Protein 4Q5F (pdb70)

CATH classification: 3.40.30.10 (+1 more: 1.20.1050.10)

Solvent-accessible surface area: 18459 Å² total; per-residue (Å²): 128,73,22,63,1,8,17,58,66,41,22,38,62,0,1,3,1,0,2,0,0,47,37,38,64,43,90,35,97,43,37,51,21,117,199,140,55,46,95,67,43,88,91,160,3,27,9,10,90,16,6,13,0,54,17,105,59,87,57,0,4,25,10,4,0,0,6,7,20,0,0,63,81,42,65,20,5,21,102,65,75,26,45,28,6,12,0,4,1,0,6,9,4,0,64,60,0,0,65,71,0,90,105,24,43,119,30,9,37,55,98,90,107,50,91,116,57,75,25,20,134,117,50,1,39,62,5,32,75,114,7,0,58,30,0,31,94,8,9,68,130,34,76,35,90,21,3,12,24,115,65,13,7,1,0,0,3,8,0,1,9,16,0,19,29,22,81,98,43,0,82,113,3,4,64,64,19,80,105,0,86,51,3,14,110,51,0,59,91,31,107,52,2,83,115,22,47,84,102,35,62,113,33,102,69,150,69,142,13,62,0,5,12,56,66,34,25,38,64,0,0,3,1,0,2,0,0,55,34,39,62,45,179,26,96,43,36,51,18,116,193,138,54,45,91,64,44,92,97,162,3,31,8,13,96,15,6,14,0,47,14,96,57,85,57,0,5,29,14,1,0,0,6,8,19,0,0,68,80,40,67,19,5,28,191,67,69,26,47,30,4,9,0,6,1,0,6,9,4,1,63,58,0,1,68,74,1,96,107,23,29,106,30,14,32,41,100,79,110,51,83,104,72,112,16,48,69,122,43,2,49,63,8,41,76,109,6,0,54,30,0,32,91,5,14,76,124,42,74,33,73,10,4,13,28,86,73,12,6,1,0,0,2,8,0,1,10,19,0,17,28,14,82,103,43,4,100,99,0,4,52,77,25,100,89,0,94,112,5,11,104,61,0,58,102,32,104,66,2,83,47,23,46,86,136,30,63,136,32,102,61

Secondary structure (DSSP, 8-state):
--EEEEEESS-TTTHHHHHHHHHTT---EEEEEPGGGHHHHGGGSSSS-S-EEEETTEEEE-HHHHHHHHHHHTT-S-SSHHHHHHHHHHHHHHHHHHHHHGGGHHHHHTSS-S-HHHHIIIIIHHHHHHHHHHHHHHHHHH-SSSSSSSS--HHHHHHHHHHHHHHHHSTTTTTT-HHHHHHHHHHHHSHHHHHHHHHS-----/---EEEEEESS-TTHHHHHHHHHHHT---EEEEEPGGGHHHHGGGSSSS-S-EEEETTEEEE-HHHHHHHHHHHTT-S-SSHHHHHHHHHHHHHHHHHHHHHGGGHHHHHTSS-S-HHHHIIIIIHHHHHHHHHHHHHHHHHH-SSSSSSSS--HHHHHHHHHHHHHHHHSTTSSTT-HHHHHHHHHHHTSHHHHHHHHHS-----

Sequence (411 aa):
PQYKLTYFDIRGLGEGARLIFHQAGVKFEDNRLKREDWPALKPKTPFGQLPLLEVDGEVLAQSAAIYRYLGRQFGLAGKTPMEEAQVDSIFDQFKDFMAELRPCFRVLAGFEEGDKEKVLKEVAVPARDKHLPLLEKFLAKSGSEYMVGKSVTWADLVITDSLASWESLIPDFLSGHLQLKKYIEHVRELPNIKKWIAERPKTPYMPQYKLTYFDIRGLGEGARLIFHQAGVKFEDNRLKREDWPALKPKTPFGQLPLLEVDGEVLAQSAAIYRYLGRQFGLAGKTPMEEAQVDSIFDQFKDFMAELRPCFRVLAGFEEGDKEKVLKEVAVPARDKHLPLLEKFLAKSGSEYMVGKSVTWADLVITDSLASWESLIPDFLSGHLQLKKYIEHVRELPNIKKWIAERPKTPY

Structure (mmCIF, N/CA/C/O backbone):
data_4Q5F
#
_entry.id   4Q5F
#
_cell.length_a   56.784
_cell.length_b   88.031
_cell.length_c   97.228
_cell.angle_alpha   90.00
_cell.angle_beta   90.00
_cell.angle_gamma   90.00
#
_symmetry.space_group_name_H-M   'P 21 21 21'
#
loop_
_entity.id
_entity.type
_entity.pdbx_description
1 polymer 'Glutathione S-transferase 1'
2 non-polymer GLUTATHIONE
3 water water
#
loop_
_atom_site.group_PDB
_atom_site.id
_atom_site.type_symbol
_atom_site.label_atom_id
_atom_site.label_alt_id
_atom_site.label_comp_id
_atom_site.label_asym_id
_atom_site.label_entity_id
_atom_site.label_seq_id
_atom_site.pdbx_PDB_ins_code
_atom_site.Cartn_x
_atom_site.Cartn_y
_atom_site.Cartn_z
_atom_site.occupancy
_atom_site.B_iso_or_equiv
_atom_site.auth_seq_id
_atom_site.auth_comp_id
_atom_site.auth_asym_id
_atom_site.auth_atom_id
_atom_site.pdbx_PDB_model_num
ATOM 1 N N . PRO A 1 14 ? 1.111 3.036 -10.938 1.00 65.92 2 PRO A N 1
ATOM 2 C CA . PRO A 1 14 ? 2.413 2.413 -11.193 1.00 62.79 2 PRO A CA 1
ATOM 3 C C . PRO A 1 14 ? 3.281 3.255 -12.126 1.00 42.36 2 PRO A C 1
ATOM 4 O O . PRO A 1 14 ? 3.030 3.301 -13.330 1.00 47.98 2 PRO A O 1
ATOM 8 N N . GLN A 1 15 ? 4.288 3.915 -11.567 1.00 36.49 3 GLN A N 1
ATOM 9 C CA . GLN A 1 15 ? 5.193 4.744 -12.354 1.00 37.14 3 GLN A CA 1
ATOM 10 C C . GLN A 1 15 ? 6.329 3.901 -12.925 1.00 37.47 3 GLN A C 1
ATOM 11 O O . GLN A 1 15 ? 7.095 3.297 -12.177 1.00 39.95 3 GLN A O 1
ATOM 13 N N . TYR A 1 16 ? 6.431 3.868 -14.251 1.00 30.85 4 TYR A N 1
ATOM 14 C CA . TYR A 1 16 ? 7.465 3.094 -14.934 1.00 26.77 4 TYR A CA 1
ATOM 15 C C . TYR A 1 16 ? 8.585 3.999 -15.432 1.00 30.23 4 TYR A C 1
ATOM 16 O O . TYR A 1 16 ? 8.331 4.989 -16.118 1.00 29.41 4 TYR A O 1
ATOM 25 N N . LYS A 1 17 ? 9.822 3.647 -15.088 1.00 25.86 5 LYS A N 1
ATOM 26 C CA . LYS A 1 17 ? 10.997 4.380 -15.548 1.00 23.95 5 LYS A CA 1
ATOM 27 C C . LYS A 1 17 ? 12.046 3.414 -16.088 1.00 30.82 5 LYS A C 1
ATOM 28 O O . LYS A 1 17 ? 12.574 2.581 -15.349 1.00 27.62 5 LYS A O 1
ATOM 34 N N . LEU A 1 18 ? 12.341 3.530 -17.381 1.00 28.21 6 LEU A N 1
ATOM 35 C CA . LEU A 1 18 ? 13.379 2.723 -18.010 1.00 23.20 6 LEU A CA 1
ATOM 36 C C . LEU A 1 18 ? 14.652 3.538 -18.172 1.00 28.46 6 LEU A C 1
ATOM 37 O O . LEU A 1 18 ? 14.631 4.619 -18.760 1.00 27.55 6 LEU A O 1
ATOM 42 N N . THR A 1 19 ? 15.757 3.003 -17.659 1.00 21.73 7 THR A N 1
ATOM 43 C CA . THR A 1 19 ? 17.059 3.648 -17.778 1.00 23.95 7 THR A CA 1
ATOM 44 C C . THR A 1 19 ? 17.973 2.846 -18.700 1.00 27.24 7 THR A C 1
ATOM 45 O O . THR A 1 19 ? 18.211 1.661 -18.475 1.00 21.63 7 THR A O 1
ATOM 49 N N . TYR A 1 20 ? 18.475 3.506 -19.739 1.00 20.73 8 TYR A N 1
ATOM 50 C CA . TYR A 1 20 ? 19.398 2.895 -20.687 1.00 15.57 8 TYR A CA 1
ATOM 51 C C . TYR A 1 20 ? 20.102 4.020 -21.446 1.00 20.81 8 TYR A C 1
ATOM 52 O O . TYR A 1 20 ? 19.854 5.194 -21.177 1.00 21.60 8 TYR A O 1
ATOM 61 N N . PHE A 1 21 ? 20.987 3.673 -22.374 1.00 20.43 9 PHE A N 1
ATOM 62 C CA . PHE A 1 21 ? 21.694 4.674 -23.166 1.00 20.08 9 PHE A CA 1
ATOM 63 C C . PHE A 1 21 ? 20.849 5.145 -24.351 1.00 26.17 9 PHE A C 1
ATOM 64 O O . PHE A 1 21 ? 19.735 4.664 -24.559 1.00 27.82 9 PHE A O 1
ATOM 72 N N . ASP A 1 22 ? 21.387 6.089 -25.118 1.00 25.39 10 ASP A N 1
ATOM 73 C CA . ASP A 1 22 ? 20.654 6.714 -26.219 1.00 28.47 10 ASP A CA 1
ATOM 74 C C . ASP A 1 22 ? 20.264 5.708 -27.296 1.00 27.38 10 ASP A C 1
ATOM 75 O O . ASP A 1 22 ? 19.221 5.844 -27.938 1.00 29.74 10 ASP A O 1
ATOM 80 N N . ILE A 1 23 ? 21.111 4.703 -27.488 1.00 26.57 11 ILE A N 1
ATOM 81 C CA . ILE A 1 23 ? 20.930 3.724 -28.557 1.00 27.16 11 ILE A CA 1
ATOM 82 C C . ILE A 1 23 ? 19.832 2.712 -28.241 1.00 28.68 11 ILE A C 1
ATOM 83 O O . ILE A 1 23 ? 19.338 2.643 -27.115 1.00 23.50 11 ILE A O 1
ATOM 88 N N . ARG A 1 24 ? 19.456 1.927 -29.246 1.00 28.30 12 ARG A N 1
ATOM 89 C CA . ARG A 1 24 ? 18.411 0.923 -29.083 1.00 29.62 12 ARG A CA 1
ATOM 90 C C . ARG A 1 24 ? 18.927 -0.226 -28.221 1.00 27.55 12 ARG A C 1
ATOM 91 O O . ARG A 1 24 ? 18.488 -0.400 -27.084 1.00 26.87 12 ARG A O 1
ATOM 99 N N . GLY A 1 25 ? 19.868 -0.992 -28.764 1.00 30.90 13 GLY A N 1
ATOM 100 C CA . GLY A 1 25 ? 20.539 -2.047 -28.024 1.00 21.03 13 GLY A CA 1
ATOM 101 C C . GLY A 1 25 ? 19.608 -2.972 -27.261 1.00 26.74 13 GLY A C 1
ATOM 102 O O . GLY A 1 25 ? 18.647 -3.501 -27.818 1.00 21.77 13 GLY A O 1
ATOM 103 N N . LEU A 1 26 ? 19.898 -3.156 -25.976 1.00 21.67 14 LEU A N 1
ATOM 104 C CA . LEU A 1 26 ? 19.112 -4.039 -25.123 1.00 24.39 14 LEU A CA 1
ATOM 105 C C . LEU A 1 26 ? 17.876 -3.343 -24.564 1.00 25.01 14 LEU A C 1
ATOM 106 O O . LEU A 1 26 ? 16.909 -3.999 -24.179 1.00 21.64 14 LEU A O 1
ATOM 111 N N . GLY A 1 27 ? 17.912 -2.016 -24.519 1.00 24.07 15 GLY A N 1
ATOM 112 C CA . GLY A 1 27 ? 16.831 -1.248 -23.932 1.00 17.29 15 GLY A CA 1
ATOM 113 C C . GLY A 1 27 ? 15.604 -1.177 -24.820 1.00 24.36 15 GLY A C 1
ATOM 114 O O . GLY A 1 27 ? 14.484 -1.019 -24.331 1.00 25.82 15 GLY A O 1
ATOM 115 N N . GLU A 1 28 ? 15.817 -1.296 -26.127 1.00 21.22 16 GLU A N 1
ATOM 116 C CA . G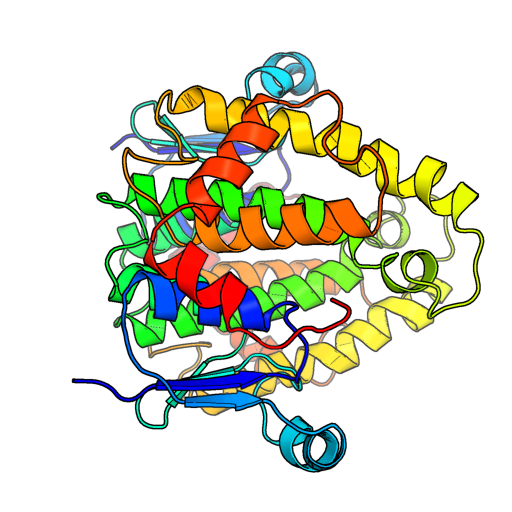LU A 1 28 ? 14.741 -1.161 -27.104 1.00 20.06 16 GLU A CA 1
ATOM 117 C C . GLU A 1 28 ? 13.626 -2.169 -26.861 1.00 29.64 16 GLU A C 1
ATOM 118 O O . GLU A 1 28 ? 12.454 -1.881 -27.108 1.00 25.79 16 GLU A O 1
ATOM 124 N N . GLY A 1 29 ? 14.000 -3.353 -26.384 1.00 23.97 17 GLY A N 1
ATOM 125 C CA . GLY A 1 29 ? 13.036 -4.398 -26.091 1.00 20.01 17 GLY A CA 1
ATOM 126 C C . GLY A 1 29 ? 11.966 -3.930 -25.123 1.00 23.11 17 GLY A C 1
ATOM 127 O O . GLY A 1 29 ? 10.786 -4.228 -25.303 1.00 20.27 17 GLY A O 1
ATOM 128 N N . ALA A 1 30 ? 12.379 -3.191 -24.098 1.00 17.68 18 ALA A N 1
ATOM 129 C CA . ALA A 1 30 ? 11.449 -2.675 -23.103 1.00 21.50 18 ALA A CA 1
ATOM 130 C C . ALA A 1 30 ? 10.537 -1.621 -23.718 1.00 27.15 18 ALA A C 1
ATOM 131 O O . ALA A 1 30 ? 9.323 -1.634 -23.502 1.00 27.65 18 ALA A O 1
ATOM 133 N N . ARG A 1 31 ? 11.132 -0.712 -24.483 1.00 16.65 19 ARG A N 1
ATOM 134 C CA . ARG A 1 31 ? 10.390 0.370 -25.119 1.00 26.23 19 ARG A CA 1
ATOM 135 C C . ARG A 1 31 ? 9.283 -0.186 -26.006 1.00 29.79 19 ARG A C 1
ATOM 136 O O . ARG A 1 31 ? 8.145 0.280 -25.961 1.00 31.84 19 ARG A O 1
ATOM 144 N N . LEU A 1 32 ? 9.624 -1.193 -26.804 1.00 24.21 20 LEU A N 1
ATOM 145 C CA . LEU A 1 32 ? 8.668 -1.814 -27.715 1.00 25.93 20 LEU A CA 1
ATOM 146 C C . LEU A 1 32 ? 7.508 -2.459 -26.961 1.00 23.20 20 LEU A C 1
ATOM 147 O O . LEU A 1 32 ? 6.362 -2.399 -27.404 1.00 27.97 20 LEU A O 1
ATOM 152 N N . ILE A 1 33 ? 7.810 -3.073 -25.822 1.00 24.57 21 ILE A N 1
ATOM 153 C CA . ILE A 1 33 ? 6.788 -3.734 -25.016 1.00 22.99 21 ILE A CA 1
ATOM 154 C C . ILE A 1 33 ? 5.837 -2.701 -24.407 1.00 25.94 21 ILE A C 1
ATOM 155 O O . ILE A 1 33 ? 4.629 -2.926 -24.344 1.00 21.25 21 ILE A O 1
ATOM 160 N N . PHE A 1 34 ? 6.386 -1.574 -23.963 1.00 26.43 22 PHE A N 1
ATOM 161 C CA . PHE A 1 34 ? 5.569 -0.479 -23.448 1.00 21.62 22 PHE A CA 1
ATOM 162 C C . PHE A 1 34 ? 4.623 0.054 -24.517 1.00 25.92 22 PHE A C 1
ATOM 163 O O . PHE A 1 34 ? 3.415 0.144 -24.299 1.00 28.03 22 PHE A O 1
ATOM 171 N N . HIS A 1 35 ? 5.181 0.408 -25.670 1.00 25.75 23 HIS A N 1
ATOM 172 C CA . HIS A 1 35 ? 4.406 1.042 -26.731 1.00 32.08 23 HIS A CA 1
ATOM 173 C C . HIS A 1 35 ? 3.317 0.124 -27.276 1.00 32.46 23 HIS A C 1
ATOM 174 O O . HIS A 1 35 ? 2.209 0.574 -27.570 1.00 31.36 23 HIS A O 1
ATOM 181 N N . GLN A 1 36 ? 3.629 -1.160 -27.406 1.00 30.56 24 GLN A N 1
ATOM 182 C CA . GLN A 1 36 ? 2.648 -2.132 -27.876 1.00 31.41 24 GLN A CA 1
ATOM 183 C C . GLN A 1 36 ? 1.450 -2.195 -26.932 1.00 30.97 24 GLN A C 1
ATOM 184 O O . GLN A 1 36 ? 0.313 -2.361 -27.371 1.00 30.42 24 GLN A O 1
ATOM 190 N N . ALA A 1 37 ? 1.715 -2.058 -25.636 1.00 26.68 25 ALA A N 1
ATOM 191 C CA . ALA A 1 37 ? 0.669 -2.133 -24.621 1.00 23.71 25 ALA A CA 1
ATOM 192 C C . ALA A 1 37 ? 0.076 -0.756 -24.323 1.00 30.58 25 ALA A C 1
ATOM 193 O O . ALA A 1 37 ? -0.825 -0.627 -23.498 1.00 31.71 25 ALA A O 1
ATOM 195 N N . GLY A 1 38 ? 0.591 0.270 -24.994 1.00 27.08 26 GLY A N 1
ATOM 196 C CA . GLY A 1 38 ? 0.091 1.623 -24.824 1.00 29.86 26 GLY A CA 1
ATOM 197 C C . GLY A 1 38 ? 0.282 2.161 -23.418 1.00 33.47 26 GLY A C 1
ATOM 198 O O . GLY A 1 38 ? -0.403 3.099 -23.007 1.00 42.34 26 GLY A O 1
ATOM 199 N N . VAL A 1 39 ? 1.218 1.571 -22.680 1.00 25.69 27 VAL A N 1
ATOM 200 C CA . VAL A 1 39 ? 1.507 1.998 -21.314 1.00 23.39 27 VAL A CA 1
ATOM 201 C C . VAL A 1 39 ? 2.556 3.106 -21.319 1.00 33.02 27 VAL A C 1
ATOM 202 O O . VAL A 1 39 ? 3.541 3.038 -22.055 1.00 36.29 27 VAL A O 1
ATOM 206 N N . LYS A 1 40 ? 2.338 4.125 -20.491 1.00 39.06 28 LYS A N 1
ATOM 207 C CA . LYS A 1 40 ? 3.246 5.265 -20.414 1.00 28.88 28 LYS A CA 1
ATOM 208 C C . LYS A 1 40 ? 4.408 4.979 -19.470 1.00 26.53 28 LYS A C 1
ATOM 209 O O . LYS A 1 40 ? 4.240 4.322 -18.443 1.00 32.46 28 LYS A O 1
ATOM 211 N N . PHE A 1 41 ? 5.587 5.478 -19.829 1.00 26.99 29 PHE A N 1
ATOM 212 C CA . PHE A 1 41 ? 6.789 5.271 -19.032 1.00 23.12 29 PHE A CA 1
ATOM 213 C C . PHE A 1 41 ? 7.809 6.364 -19.324 1.00 24.72 29 PHE A C 1
ATOM 214 O O . PHE A 1 41 ? 7.833 6.924 -20.420 1.00 22.80 29 PHE A O 1
ATOM 222 N N . GLU A 1 42 ? 8.651 6.663 -18.341 1.00 22.33 30 GLU A N 1
ATOM 223 C CA . GLU A 1 42 ? 9.750 7.596 -18.545 1.00 28.08 30 GLU A CA 1
ATOM 224 C C . GLU A 1 42 ? 10.890 6.889 -19.269 1.00 33.57 30 GLU A C 1
ATOM 225 O O . GLU A 1 42 ? 11.564 6.034 -18.694 1.00 28.20 30 GLU A O 1
ATOM 231 N N . ASP A 1 43 ? 11.097 7.249 -20.531 1.00 31.02 31 ASP A N 1
ATOM 232 C CA . ASP A 1 43 ? 12.167 6.666 -21.328 1.00 27.01 31 ASP A CA 1
ATOM 233 C C . ASP A 1 43 ? 13.463 7.425 -21.064 1.00 28.83 31 ASP A C 1
ATOM 234 O O . ASP A 1 43 ? 13.885 8.255 -21.870 1.00 30.54 31 ASP A O 1
ATOM 239 N N . ASN A 1 44 ? 14.088 7.131 -19.927 1.00 23.47 32 ASN A N 1
ATOM 240 C CA . ASN A 1 44 ? 15.274 7.854 -19.488 1.00 19.55 32 ASN A CA 1
ATOM 241 C C . ASN A 1 44 ? 16.535 7.395 -20.211 1.00 29.15 32 ASN A C 1
ATOM 242 O O . ASN A 1 44 ? 17.111 6.356 -19.882 1.00 27.16 32 ASN A O 1
ATOM 247 N N . ARG A 1 45 ? 16.958 8.179 -21.196 1.00 30.68 33 ARG A N 1
ATOM 248 C CA . ARG A 1 45 ? 18.160 7.874 -21.960 1.00 22.61 33 ARG A CA 1
ATOM 249 C C . ARG A 1 45 ? 19.357 8.635 -21.388 1.00 26.65 33 ARG A C 1
ATOM 250 O O . ARG A 1 45 ? 19.378 9.866 -21.368 1.00 35.09 33 ARG A O 1
ATOM 258 N N . LEU A 1 46 ? 20.349 7.879 -20.926 1.00 25.26 34 LEU A N 1
ATOM 259 C CA . LEU A 1 46 ? 21.433 8.414 -20.108 1.00 29.54 34 LEU A CA 1
ATOM 260 C C . LEU A 1 46 ? 22.631 8.872 -20.938 1.00 33.01 34 LEU A C 1
ATOM 261 O O . LEU A 1 46 ? 23.060 8.183 -21.866 1.00 31.45 34 LEU A O 1
ATOM 266 N N . LYS A 1 47 ? 23.171 10.035 -20.589 1.00 34.77 35 LYS A N 1
ATOM 267 C CA . LYS A 1 47 ? 24.393 10.536 -21.210 1.00 41.90 35 LYS A CA 1
ATOM 268 C C . LYS A 1 47 ? 25.595 9.774 -20.665 1.00 34.68 35 LYS A C 1
ATOM 269 O O . LYS A 1 47 ? 25.594 9.358 -19.506 1.00 31.00 35 LYS A O 1
ATOM 275 N N . ARG A 1 48 ? 26.611 9.591 -21.505 1.00 33.74 36 ARG A N 1
ATOM 276 C CA . ARG A 1 48 ? 27.864 8.970 -21.083 1.00 30.69 36 ARG A CA 1
ATOM 277 C C . ARG A 1 48 ? 28.425 9.693 -19.867 1.00 27.63 36 ARG A C 1
ATOM 278 O O . ARG A 1 48 ? 28.995 9.080 -18.968 1.00 27.65 36 ARG A O 1
ATOM 286 N N . GLU A 1 49 ? 28.253 11.009 -19.865 1.00 33.35 37 GLU A N 1
ATOM 287 C CA . GLU A 1 49 ? 28.721 11.877 -18.791 1.00 34.33 37 GLU A CA 1
ATOM 288 C C . GLU A 1 49 ? 28.209 11.441 -17.416 1.00 30.25 37 GLU A C 1
ATOM 289 O O . GLU A 1 49 ? 28.864 11.675 -16.399 1.00 27.32 37 GLU A O 1
ATOM 295 N N . ASP A 1 50 ? 27.043 10.803 -17.392 1.00 30.75 38 ASP A N 1
ATOM 296 C CA . ASP A 1 50 ? 26.391 10.430 -16.139 1.00 33.73 38 ASP A CA 1
ATOM 297 C C . ASP A 1 50 ? 26.599 8.964 -15.756 1.00 29.82 38 ASP A C 1
ATOM 298 O O . ASP A 1 50 ? 26.195 8.542 -14.672 1.00 32.27 38 ASP A O 1
ATOM 303 N N . TRP A 1 51 ? 27.220 8.185 -16.635 1.00 27.79 39 TRP A N 1
ATOM 304 C CA . TRP A 1 51 ? 27.369 6.753 -16.383 1.00 27.2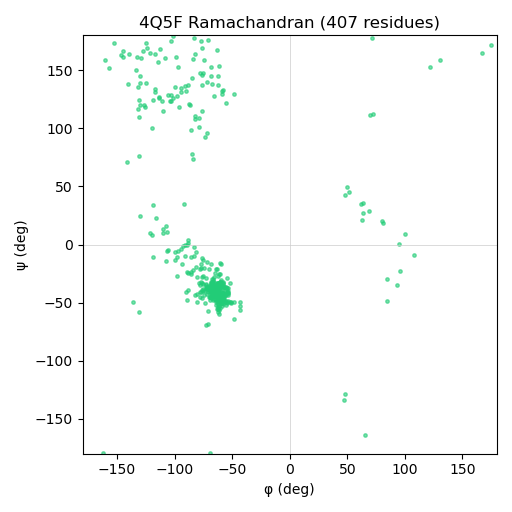7 39 TRP A CA 1
ATOM 305 C C . TRP A 1 51 ? 28.316 6.417 -15.223 1.00 24.66 39 TRP A C 1
ATOM 306 O O . TRP A 1 51 ? 28.033 5.504 -14.448 1.00 27.85 39 TRP A O 1
ATOM 317 N N . PRO A 1 52 ? 29.443 7.140 -15.100 1.00 27.06 40 PRO A N 1
ATOM 318 C CA . PRO A 1 52 ? 30.373 6.825 -14.007 1.00 28.16 40 PRO A CA 1
ATOM 319 C C . PRO A 1 52 ? 29.768 6.980 -12.611 1.00 28.69 40 PRO A C 1
ATOM 320 O O . PRO A 1 52 ? 30.133 6.227 -11.709 1.00 29.35 40 PRO A O 1
ATOM 324 N N . ALA A 1 53 ? 28.859 7.933 -12.438 1.00 27.25 41 ALA A N 1
ATOM 325 C CA . ALA A 1 53 ? 28.251 8.178 -11.133 1.00 34.42 41 ALA A CA 1
ATOM 326 C C . ALA A 1 53 ? 27.153 7.164 -10.833 1.00 29.53 41 ALA A C 1
ATOM 327 O O . ALA A 1 53 ? 26.938 6.793 -9.679 1.00 35.51 41 ALA A O 1
ATOM 329 N N . LEU A 1 54 ? 26.459 6.720 -11.875 1.00 22.44 42 LEU A N 1
ATOM 330 C CA . LEU A 1 54 ? 25.337 5.803 -11.713 1.00 23.27 42 LEU A CA 1
ATOM 331 C C . LEU A 1 54 ? 25.801 4.360 -11.531 1.00 31.50 42 LEU A C 1
ATOM 332 O O . LEU A 1 54 ? 25.271 3.638 -10.687 1.00 23.13 42 LEU A O 1
ATOM 337 N N . LYS A 1 55 ? 26.797 3.962 -12.322 1.00 21.95 43 LYS A N 1
ATOM 338 C CA . LYS A 1 55 ? 27.255 2.573 -12.404 1.00 27.38 43 LYS A CA 1
ATOM 339 C C . LYS A 1 55 ? 27.389 1.853 -11.057 1.00 29.37 43 LYS A C 1
ATOM 340 O O . LYS A 1 55 ? 26.876 0.745 -10.899 1.00 30.26 43 LYS A O 1
ATOM 346 N N . PRO A 1 56 ? 28.069 2.475 -10.082 1.00 27.62 44 PRO A N 1
ATOM 347 C CA . PRO A 1 56 ? 28.269 1.777 -8.808 1.00 29.29 44 PRO A CA 1
ATOM 348 C C . PRO A 1 56 ? 26.970 1.656 -8.023 1.00 28.53 44 PRO A C 1
ATOM 349 O O . PRO A 1 56 ? 26.848 0.789 -7.158 1.00 37.14 44 PRO A O 1
ATOM 353 N N . LYS A 1 57 ? 26.011 2.522 -8.335 1.00 27.84 45 LYS A N 1
ATOM 354 C CA . LYS A 1 57 ? 24.742 2.558 -7.621 1.00 30.39 45 LYS A CA 1
ATOM 355 C C . LYS A 1 57 ? 23.719 1.601 -8.234 1.00 31.26 45 LYS A C 1
ATOM 356 O O . LYS A 1 57 ? 22.573 1.549 -7.790 1.00 34.38 45 LYS A O 1
ATOM 362 N N . THR A 1 58 ? 24.139 0.844 -9.246 1.00 27.34 46 THR A N 1
ATOM 363 C CA . THR A 1 58 ? 23.268 -0.135 -9.895 1.00 27.17 46 THR A CA 1
ATOM 364 C C . THR A 1 58 ? 23.543 -1.537 -9.351 1.00 29.14 46 THR A C 1
ATOM 365 O O . THR A 1 58 ? 24.599 -1.779 -8.766 1.00 28.34 46 THR A O 1
ATOM 369 N N . PRO A 1 59 ? 22.595 -2.468 -9.545 1.00 29.86 47 PRO A N 1
ATOM 370 C CA . PRO A 1 59 ? 22.744 -3.834 -9.026 1.00 20.19 47 PRO A CA 1
ATOM 371 C C . PRO A 1 59 ? 23.971 -4.572 -9.559 1.00 27.29 47 PRO A C 1
ATOM 372 O O . PRO A 1 59 ? 24.725 -5.123 -8.758 1.00 29.02 47 PRO A O 1
ATOM 376 N N . PHE A 1 60 ? 24.160 -4.584 -10.878 1.00 28.48 48 PHE A N 1
ATOM 377 C CA . PHE A 1 60 ? 25.239 -5.356 -11.500 1.00 18.74 48 PHE A CA 1
ATOM 378 C C . PHE A 1 60 ? 26.220 -4.480 -12.279 1.00 22.64 48 PHE A C 1
ATOM 379 O O . PHE A 1 60 ? 27.086 -4.993 -12.989 1.00 16.98 48 PHE A O 1
ATOM 387 N N . GLY A 1 61 ? 26.084 -3.163 -12.157 1.00 18.08 49 GLY A N 1
ATOM 388 C CA . GLY A 1 61 ? 27.003 -2.251 -12.813 1.00 16.89 49 GLY A CA 1
ATOM 389 C C . GLY A 1 61 ? 26.702 -2.037 -14.286 1.00 18.67 49 GLY A C 1
ATOM 390 O O . GLY A 1 61 ? 27.577 -1.607 -15.039 1.00 17.02 49 GLY A O 1
ATOM 391 N N . GLN A 1 62 ? 25.472 -2.338 -14.695 1.00 14.93 50 GLN A N 1
ATOM 392 C CA . GLN A 1 62 ? 25.093 -2.255 -16.103 1.00 18.34 50 GLN A CA 1
ATOM 393 C C . GLN A 1 62 ? 23.652 -1.789 -16.320 1.00 21.08 50 GLN A C 1
ATOM 394 O O . GLN A 1 62 ? 22.823 -1.844 -15.415 1.00 19.06 50 GLN A O 1
ATOM 400 N N . LEU A 1 63 ? 23.376 -1.331 -17.536 1.00 19.00 51 LEU A N 1
ATOM 401 C CA . LEU A 1 63 ? 22.030 -0.985 -17.974 1.00 23.48 51 LEU A CA 1
ATOM 402 C C . LEU A 1 63 ? 21.588 -2.058 -18.971 1.00 18.43 51 LEU A C 1
ATOM 403 O O . LEU A 1 63 ? 22.431 -2.755 -19.537 1.00 20.51 51 LEU A O 1
ATOM 408 N N . PRO A 1 64 ? 20.272 -2.195 -19.203 1.00 18.08 52 PRO A N 1
ATOM 409 C CA . PRO A 1 64 ? 19.185 -1.337 -18.729 1.00 18.84 52 PRO A CA 1
ATOM 410 C C . PRO A 1 64 ? 18.720 -1.634 -17.313 1.00 19.69 52 PRO A C 1
ATOM 411 O O . PRO A 1 64 ? 19.015 -2.691 -16.754 1.00 21.04 52 PRO A O 1
ATOM 415 N N . LEU A 1 65 ? 17.992 -0.675 -16.751 1.00 22.36 53 LEU A N 1
ATOM 416 C CA . LEU A 1 65 ? 17.296 -0.849 -15.489 1.00 15.02 53 LEU A CA 1
ATOM 417 C C . LEU A 1 65 ? 15.857 -0.398 -15.662 1.00 22.06 53 LEU A C 1
ATOM 418 O O . LEU A 1 65 ? 15.584 0.604 -16.324 1.00 24.85 53 LEU A O 1
ATOM 423 N N . LEU A 1 66 ? 14.942 -1.158 -15.076 1.00 20.80 54 LEU A N 1
ATOM 424 C CA . LEU A 1 66 ? 13.555 -0.748 -14.961 1.00 22.38 54 LEU A CA 1
ATOM 425 C C . LEU A 1 66 ? 13.280 -0.549 -13.488 1.00 26.05 54 LEU A C 1
ATOM 426 O O . LEU A 1 66 ? 13.537 -1.446 -12.685 1.00 25.51 54 LEU A O 1
ATOM 431 N N . GLU A 1 67 ? 12.778 0.626 -13.126 1.00 28.03 55 GLU A N 1
ATOM 432 C CA . GLU A 1 67 ? 12.280 0.830 -11.774 1.00 34.44 55 GLU A CA 1
ATOM 433 C C . GLU A 1 67 ? 10.792 1.137 -11.793 1.00 27.85 55 GLU A C 1
ATOM 434 O O . GLU A 1 67 ? 10.317 1.936 -12.599 1.00 28.02 55 GLU A O 1
ATOM 440 N N . VAL A 1 68 ? 10.064 0.463 -10.911 1.00 35.24 56 VAL A N 1
ATOM 441 C CA . VAL A 1 68 ? 8.622 0.613 -10.821 1.00 39.84 56 VAL A CA 1
ATOM 442 C C . VAL A 1 68 ? 8.256 0.961 -9.381 1.00 42.74 56 VAL A C 1
ATOM 443 O O . VAL A 1 68 ? 8.521 0.194 -8.455 1.00 35.15 56 VAL A O 1
ATOM 447 N N . ASP A 1 69 ? 7.662 2.139 -9.207 1.00 46.44 57 ASP A N 1
ATOM 448 C CA . ASP A 1 69 ? 7.382 2.688 -7.884 1.00 41.59 57 ASP A CA 1
ATOM 449 C C . ASP A 1 69 ? 8.603 2.609 -6.965 1.00 43.45 57 ASP A C 1
ATOM 450 O O . ASP A 1 69 ? 8.489 2.240 -5.795 1.00 49.00 57 ASP A O 1
ATOM 455 N N . GLY A 1 70 ? 9.771 2.940 -7.512 1.00 34.88 58 GLY A N 1
ATOM 456 C CA . GLY A 1 70 ? 10.985 3.067 -6.724 1.00 48.97 58 GLY A CA 1
ATOM 457 C C . GLY A 1 70 ? 11.897 1.850 -6.688 1.00 52.22 58 GLY A C 1
ATOM 458 O O . GLY A 1 70 ? 13.092 1.988 -6.419 1.00 54.54 58 GLY A O 1
ATOM 459 N N . GLU A 1 71 ? 11.355 0.663 -6.952 1.00 41.07 59 GLU A N 1
ATOM 460 C CA . GLU A 1 71 ? 12.145 -0.567 -6.869 1.00 40.27 59 GLU A CA 1
ATOM 461 C C . GLU A 1 71 ? 12.814 -0.913 -8.196 1.00 37.78 59 GLU A C 1
ATOM 462 O O . GLU A 1 71 ? 12.165 -0.928 -9.236 1.00 34.85 59 GLU A O 1
ATOM 468 N N . VAL A 1 72 ? 14.105 -1.233 -8.138 1.00 37.15 60 VAL A N 1
ATOM 469 C CA . VAL A 1 72 ? 14.926 -1.400 -9.336 1.00 27.04 60 VAL A CA 1
ATOM 470 C C . VAL A 1 72 ? 15.007 -2.855 -9.800 1.00 26.73 60 VAL A C 1
ATOM 471 O O . VAL A 1 72 ? 15.275 -3.757 -9.006 1.00 29.50 60 VAL A O 1
ATOM 475 N N . LEU A 1 73 ? 14.777 -3.061 -11.095 1.00 20.01 61 LEU A N 1
ATOM 476 C CA . LEU A 1 73 ? 14.915 -4.368 -11.729 1.00 20.36 61 LEU A CA 1
ATOM 477 C C . LEU A 1 73 ? 15.982 -4.310 -12.817 1.00 21.23 61 LEU A C 1
ATOM 478 O O . LEU A 1 73 ? 15.894 -3.491 -13.734 1.00 19.81 61 LEU A O 1
ATOM 483 N N . ALA A 1 74 ? 16.978 -5.188 -12.718 1.00 19.97 62 ALA A N 1
ATOM 484 C CA . ALA A 1 74 ? 18.063 -5.244 -13.695 1.00 17.95 62 ALA A CA 1
ATOM 485 C C . ALA A 1 74 ? 17.880 -6.421 -14.654 1.00 20.24 62 ALA A C 1
ATOM 486 O O . ALA A 1 74 ? 16.953 -7.217 -14.498 1.00 23.39 62 ALA A O 1
ATOM 488 N N . GLN A 1 75 ? 18.766 -6.503 -15.646 1.00 18.57 63 GLN A N 1
ATOM 489 C CA . GLN A 1 75 ? 18.792 -7.585 -16.640 1.00 16.32 63 GLN A CA 1
ATOM 490 C C . GLN A 1 75 ? 17.645 -7.498 -17.645 1.00 15.80 63 GLN A C 1
ATOM 491 O O . GLN A 1 75 ? 16.479 -7.688 -17.300 1.00 18.55 63 GLN A O 1
ATOM 497 N N . SER A 1 76 ? 18.009 -7.219 -18.894 1.00 16.32 64 SER A N 1
ATOM 498 C CA . SER A 1 76 ? 17.053 -6.973 -19.976 1.00 17.99 64 SER A CA 1
ATOM 499 C C . SER A 1 76 ? 15.968 -8.043 -20.115 1.00 21.50 64 SER A C 1
ATOM 500 O O . SER A 1 76 ? 14.784 -7.721 -20.195 1.00 21.40 64 SER A O 1
ATOM 503 N N . ALA A 1 77 ? 16.369 -9.309 -20.158 1.00 19.98 65 ALA A N 1
ATOM 504 C CA . ALA A 1 77 ? 15.414 -10.393 -20.364 1.00 19.02 65 ALA A CA 1
ATOM 505 C C . ALA A 1 77 ? 14.409 -10.473 -19.216 1.00 17.90 65 ALA A C 1
ATOM 506 O O . ALA A 1 77 ? 13.228 -10.735 -19.435 1.00 23.14 65 ALA A O 1
ATOM 508 N N . ALA A 1 78 ? 14.881 -10.246 -17.995 1.00 17.65 66 ALA A N 1
ATOM 509 C CA . ALA A 1 78 ? 14.006 -10.238 -16.829 1.00 17.15 66 ALA A CA 1
ATOM 510 C C . ALA A 1 78 ? 13.046 -9.057 -16.921 1.00 20.36 66 ALA A C 1
ATOM 511 O O . ALA A 1 78 ? 11.910 -9.125 -16.451 1.00 19.80 66 ALA A O 1
ATOM 513 N N . ILE A 1 79 ? 13.514 -7.974 -17.533 1.00 16.85 67 ILE A N 1
ATOM 514 C CA . ILE A 1 79 ? 12.687 -6.792 -17.742 1.00 16.43 67 ILE A CA 1
ATOM 515 C C . ILE A 1 79 ? 11.628 -7.065 -18.811 1.00 22.92 67 ILE A C 1
ATOM 516 O O . ILE A 1 79 ? 10.470 -6.679 -18.654 1.00 21.68 67 ILE A O 1
ATOM 521 N N . TYR A 1 80 ? 12.027 -7.727 -19.894 1.00 17.14 68 TYR A N 1
ATOM 522 C CA . TYR A 1 80 ? 11.092 -8.071 -20.959 1.00 19.49 68 TYR A CA 1
ATOM 523 C C . TYR A 1 80 ? 9.946 -8.907 -20.406 1.00 22.11 68 TYR A C 1
ATOM 524 O O . TYR A 1 80 ? 8.773 -8.602 -20.627 1.00 17.07 68 TYR A O 1
ATOM 533 N N . ARG A 1 81 ? 10.303 -9.966 -19.686 1.00 14.48 69 ARG A N 1
ATOM 534 C CA . ARG A 1 81 ? 9.329 -10.935 -19.206 1.00 23.18 69 ARG A CA 1
ATOM 535 C C . ARG A 1 81 ? 8.410 -10.329 -18.153 1.00 20.28 69 ARG A C 1
ATOM 536 O O . ARG A 1 81 ? 7.204 -10.574 -18.160 1.00 22.02 69 ARG A O 1
ATOM 544 N N . TYR A 1 82 ? 8.981 -9.539 -17.251 1.00 17.46 70 TYR A N 1
ATOM 545 C CA . TYR A 1 82 ? 8.189 -8.880 -16.221 1.00 19.22 70 TYR A CA 1
ATOM 546 C C . TYR A 1 82 ? 7.129 -7.982 -16.857 1.00 23.79 70 TYR A C 1
ATOM 547 O O . TYR A 1 82 ? 5.955 -8.052 -16.502 1.00 23.44 70 TYR A O 1
ATOM 556 N N . LEU A 1 83 ? 7.548 -7.146 -17.801 1.00 20.64 71 LEU A N 1
ATOM 557 C CA . LEU A 1 83 ? 6.628 -6.235 -18.473 1.00 22.74 71 LEU A CA 1
ATOM 558 C C . LEU A 1 83 ? 5.591 -7.003 -19.288 1.00 24.87 71 LEU A C 1
ATOM 559 O O . LEU A 1 83 ? 4.402 -6.681 -19.262 1.00 24.49 71 LEU A O 1
ATOM 564 N N . GLY A 1 84 ? 6.051 -8.017 -20.011 1.00 21.58 72 GLY A N 1
ATOM 565 C CA . GLY A 1 84 ? 5.173 -8.823 -20.840 1.00 23.97 72 GLY A CA 1
ATOM 566 C C . GLY A 1 84 ? 4.057 -9.470 -20.043 1.00 24.43 72 GLY A C 1
ATOM 567 O O . GLY A 1 84 ? 2.908 -9.503 -20.482 1.00 30.24 72 GLY A O 1
ATOM 568 N N . ARG A 1 85 ? 4.392 -9.983 -18.865 1.00 20.81 73 ARG A N 1
ATOM 569 C CA . ARG A 1 85 ? 3.401 -10.608 -17.998 1.00 27.65 73 ARG A CA 1
ATOM 570 C C . ARG A 1 85 ? 2.420 -9.583 -17.434 1.00 29.10 73 ARG A C 1
ATOM 571 O O . ARG A 1 85 ? 1.246 -9.890 -17.229 1.00 33.61 73 ARG A O 1
ATOM 579 N N . GLN A 1 86 ? 2.901 -8.369 -17.183 1.00 23.63 74 GLN A N 1
ATOM 580 C CA . GLN A 1 86 ? 2.049 -7.309 -16.656 1.00 28.13 74 GLN A CA 1
ATOM 581 C C . GLN A 1 86 ? 1.006 -6.869 -17.679 1.00 24.20 74 GLN A C 1
ATOM 582 O O . GLN A 1 86 ? -0.107 -6.493 -17.313 1.00 33.57 74 GLN A O 1
ATOM 588 N N . PHE A 1 87 ? 1.369 -6.923 -18.957 1.00 24.80 75 PHE A N 1
ATOM 589 C CA . PHE A 1 87 ? 0.523 -6.391 -20.021 1.00 17.77 75 PHE A CA 1
ATOM 590 C C . PHE A 1 87 ? -0.127 -7.495 -20.853 1.00 20.87 75 PHE A C 1
ATOM 591 O O . PHE A 1 87 ? -0.631 -7.240 -21.947 1.00 29.73 75 PHE A O 1
ATOM 599 N N . GLY A 1 88 ? -0.116 -8.719 -20.336 1.00 23.81 76 GLY A N 1
ATOM 600 C CA . GLY A 1 88 ? -0.704 -9.845 -21.038 1.00 23.35 76 GLY A CA 1
ATOM 601 C C . GLY A 1 88 ? -0.028 -10.121 -22.368 1.00 28.53 76 GLY A C 1
ATOM 602 O O . GLY A 1 88 ? -0.682 -10.525 -23.330 1.00 31.30 76 GLY A O 1
ATOM 603 N N . LEU A 1 89 ? 1.284 -9.902 -22.415 1.00 30.48 77 LEU A N 1
ATOM 604 C CA . LEU A 1 89 ? 2.076 -10.130 -23.620 1.00 32.99 77 LEU A CA 1
ATOM 605 C C . LEU A 1 89 ? 3.099 -11.243 -23.402 1.00 30.33 77 LEU A C 1
ATOM 606 O O . LEU A 1 89 ? 4.110 -11.314 -24.105 1.00 27.45 77 LEU A O 1
ATOM 611 N N . ALA A 1 90 ? 2.830 -12.113 -22.432 1.00 23.28 78 ALA A N 1
ATOM 612 C CA . ALA A 1 90 ? 3.790 -13.139 -22.031 1.00 29.12 78 ALA A CA 1
ATOM 613 C C . ALA A 1 90 ? 3.383 -14.542 -22.479 1.00 27.85 78 ALA A C 1
ATOM 614 O O . ALA A 1 90 ? 4.197 -15.462 -22.456 1.00 29.52 78 ALA A O 1
ATOM 616 N N . GLY A 1 91 ? 2.130 -14.694 -22.894 1.00 32.11 79 GLY A N 1
ATOM 617 C CA . GLY A 1 91 ? 1.574 -15.996 -23.212 1.00 27.40 79 GLY A CA 1
ATOM 618 C C . GLY A 1 91 ? 0.248 -16.168 -22.500 1.00 35.35 79 GLY A C 1
ATOM 619 O O . GLY A 1 91 ? -0.015 -15.488 -21.508 1.00 33.48 79 GLY A O 1
ATOM 620 N N . LYS A 1 92 ? -0.585 -17.079 -22.994 1.00 36.29 80 LYS A N 1
ATOM 621 C CA . LYS A 1 92 ? -1.943 -17.232 -22.480 1.00 33.25 80 LYS A CA 1
ATOM 622 C C . LYS A 1 92 ? -2.066 -18.364 -21.460 1.00 35.19 80 LYS A C 1
ATOM 623 O O . LYS A 1 92 ? -3.090 -18.491 -20.788 1.00 49.13 80 LYS A O 1
ATOM 626 N N . THR A 1 93 ? -1.024 -19.181 -21.345 1.00 32.49 81 THR A N 1
ATOM 627 C CA . THR A 1 93 ? -0.991 -20.255 -20.359 1.00 29.17 81 THR A CA 1
ATOM 628 C C . THR A 1 93 ? 0.444 -20.442 -19.871 1.00 32.27 81 THR A C 1
ATOM 629 O O . THR A 1 93 ? 1.378 -19.964 -20.513 1.00 28.36 81 THR A O 1
ATOM 633 N N . PRO A 1 94 ? 0.625 -21.133 -18.732 1.00 32.32 82 PRO A N 1
ATOM 634 C CA . PRO A 1 94 ? 1.971 -21.363 -18.193 1.00 29.30 82 PRO A CA 1
ATOM 635 C C . PRO A 1 94 ? 2.911 -22.011 -19.205 1.00 31.56 82 PRO A C 1
ATOM 636 O O . PRO A 1 94 ? 4.096 -21.678 -19.247 1.00 35.31 82 PRO A O 1
ATOM 640 N N . MET A 1 95 ? 2.384 -22.925 -20.014 1.00 21.59 83 MET A N 1
ATOM 641 C CA . MET A 1 95 ? 3.196 -23.607 -21.013 1.00 28.58 83 MET A CA 1
ATOM 642 C C . MET A 1 95 ? 3.516 -22.668 -22.173 1.00 25.02 83 MET A C 1
ATOM 643 O O . MET A 1 95 ? 4.632 -22.674 -22.690 1.00 27.49 83 MET A O 1
ATOM 648 N N . GLU A 1 96 ? 2.541 -21.861 -22.579 1.00 23.09 84 GLU A N 1
ATOM 649 C CA . GLU A 1 96 ? 2.773 -20.874 -23.628 1.00 23.81 84 GLU A CA 1
ATOM 650 C C . GLU A 1 96 ? 3.829 -19.868 -23.181 1.00 26.35 84 GLU A C 1
ATOM 651 O O . GLU A 1 96 ? 4.669 -19.448 -23.974 1.00 26.64 84 GLU A O 1
ATOM 657 N N . GLU A 1 97 ? 3.784 -19.489 -21.908 1.00 18.41 85 GLU A N 1
ATOM 658 C CA . GLU A 1 97 ? 4.760 -18.559 -21.359 1.00 21.90 85 GLU A CA 1
ATOM 659 C C . GLU A 1 97 ? 6.160 -19.159 -21.400 1.00 26.41 85 GLU A C 1
ATOM 660 O O . GLU A 1 97 ? 7.125 -18.487 -21.770 1.00 18.34 85 GLU A O 1
ATOM 666 N N . ALA A 1 98 ? 6.265 -20.427 -21.013 1.00 24.97 86 ALA A N 1
ATOM 667 C CA . ALA A 1 98 ? 7.541 -21.125 -21.034 1.00 19.95 86 ALA A CA 1
ATOM 668 C C . ALA A 1 98 ? 8.051 -21.262 -22.465 1.00 19.79 86 ALA A C 1
ATOM 669 O O . ALA A 1 98 ? 9.256 -21.214 -22.709 1.00 18.95 86 ALA A O 1
ATOM 671 N N . GLN A 1 99 ? 7.129 -21.426 -23.408 1.00 14.88 87 GLN A N 1
ATOM 672 C CA . GLN A 1 99 ? 7.491 -21.535 -24.818 1.00 17.32 87 GLN A CA 1
ATOM 673 C C . GLN A 1 99 ? 7.996 -20.197 -25.361 1.00 25.06 87 GLN A C 1
ATOM 674 O O . GLN A 1 99 ? 8.896 -20.165 -26.198 1.00 19.03 87 GLN A O 1
ATOM 680 N N . VAL A 1 100 ? 7.418 -19.098 -24.884 1.00 20.13 88 VAL A N 1
ATOM 681 C CA . VAL A 1 100 ? 7.912 -17.771 -25.236 1.00 20.08 88 VAL A CA 1
ATOM 682 C C . VAL A 1 100 ? 9.348 -17.623 -24.732 1.00 22.04 88 VAL A C 1
ATOM 683 O O . VAL A 1 100 ? 10.215 -17.110 -25.444 1.00 14.09 88 VAL A O 1
ATOM 687 N N . ASP A 1 101 ? 9.596 -18.075 -23.506 1.00 20.07 89 ASP A N 1
ATOM 688 C CA . ASP A 1 101 ? 10.935 -18.025 -22.934 1.00 18.64 89 ASP A CA 1
ATOM 689 C C . ASP A 1 101 ? 11.910 -18.872 -23.745 1.00 21.44 89 ASP A C 1
ATOM 690 O O . ASP A 1 101 ? 13.064 -18.488 -23.940 1.00 19.48 89 ASP A O 1
ATOM 695 N N . SER A 1 102 ? 11.438 -20.023 -24.213 1.00 17.91 90 SER A N 1
ATOM 696 C CA . SER A 1 102 ? 12.294 -20.985 -24.895 1.00 22.55 90 SER A CA 1
ATOM 697 C C . SER A 1 102 ? 12.803 -20.446 -26.224 1.00 21.17 90 SER A C 1
ATOM 698 O O . SER A 1 102 ? 13.993 -20.541 -26.520 1.00 21.65 90 SER A O 1
ATOM 701 N N . ILE A 1 103 ? 11.907 -19.887 -27.030 1.00 14.08 91 ILE A N 1
ATOM 702 C CA . ILE A 1 103 ? 12.305 -19.386 -28.338 1.00 20.46 91 ILE A CA 1
ATOM 703 C C . ILE A 1 103 ? 13.213 -18.174 -28.180 1.00 19.06 91 ILE A C 1
ATOM 704 O O . ILE A 1 103 ? 14.116 -17.956 -28.985 1.00 24.42 91 ILE A O 1
ATOM 709 N N . PHE A 1 104 ? 12.973 -17.389 -27.136 1.00 18.82 92 PHE A N 1
ATOM 710 C CA . PHE A 1 104 ? 13.795 -16.215 -26.884 1.00 21.30 92 PHE A CA 1
ATOM 711 C C . PHE A 1 104 ? 15.186 -16.614 -26.401 1.00 18.52 92 PHE A C 1
ATOM 712 O O . PHE A 1 104 ? 16.177 -15.966 -26.733 1.00 16.89 92 PHE A O 1
ATOM 720 N N . ASP A 1 105 ? 15.254 -17.676 -25.606 1.00 18.51 93 ASP A N 1
ATOM 721 C CA . ASP A 1 105 ? 16.537 -18.189 -25.143 1.00 17.62 93 ASP A CA 1
ATOM 722 C C . ASP A 1 105 ? 17.342 -18.744 -26.311 1.00 15.91 93 ASP A C 1
ATOM 723 O O . ASP A 1 105 ? 18.568 -18.643 -26.330 1.00 19.33 93 ASP A O 1
ATOM 728 N N . GLN A 1 106 ? 16.653 -19.334 -27.283 1.00 16.74 94 GLN A N 1
ATOM 729 C CA . GLN A 1 106 ? 17.321 -19.812 -28.486 1.00 18.78 94 GLN A CA 1
ATOM 730 C C . GLN A 1 106 ? 17.824 -18.616 -29.277 1.00 19.60 94 GLN A C 1
ATOM 731 O O . GLN A 1 106 ? 18.885 -18.666 -29.898 1.00 22.85 94 GLN A O 1
ATOM 737 N N . PHE A 1 107 ? 17.052 -17.537 -29.245 1.00 21.70 95 PHE A N 1
ATOM 738 C CA . PHE A 1 107 ? 17.437 -16.309 -29.923 1.00 19.31 95 PHE A CA 1
ATOM 739 C C . PHE A 1 107 ? 18.661 -15.672 -29.266 1.00 17.16 95 PHE A C 1
ATOM 740 O O . PHE A 1 107 ? 19.513 -15.105 -29.949 1.00 20.31 95 PHE A O 1
ATOM 748 N N . LYS A 1 108 ? 18.755 -15.766 -27.943 1.00 16.40 96 LYS A N 1
ATOM 749 C CA . LYS A 1 108 ? 19.904 -15.212 -27.230 1.00 17.41 96 LYS A CA 1
ATOM 750 C C . LYS A 1 108 ? 21.176 -15.994 -27.545 1.00 22.09 96 LYS A C 1
ATOM 751 O O . LYS A 1 108 ? 22.262 -15.418 -27.612 1.00 25.50 96 LYS A O 1
ATOM 757 N N . ASP A 1 109 ? 21.039 -17.303 -27.738 1.00 22.15 97 ASP A N 1
ATOM 758 C CA . ASP A 1 109 ? 22.170 -18.140 -28.126 1.00 21.88 97 ASP A CA 1
ATOM 759 C C . ASP A 1 109 ? 22.709 -17.696 -29.482 1.00 25.36 97 ASP A C 1
ATOM 760 O O . ASP A 1 109 ? 23.920 -17.647 -29.697 1.00 20.85 97 ASP A O 1
ATOM 765 N N . PHE A 1 110 ? 21.796 -17.378 -30.392 1.00 24.14 98 PHE A N 1
ATOM 766 C CA . PHE A 1 110 ? 22.156 -16.875 -31.710 1.00 22.03 98 PHE A CA 1
ATOM 767 C C . PHE A 1 110 ? 22.909 -15.552 -31.573 1.00 29.37 98 PHE A C 1
ATOM 768 O O . PHE A 1 110 ? 23.956 -15.352 -32.193 1.00 23.90 98 PHE A O 1
ATOM 776 N N . MET A 1 111 ? 22.370 -14.656 -30.752 1.00 24.38 99 MET A N 1
ATOM 777 C CA . MET A 1 111 ? 22.980 -13.349 -30.532 1.00 26.82 99 MET A CA 1
ATOM 778 C C . MET A 1 111 ? 24.334 -13.471 -29.842 1.00 25.80 99 MET A C 1
ATOM 779 O O . MET A 1 111 ? 25.229 -12.655 -30.070 1.00 24.14 99 MET A O 1
ATOM 784 N N . ALA A 1 112 ? 24.478 -14.485 -28.994 1.00 21.87 100 ALA A N 1
ATOM 785 C CA . ALA A 1 112 ? 25.725 -14.707 -28.268 1.00 21.90 100 ALA A CA 1
ATOM 786 C C . ALA A 1 112 ? 26.876 -14.968 -29.237 1.00 21.81 100 ALA A C 1
ATOM 787 O O . ALA A 1 112 ? 28.036 -14.718 -28.916 1.00 23.95 100 ALA A O 1
ATOM 789 N N . GLU A 1 113 ? 26.547 -15.467 -30.424 1.00 25.58 101 GLU A N 1
ATOM 790 C CA . GLU A 1 113 ? 27.545 -15.712 -31.457 1.00 27.54 101 GLU A CA 1
ATOM 791 C C . GLU A 1 113 ? 27.947 -14.400 -32.129 1.00 32.51 101 GLU A C 1
ATOM 792 O O . GLU A 1 113 ? 29.123 -14.167 -32.408 1.00 38.11 101 GLU A O 1
ATOM 798 N N . LEU A 1 114 ? 26.958 -13.545 -32.379 1.00 26.42 102 LEU A N 1
ATOM 799 C CA . LEU A 1 114 ? 27.147 -12.355 -33.205 1.00 28.87 102 LEU A CA 1
ATOM 800 C C . LEU A 1 114 ? 27.586 -11.118 -32.426 1.00 29.53 102 LEU A C 1
ATOM 801 O O . LEU A 1 114 ? 28.505 -10.416 -32.842 1.00 29.56 102 LEU A O 1
ATOM 806 N N . ARG A 1 115 ? 26.911 -10.841 -31.315 1.00 33.74 103 ARG A N 1
ATOM 807 C CA . ARG A 1 115 ? 27.130 -9.601 -30.569 1.00 34.54 103 ARG A CA 1
ATOM 808 C C . ARG A 1 115 ? 28.598 -9.344 -30.201 1.00 35.53 103 ARG A C 1
ATOM 809 O O . ARG A 1 115 ? 29.059 -8.205 -30.275 1.00 37.38 103 ARG A O 1
ATOM 817 N N . PRO A 1 116 ? 29.338 -10.393 -29.807 1.00 32.66 104 PRO A N 1
ATOM 818 C CA . PRO A 1 116 ? 30.780 -10.230 -29.574 1.00 33.24 104 PRO A CA 1
ATOM 819 C C . PRO A 1 116 ? 31.562 -9.751 -30.802 1.00 38.84 104 PRO A C 1
ATOM 820 O O . PRO A 1 116 ? 32.692 -9.286 -30.648 1.00 35.21 104 PRO A O 1
ATOM 824 N N . CYS A 1 117 ? 30.965 -9.864 -31.989 1.00 31.03 105 CYS A N 1
ATOM 825 C CA . CYS A 1 117 ? 31.619 -9.483 -33.244 1.00 30.41 105 CYS A CA 1
ATOM 826 C C . CYS A 1 117 ? 31.001 -8.230 -33.856 1.00 36.79 105 CYS A C 1
ATOM 827 O O . CYS A 1 117 ? 31.259 -7.901 -35.014 1.00 34.18 105 CYS A O 1
ATOM 830 N N . PHE A 1 118 ? 30.191 -7.531 -33.072 1.00 33.74 106 PHE A N 1
ATOM 831 C CA . PHE A 1 118 ? 29.464 -6.362 -33.555 1.00 37.66 106 PHE A CA 1
ATOM 832 C C . PHE A 1 118 ? 30.382 -5.173 -33.841 1.00 34.57 106 PHE A C 1
ATOM 833 O O . PHE A 1 118 ? 30.253 -4.514 -34.873 1.00 36.39 106 PHE A O 1
ATOM 841 N N . ARG A 1 119 ? 31.308 -4.903 -32.927 1.00 28.80 107 ARG A N 1
ATOM 842 C CA . ARG A 1 119 ? 32.149 -3.712 -33.023 1.00 36.63 107 ARG A CA 1
ATOM 843 C C . ARG A 1 119 ? 33.111 -3.753 -34.214 1.00 34.80 107 ARG A C 1
ATOM 844 O O . ARG A 1 119 ? 33.368 -2.723 -34.835 1.00 36.56 107 ARG A O 1
ATOM 852 N N . VAL A 1 120 ? 33.635 -4.932 -34.535 1.00 31.74 108 VAL A N 1
ATOM 853 C CA . VAL A 1 120 ? 34.465 -5.089 -35.728 1.00 33.35 108 VAL A CA 1
ATOM 854 C C . VAL A 1 120 ? 33.602 -4.942 -36.978 1.00 33.23 108 VAL A C 1
ATOM 855 O O . VAL A 1 120 ? 33.965 -4.215 -37.902 1.00 44.86 108 VAL A O 1
ATOM 859 N N . LEU A 1 121 ? 32.463 -5.629 -37.007 1.00 30.21 109 LEU A N 1
ATOM 860 C CA . LEU A 1 121 ? 31.557 -5.540 -38.147 1.00 35.71 109 LEU A CA 1
ATOM 861 C C . LEU A 1 121 ? 31.083 -4.103 -38.347 1.00 38.57 109 LEU A C 1
ATOM 862 O O . LEU A 1 121 ? 30.846 -3.671 -39.474 1.00 43.33 109 LEU A O 1
ATOM 867 N N . ALA A 1 122 ? 30.961 -3.365 -37.247 1.00 38.86 110 ALA A N 1
ATOM 868 C CA . ALA A 1 122 ? 30.507 -1.979 -37.295 1.00 39.55 110 ALA A CA 1
ATOM 869 C C . ALA A 1 122 ? 31.662 -1.014 -37.560 1.00 42.29 110 ALA A C 1
ATOM 870 O O . ALA A 1 122 ? 31.454 0.082 -38.084 1.00 35.70 110 ALA A O 1
ATOM 872 N N . GLY A 1 123 ? 32.873 -1.422 -37.191 1.00 39.68 111 GLY A N 1
ATOM 873 C CA . GLY A 1 123 ? 34.064 -0.633 -37.453 1.00 33.96 111 GLY A CA 1
ATOM 874 C C . GLY A 1 123 ? 34.555 0.159 -36.255 1.00 38.60 111 GLY A C 1
ATOM 875 O O . GLY A 1 123 ? 35.450 0.995 -36.384 1.00 42.11 111 GLY A O 1
ATOM 876 N N . PHE A 1 124 ? 33.977 -0.100 -35.086 1.00 36.51 112 PHE A N 1
ATOM 877 C CA . PHE A 1 124 ? 34.384 0.595 -33.869 1.00 36.54 112 PHE A CA 1
ATOM 878 C C . PHE A 1 124 ? 35.699 0.043 -33.327 1.00 40.13 112 PHE A C 1
ATOM 879 O O . PHE A 1 124 ? 36.385 0.701 -32.546 1.00 40.67 112 PHE A O 1
ATOM 887 N N . GLU A 1 125 ? 36.037 -1.173 -33.746 1.00 36.94 113 GLU A N 1
ATOM 888 C CA . GLU A 1 125 ? 37.283 -1.819 -33.352 1.00 39.53 113 GLU A CA 1
ATOM 889 C C . GLU A 1 125 ? 37.959 -2.415 -34.582 1.00 38.07 113 GLU A C 1
ATOM 890 O O . GLU A 1 125 ? 37.289 -2.814 -35.535 1.00 33.37 113 GLU A O 1
ATOM 896 N N . GLU A 1 126 ? 39.286 -2.475 -34.557 1.00 37.64 114 GLU A N 1
ATOM 897 C CA . GLU A 1 126 ? 40.053 -2.960 -35.699 1.00 45.56 114 GLU A CA 1
ATOM 898 C C . GLU A 1 126 ? 39.905 -4.467 -35.878 1.00 37.46 114 GLU A C 1
ATOM 899 O O . GLU A 1 126 ? 39.893 -5.222 -34.905 1.00 39.14 114 GLU A O 1
ATOM 901 N N . GLY A 1 127 ? 39.797 -4.897 -37.131 1.00 42.12 115 GLY A N 1
ATOM 902 C CA . GLY A 1 127 ? 39.680 -6.306 -37.454 1.00 34.00 115 GLY A CA 1
ATOM 903 C C . GLY A 1 127 ? 39.264 -6.511 -38.896 1.00 42.04 115 GLY A C 1
ATOM 904 O O . GLY A 1 127 ? 38.805 -5.579 -39.557 1.00 51.04 115 GLY A O 1
ATOM 905 N N . ASP A 1 128 ? 39.428 -7.735 -39.389 1.00 44.19 116 ASP A N 1
ATOM 906 C CA . ASP A 1 128 ? 39.043 -8.065 -40.755 1.00 51.49 116 ASP A CA 1
ATOM 907 C C . ASP A 1 128 ? 37.549 -8.367 -40.811 1.00 51.96 116 ASP A C 1
ATOM 908 O O . ASP A 1 128 ? 37.099 -9.408 -40.331 1.00 48.33 116 ASP A O 1
ATOM 913 N N . LYS A 1 129 ? 36.785 -7.453 -41.399 1.00 51.91 117 LYS A N 1
ATOM 914 C CA . LYS A 1 129 ? 35.341 -7.624 -41.504 1.00 50.85 117 LYS A CA 1
ATOM 915 C C . LYS A 1 129 ? 34.981 -8.847 -42.342 1.00 56.10 117 LYS A C 1
ATOM 916 O O . LYS A 1 129 ? 34.058 -9.587 -42.001 1.00 55.62 117 LYS A O 1
ATOM 922 N N . GLU A 1 130 ? 35.707 -9.059 -43.436 1.00 57.23 118 GLU A N 1
ATOM 923 C CA . GLU A 1 130 ? 35.419 -10.183 -44.320 1.00 50.96 118 GLU A CA 1
ATOM 924 C C . GLU A 1 130 ? 35.582 -11.507 -43.576 1.00 52.32 118 GLU A C 1
ATOM 925 O O . GLU A 1 130 ? 34.691 -12.351 -43.613 1.00 54.03 118 GLU A O 1
ATOM 927 N N . LYS A 1 131 ? 36.708 -11.677 -42.887 1.00 51.59 119 LYS A N 1
ATOM 928 C CA . LYS A 1 131 ? 36.990 -12.920 -42.179 1.00 52.26 119 LYS A CA 1
ATOM 929 C C . LYS A 1 131 ? 35.915 -13.219 -41.137 1.00 40.28 119 LYS A C 1
ATOM 930 O O . LYS A 1 131 ? 35.481 -14.361 -40.996 1.00 39.56 119 LYS A O 1
ATOM 934 N N . VAL A 1 132 ? 35.489 -12.189 -40.414 1.00 43.29 120 VAL A N 1
ATOM 935 C CA . VAL A 1 132 ? 34.470 -12.352 -39.384 1.00 37.72 120 VAL A CA 1
ATOM 936 C C . VAL A 1 132 ? 33.152 -12.816 -39.995 1.00 45.29 120 VAL A C 1
ATOM 937 O O . VAL A 1 132 ? 32.472 -13.673 -39.430 1.00 47.70 120 VAL A O 1
ATOM 941 N N . LEU A 1 133 ? 32.793 -12.252 -41.146 1.00 44.67 121 LEU A N 1
ATOM 942 C CA . LEU A 1 133 ? 31.568 -12.651 -41.832 1.00 47.50 121 LEU A CA 1
ATOM 943 C C . LEU A 1 133 ? 31.584 -14.139 -42.156 1.00 47.10 121 LEU A C 1
ATOM 944 O O . LEU A 1 133 ? 30.653 -14.867 -41.812 1.00 49.44 121 LEU A O 1
ATOM 949 N N . LYS A 1 134 ? 32.652 -14.586 -42.810 1.00 52.54 122 LYS A N 1
ATOM 950 C CA . LYS A 1 134 ? 32.720 -15.953 -43.310 1.00 51.44 122 LYS A CA 1
ATOM 951 C C . LYS A 1 134 ? 32.920 -16.972 -42.188 1.00 45.16 122 LYS A C 1
ATOM 952 O O . LYS A 1 134 ? 32.369 -18.071 -42.240 1.00 44.83 122 LYS A O 1
ATOM 958 N N . GLU A 1 135 ? 33.700 -16.604 -41.176 1.00 41.75 123 GLU A N 1
ATOM 959 C CA . GLU A 1 135 ? 34.086 -17.549 -40.129 1.00 45.73 123 GLU A CA 1
ATOM 960 C C . GLU A 1 135 ? 33.179 -17.540 -38.895 1.00 46.46 123 GLU A C 1
ATOM 961 O O . GLU A 1 135 ? 33.214 -18.484 -38.104 1.00 49.56 123 GLU A O 1
ATOM 967 N N . VAL A 1 136 ? 32.378 -16.489 -38.723 1.00 41.20 124 VAL A N 1
ATOM 968 C CA . VAL A 1 136 ? 31.511 -16.379 -37.546 1.00 35.41 124 VAL A CA 1
ATOM 969 C C . VAL A 1 136 ? 30.064 -16.029 -37.901 1.00 37.51 124 VAL A C 1
ATOM 970 O O . VAL A 1 136 ? 29.144 -16.771 -37.558 1.00 41.11 124 VAL A O 1
ATOM 974 N N . ALA A 1 137 ? 29.863 -14.904 -38.580 1.00 38.75 125 ALA A N 1
ATOM 975 C CA . ALA A 1 137 ? 28.515 -14.404 -38.843 1.00 37.12 125 ALA A CA 1
ATOM 976 C C . ALA A 1 137 ? 27.689 -15.358 -39.703 1.00 35.08 125 ALA A C 1
ATOM 977 O O . ALA A 1 137 ? 26.616 -15.800 -39.291 1.00 39.12 125 ALA A O 1
ATOM 979 N N . VAL A 1 138 ? 28.188 -15.669 -40.894 1.00 39.38 126 VAL A N 1
ATOM 980 C CA . VAL A 1 138 ? 27.453 -16.509 -41.835 1.00 43.47 126 VAL A CA 1
ATOM 981 C C . VAL A 1 138 ? 27.170 -17.904 -41.260 1.00 41.27 126 VAL A C 1
ATOM 982 O O . VAL A 1 138 ? 26.051 -18.405 -41.392 1.00 37.05 126 VAL A O 1
ATOM 986 N N . PRO A 1 139 ? 28.176 -18.537 -40.626 1.00 40.65 127 PRO A N 1
ATOM 987 C CA . PRO A 1 139 ? 27.910 -19.815 -39.954 1.00 33.98 127 PRO A CA 1
ATOM 988 C C . PRO A 1 139 ? 26.808 -19.716 -38.900 1.00 37.97 127 PRO A C 1
ATOM 989 O O . PRO A 1 139 ? 25.907 -20.556 -38.873 1.00 40.17 127 PRO A O 1
ATOM 993 N N . ALA A 1 140 ? 26.885 -18.701 -38.044 1.00 31.76 128 ALA A N 1
ATOM 994 C CA . ALA A 1 140 ? 25.897 -18.509 -36.986 1.00 29.49 128 ALA A CA 1
ATOM 995 C C . ALA A 1 140 ? 24.510 -18.336 -37.589 1.00 31.03 128 ALA A C 1
ATOM 996 O O . ALA A 1 140 ? 23.529 -18.900 -37.104 1.00 29.33 128 ALA A O 1
ATOM 998 N N . ARG A 1 141 ? 24.439 -17.547 -38.654 1.00 32.63 129 ARG A N 1
ATOM 999 C CA . ARG A 1 141 ? 23.186 -17.333 -39.359 1.00 29.96 129 ARG A CA 1
ATOM 1000 C C . ARG A 1 141 ? 22.611 -18.645 -39.875 1.00 31.67 129 ARG A C 1
ATOM 1001 O O . ARG A 1 141 ? 21.439 -18.951 -39.654 1.00 34.56 129 ARG A O 1
ATOM 1009 N N . ASP A 1 142 ? 23.443 -19.413 -40.569 1.00 32.64 130 ASP A N 1
ATOM 1010 C CA . ASP A 1 142 ? 22.990 -20.635 -41.223 1.00 40.14 130 ASP A CA 1
ATOM 1011 C C . ASP A 1 142 ? 22.543 -21.698 -40.222 1.00 32.23 130 ASP A C 1
ATOM 1012 O O . ASP A 1 142 ? 21.699 -22.536 -40.538 1.00 31.70 130 ASP A O 1
ATOM 1017 N N . LYS A 1 143 ? 23.109 -21.668 -39.020 1.00 33.31 131 LYS A N 1
ATOM 1018 C CA . LYS A 1 143 ? 22.704 -22.607 -37.982 1.00 26.19 131 LYS A CA 1
ATOM 1019 C C . LYS A 1 143 ? 21.369 -22.201 -37.370 1.00 30.40 131 LYS A C 1
ATOM 1020 O O . LYS A 1 143 ? 20.479 -23.030 -37.197 1.00 33.01 131 LYS A O 1
ATOM 1026 N N . HIS A 1 144 ? 21.233 -20.917 -37.053 1.00 30.20 132 HIS A N 1
ATOM 1027 C CA . HIS A 1 144 ? 20.160 -20.455 -36.179 1.00 27.27 132 HIS A CA 1
ATOM 1028 C C . HIS A 1 144 ? 18.861 -20.052 -36.879 1.00 27.23 132 HIS A C 1
ATOM 1029 O O . HIS A 1 144 ? 17.779 -20.348 -36.375 1.00 31.83 132 HIS A O 1
ATOM 1036 N N . LEU A 1 145 ? 18.954 -19.374 -38.019 1.00 22.48 133 LEU A N 1
ATOM 1037 C CA . LEU A 1 145 ? 17.748 -18.917 -38.714 1.00 30.71 133 LEU A CA 1
ATOM 1038 C C . LEU A 1 145 ? 16.770 -20.059 -39.020 1.00 32.97 133 LEU A C 1
ATOM 1039 O O . LEU A 1 145 ? 15.566 -19.902 -38.833 1.00 33.97 133 LEU A O 1
ATOM 1044 N N . PRO A 1 146 ? 17.279 -21.211 -39.485 1.00 32.04 134 PRO A N 1
ATOM 1045 C CA . PRO A 1 146 ? 16.362 -22.329 -39.732 1.00 26.47 134 PRO A CA 1
ATOM 1046 C C . PRO A 1 146 ? 15.662 -22.799 -38.459 1.00 30.61 134 PRO A C 1
ATOM 1047 O O . PRO A 1 146 ? 14.512 -23.234 -38.517 1.00 31.59 134 PRO A O 1
ATOM 1051 N N . LEU A 1 147 ? 16.350 -22.709 -37.325 1.00 29.47 135 LEU A N 1
ATOM 1052 C CA . LEU A 1 147 ? 15.773 -23.117 -36.047 1.00 27.85 135 LEU A CA 1
ATOM 1053 C C . LEU A 1 147 ? 14.635 -22.181 -35.652 1.00 27.25 135 LEU A C 1
ATOM 1054 O O . LEU A 1 147 ? 13.587 -22.628 -35.188 1.00 31.93 135 LEU A O 1
ATOM 1059 N N . LEU A 1 148 ? 14.848 -20.882 -35.835 1.00 23.90 136 LEU A N 1
ATOM 1060 C CA . LEU A 1 148 ? 13.814 -19.895 -35.551 1.00 26.75 136 LEU A CA 1
ATOM 1061 C C . LEU A 1 148 ? 12.649 -20.083 -36.515 1.00 29.73 136 LEU A C 1
ATOM 1062 O O . LEU A 1 148 ? 11.486 -20.049 -36.115 1.00 29.82 136 LEU A O 1
ATOM 1067 N N . GLU A 1 149 ? 12.976 -20.283 -37.787 1.00 31.21 137 GLU A N 1
ATOM 1068 C CA . GLU A 1 149 ? 11.970 -20.441 -38.828 1.00 36.60 137 GLU A CA 1
ATOM 1069 C C . GLU A 1 149 ? 11.158 -21.712 -38.599 1.00 31.60 137 GLU A C 1
ATOM 1070 O O . GLU A 1 149 ? 9.948 -21.737 -38.823 1.00 33.64 137 GLU A O 1
ATOM 1076 N N . LYS A 1 150 ? 11.834 -22.764 -38.149 1.00 27.60 138 LYS A N 1
ATOM 1077 C CA . LYS A 1 150 ? 11.179 -24.026 -37.825 1.00 29.80 138 LYS A CA 1
ATOM 1078 C C . LYS A 1 150 ? 10.182 -23.842 -36.688 1.00 34.54 138 LYS A C 1
ATOM 1079 O O . LYS A 1 150 ? 9.058 -24.343 -36.746 1.00 37.55 138 LYS A O 1
ATOM 1085 N N . PHE A 1 151 ? 10.601 -23.123 -35.653 1.00 30.65 139 PHE A N 1
ATOM 1086 C CA . PHE A 1 151 ? 9.752 -22.884 -34.492 1.00 26.90 139 PHE A CA 1
ATOM 1087 C C . PHE A 1 151 ? 8.524 -22.069 -34.893 1.00 34.24 139 PHE A C 1
ATOM 1088 O O . PHE A 1 151 ? 7.405 -22.355 -34.467 1.00 31.87 139 PHE A O 1
ATOM 1096 N N . LEU A 1 152 ? 8.747 -21.058 -35.723 1.00 26.63 140 LEU A N 1
ATOM 1097 C CA . LEU A 1 152 ? 7.666 -20.221 -36.217 1.00 29.98 140 LEU A CA 1
ATOM 1098 C C . LEU A 1 152 ? 6.710 -21.041 -37.080 1.00 37.75 140 LEU A C 1
ATOM 1099 O O . LEU A 1 152 ? 5.498 -20.831 -37.049 1.00 33.94 140 LEU A O 1
ATOM 1104 N N . ALA A 1 153 ? 7.265 -21.981 -37.840 1.00 41.83 141 ALA A N 1
ATOM 1105 C CA . ALA A 1 153 ? 6.483 -22.776 -38.781 1.00 35.79 141 ALA A CA 1
ATOM 1106 C C . ALA A 1 153 ? 5.512 -23.705 -38.059 1.00 42.62 141 ALA A C 1
ATOM 1107 O O . ALA A 1 153 ? 4.405 -23.952 -38.537 1.00 51.75 141 ALA A O 1
ATOM 1109 N N . LYS A 1 154 ? 5.932 -24.219 -36.906 1.00 41.77 142 LYS A N 1
ATOM 1110 C CA . LYS A 1 154 ? 5.099 -25.130 -36.129 1.00 42.83 142 LYS A CA 1
ATOM 1111 C C . LYS A 1 154 ? 3.937 -24.389 -35.470 1.00 50.92 142 LYS A C 1
ATOM 1112 O O . LYS A 1 154 ? 2.984 -25.010 -34.998 1.00 53.92 142 LYS A O 1
ATOM 1118 N N . SER A 1 155 ? 4.025 -23.063 -35.438 1.00 56.25 143 SER A N 1
ATOM 1119 C CA . SER A 1 155 ? 3.058 -22.248 -34.709 1.00 59.39 143 SER A CA 1
ATOM 1120 C C . SER A 1 155 ? 1.707 -22.187 -35.415 1.00 56.27 143 SER A C 1
ATOM 1121 O O . SER A 1 155 ? 0.660 -22.197 -34.766 1.00 55.51 143 SER A O 1
ATOM 1124 N N . GLY A 1 156 ? 1.736 -22.114 -36.743 1.00 53.69 144 GLY A N 1
ATOM 1125 C CA . GLY A 1 156 ? 0.519 -21.972 -37.526 1.00 52.98 144 GLY A CA 1
ATOM 1126 C C . GLY A 1 156 ? 0.093 -20.518 -37.635 1.00 68.39 144 GLY A C 1
ATOM 1127 O O . GLY A 1 156 ? -0.203 -20.026 -38.724 1.00 75.88 144 GLY A O 1
ATOM 1128 N N . SER A 1 157 ? 0.060 -19.835 -36.494 1.00 54.60 145 SER A N 1
ATOM 1129 C CA . SER A 1 157 ? -0.153 -18.397 -36.446 1.00 52.56 145 SER A CA 1
ATOM 1130 C C . SER A 1 157 ? 1.065 -17.687 -37.018 1.00 46.89 145 SER A C 1
ATOM 1131 O O . SER A 1 157 ? 2.037 -18.326 -37.424 1.00 51.09 145 SER A O 1
ATOM 1134 N N . GLU A 1 158 ? 1.020 -16.360 -37.025 1.00 43.64 146 GLU A N 1
ATOM 1135 C CA . GLU A 1 158 ? 2.108 -15.568 -37.581 1.00 49.94 146 GLU A CA 1
ATOM 1136 C C . GLU A 1 158 ? 3.156 -15.247 -36.520 1.00 42.46 146 GLU A C 1
ATOM 1137 O O . GLU A 1 158 ? 4.151 -14.590 -36.813 1.00 40.78 146 GLU A O 1
ATOM 1143 N N . TYR A 1 159 ? 2.932 -15.713 -35.293 1.00 38.80 147 TYR A N 1
ATOM 1144 C CA . TYR A 1 159 ? 3.851 -15.451 -34.190 1.00 33.61 147 TYR A CA 1
ATOM 1145 C C . TYR A 1 159 ? 4.526 -16.737 -33.732 1.00 37.44 147 TYR A C 1
ATOM 1146 O O . TYR A 1 159 ? 4.129 -17.832 -34.128 1.00 35.78 147 TYR A O 1
ATOM 1155 N N . MET A 1 160 ? 5.556 -16.596 -32.906 1.00 32.57 148 MET A N 1
ATOM 1156 C CA . MET A 1 160 ? 6.302 -17.744 -32.412 1.00 26.32 148 MET A CA 1
ATOM 1157 C C . MET A 1 160 ? 5.433 -18.626 -31.526 1.00 29.47 148 MET A C 1
ATOM 1158 O O . MET A 1 160 ? 5.552 -19.852 -31.550 1.00 29.77 148 MET A O 1
ATOM 1163 N N . VAL A 1 161 ? 4.559 -17.994 -30.748 1.00 26.29 149 VAL A N 1
ATOM 1164 C CA . VAL A 1 161 ? 3.717 -18.701 -29.793 1.00 22.33 149 VAL A CA 1
ATOM 1165 C C . VAL A 1 161 ? 2.318 -18.095 -29.779 1.00 28.42 149 VAL A C 1
ATOM 1166 O O . VAL A 1 161 ? 2.161 -16.875 -29.819 1.00 29.96 149 VAL A O 1
ATOM 1170 N N . GLY A 1 162 ? 1.307 -18.954 -29.722 1.00 33.69 150 GLY A N 1
ATOM 1171 C CA . GLY A 1 162 ? -0.071 -18.507 -29.626 1.00 35.23 150 GLY A CA 1
ATOM 1172 C C . GLY A 1 162 ? -0.540 -17.762 -30.861 1.00 42.02 150 GLY A C 1
ATOM 1173 O O . GLY A 1 162 ? 0.098 -17.825 -31.911 1.00 42.38 150 GLY A O 1
ATOM 1174 N N . LYS A 1 163 ? -1.652 -17.044 -30.724 1.00 40.04 151 LYS A N 1
ATOM 1175 C CA . LYS A 1 163 ? -2.306 -16.396 -31.859 1.00 44.32 151 LYS A CA 1
ATOM 1176 C C . LYS A 1 163 ? -2.120 -14.879 -31.866 1.00 44.58 151 LYS A C 1
ATOM 1177 O O . LYS A 1 163 ? -2.525 -14.204 -32.815 1.00 47.94 151 LYS A O 1
ATOM 1180 N N . SER A 1 164 ? -1.514 -14.349 -30.808 1.00 35.74 152 SER A N 1
ATOM 1181 C CA . SER A 1 164 ? -1.243 -12.917 -30.706 1.00 37.45 152 SER A CA 1
ATOM 1182 C C . SER A 1 164 ? 0.230 -12.670 -30.396 1.00 37.44 152 SER A C 1
ATOM 1183 O O . SER A 1 164 ? 0.962 -13.588 -30.024 1.00 34.59 152 SER A O 1
ATOM 1186 N N . VAL A 1 165 ? 0.657 -11.421 -30.555 1.00 31.87 153 VAL A N 1
ATOM 1187 C CA . VAL A 1 165 ? 2.055 -11.050 -30.374 1.00 30.45 153 VAL A CA 1
ATOM 1188 C C . VAL A 1 165 ? 2.474 -11.154 -28.906 1.00 34.38 153 VAL A C 1
ATOM 1189 O O . VAL A 1 165 ? 1.676 -10.893 -28.004 1.00 38.66 153 VAL A O 1
ATOM 1193 N N . THR A 1 166 ? 3.725 -11.551 -28.681 1.00 27.03 154 THR A N 1
ATOM 1194 C CA . THR A 1 166 ? 4.296 -11.627 -27.340 1.00 26.76 154 THR A CA 1
ATOM 1195 C C . THR A 1 166 ? 5.564 -10.783 -27.279 1.00 25.29 154 THR A C 1
ATOM 1196 O O . THR A 1 166 ? 6.067 -10.335 -28.311 1.00 22.59 154 THR A O 1
ATOM 1200 N N . TRP A 1 167 ? 6.082 -10.570 -26.072 1.00 22.31 155 TRP A N 1
ATOM 1201 C CA . TRP A 1 167 ? 7.271 -9.742 -25.895 1.00 23.80 155 TRP A CA 1
ATOM 1202 C C . TRP A 1 167 ? 8.471 -10.296 -26.658 1.00 20.46 155 TRP A C 1
ATOM 1203 O O . TRP A 1 167 ? 9.328 -9.537 -27.107 1.00 18.44 155 TRP A O 1
ATOM 1214 N N . ALA A 1 168 ? 8.524 -11.615 -26.813 1.00 16.26 156 ALA A N 1
ATOM 1215 C CA . ALA A 1 168 ? 9.619 -12.247 -27.542 1.00 19.50 156 ALA A CA 1
ATOM 1216 C C . ALA A 1 168 ? 9.570 -11.889 -29.025 1.00 24.83 156 ALA A C 1
ATOM 1217 O O . ALA A 1 168 ? 10.609 -11.670 -29.648 1.00 22.03 156 ALA A O 1
ATOM 1219 N N . ASP A 1 169 ? 8.367 -11.827 -29.589 1.00 21.85 157 ASP A N 1
ATOM 1220 C CA . ASP A 1 169 ? 8.212 -11.446 -30.988 1.00 22.46 157 ASP A CA 1
ATOM 1221 C C . ASP A 1 169 ? 8.741 -10.038 -31.215 1.00 22.78 157 ASP A C 1
ATOM 1222 O O . ASP A 1 169 ? 9.440 -9.773 -32.193 1.00 27.05 157 ASP A O 1
ATOM 1227 N N . LEU A 1 170 ? 8.401 -9.141 -30.297 1.00 23.68 158 LEU A N 1
ATOM 1228 C CA . LEU A 1 170 ? 8.753 -7.734 -30.425 1.00 23.87 158 LEU A CA 1
ATOM 1229 C C . LEU A 1 170 ? 10.263 -7.515 -30.376 1.00 22.29 158 LEU A C 1
ATOM 1230 O O . LEU A 1 170 ? 10.805 -6.711 -31.135 1.00 23.97 158 LEU A O 1
ATOM 1235 N N . VAL A 1 171 ? 10.939 -8.235 -29.486 1.00 24.00 159 VAL A N 1
ATOM 1236 C CA . VAL A 1 171 ? 12.378 -8.073 -29.317 1.00 21.28 159 VAL A CA 1
ATOM 1237 C C . VAL A 1 171 ? 13.141 -8.782 -30.436 1.00 20.89 159 VAL A C 1
ATOM 1238 O O . VAL A 1 171 ? 14.121 -8.251 -30.959 1.00 20.08 159 VAL A O 1
ATOM 1242 N N . ILE A 1 172 ? 12.687 -9.977 -30.802 1.00 19.07 160 ILE A N 1
ATOM 1243 C CA . ILE A 1 172 ? 13.351 -10.769 -31.836 1.00 23.84 160 ILE A CA 1
ATOM 1244 C C . ILE A 1 172 ? 13.329 -10.055 -33.183 1.00 24.81 160 ILE A C 1
ATOM 1245 O O . ILE A 1 172 ? 14.372 -9.848 -33.801 1.00 25.47 160 ILE A O 1
ATOM 1250 N N . THR A 1 173 ? 12.135 -9.686 -33.635 1.00 23.61 161 THR A N 1
ATOM 1251 C CA . THR A 1 173 ? 11.972 -9.071 -34.947 1.00 23.61 161 THR A CA 1
ATOM 1252 C C . THR A 1 173 ? 12.717 -7.745 -35.039 1.00 23.64 161 THR A C 1
ATOM 1253 O O . THR A 1 173 ? 13.292 -7.424 -36.078 1.00 31.34 161 THR A O 1
ATOM 1257 N N . ASP A 1 174 ? 12.707 -6.981 -33.952 1.00 22.91 162 ASP A N 1
ATOM 1258 C CA . ASP A 1 174 ? 13.409 -5.703 -33.916 1.00 28.85 162 ASP A CA 1
ATOM 1259 C C . ASP A 1 174 ? 14.916 -5.904 -34.037 1.00 29.00 162 ASP A C 1
ATOM 1260 O O . ASP A 1 174 ? 15.592 -5.166 -34.753 1.00 28.31 162 ASP A O 1
ATOM 1265 N N . SER A 1 175 ? 15.435 -6.903 -33.331 1.00 25.23 163 SER A N 1
ATOM 1266 C CA . SER A 1 175 ? 16.864 -7.190 -33.353 1.00 31.03 163 SER A CA 1
ATOM 1267 C C . SER A 1 175 ? 17.301 -7.730 -34.710 1.00 25.44 163 SER A C 1
ATOM 1268 O O . SER A 1 175 ? 18.326 -7.309 -35.246 1.00 25.04 163 SER A O 1
ATOM 1271 N N . LEU A 1 176 ? 16.525 -8.661 -35.259 1.00 18.30 164 LEU A N 1
ATOM 1272 C CA . LEU A 1 176 ? 16.827 -9.233 -36.568 1.00 20.97 164 LEU A CA 1
ATOM 1273 C C . LEU A 1 176 ? 16.856 -8.149 -37.639 1.00 27.41 164 LEU A C 1
ATOM 1274 O O . LEU A 1 176 ? 17.654 -8.208 -38.574 1.00 30.62 164 LEU A O 1
ATOM 1279 N N . ALA A 1 177 ? 15.982 -7.158 -37.495 1.00 29.22 165 ALA A N 1
ATOM 1280 C CA . ALA A 1 177 ? 15.896 -6.064 -38.455 1.00 26.88 165 ALA A CA 1
ATOM 1281 C C . ALA A 1 177 ? 17.164 -5.213 -38.437 1.00 29.21 165 ALA A C 1
ATOM 1282 O O . ALA A 1 177 ? 17.634 -4.766 -39.481 1.00 39.75 165 ALA A O 1
ATOM 1284 N N . SER A 1 178 ? 17.716 -4.993 -37.248 1.00 30.57 166 SER A N 1
ATOM 1285 C CA . SER A 1 178 ? 18.921 -4.181 -37.107 1.00 31.24 166 SER A CA 1
ATOM 1286 C C . SER A 1 178 ? 20.137 -4.872 -37.716 1.00 35.51 166 SER A C 1
ATOM 1287 O O . SER A 1 178 ? 21.001 -4.219 -38.300 1.00 42.73 166 SER A O 1
ATOM 1290 N N . TRP A 1 179 ? 20.201 -6.193 -37.581 1.00 33.02 167 TRP A N 1
ATOM 1291 C CA . TRP A 1 179 ? 21.367 -6.950 -38.029 1.00 34.63 167 TRP A CA 1
ATOM 1292 C C . TRP A 1 179 ? 21.429 -7.128 -39.546 1.00 40.02 167 TRP A C 1
ATOM 1293 O O . TRP A 1 179 ? 22.452 -7.564 -40.077 1.00 50.31 167 TRP A O 1
ATOM 1304 N N . GLU A 1 180 ? 20.340 -6.807 -40.239 1.00 33.85 168 GLU A N 1
ATOM 1305 C CA . GLU A 1 180 ? 20.349 -6.802 -41.699 1.00 42.68 168 GLU A CA 1
ATOM 1306 C C . GLU A 1 180 ? 21.452 -5.882 -42.202 1.00 50.47 168 GLU A C 1
ATOM 1307 O O . GLU A 1 180 ? 22.182 -6.217 -43.135 1.00 55.20 168 GLU A O 1
ATOM 1313 N N . SER A 1 181 ? 21.555 -4.719 -41.570 1.00 46.40 169 SER A N 1
ATOM 1314 C CA . SER A 1 181 ? 22.554 -3.720 -41.921 1.00 48.19 169 SER A CA 1
ATOM 1315 C C . SER A 1 181 ? 23.975 -4.279 -41.889 1.00 51.78 169 SER A C 1
ATOM 1316 O O . SER A 1 181 ? 24.722 -4.147 -42.858 1.00 60.12 169 SER A O 1
ATOM 1319 N N . LEU A 1 182 ? 24.341 -4.909 -40.777 1.00 44.16 170 LEU A N 1
ATOM 1320 C CA . LEU A 1 182 ? 25.729 -5.305 -40.547 1.00 48.42 170 LEU A CA 1
ATOM 1321 C C . LEU A 1 182 ? 26.133 -6.631 -41.192 1.00 51.91 170 LEU A C 1
ATOM 1322 O O . LEU A 1 182 ? 27.315 -6.979 -41.202 1.00 56.94 170 LEU A O 1
ATOM 1327 N N . ILE A 1 183 ? 25.164 -7.374 -41.716 1.00 50.47 171 ILE A N 1
ATOM 1328 C CA . ILE A 1 183 ? 25.457 -8.654 -42.357 1.00 44.23 171 ILE A CA 1
ATOM 1329 C C . ILE A 1 183 ? 24.856 -8.688 -43.762 1.00 54.60 171 ILE A C 1
ATOM 1330 O O . ILE A 1 183 ? 23.644 -8.547 -43.917 1.00 60.24 171 ILE A O 1
ATOM 1335 N N . PRO A 1 184 ? 25.705 -8.857 -44.795 1.00 56.91 172 PRO A N 1
ATOM 1336 C CA . PRO A 1 184 ? 25.209 -8.903 -46.176 1.00 65.81 172 PRO A CA 1
ATOM 1337 C C . PRO A 1 184 ? 24.202 -10.024 -46.404 1.00 63.15 172 PRO A C 1
ATOM 1338 O O . PRO A 1 184 ? 24.486 -11.169 -46.049 1.00 61.56 172 PRO A O 1
ATOM 1342 N N . ASP A 1 185 ? 23.057 -9.696 -46.997 1.00 58.27 173 ASP A N 1
ATOM 1343 C CA . ASP A 1 185 ? 22.028 -10.689 -47.294 1.00 59.26 173 ASP A CA 1
ATOM 1344 C C . ASP A 1 185 ? 21.691 -11.507 -46.048 1.00 57.89 173 ASP A C 1
ATOM 1345 O O . ASP A 1 185 ? 21.580 -12.732 -46.103 1.00 64.73 173 ASP A O 1
ATOM 1350 N N . PHE A 1 186 ? 21.533 -10.814 -44.925 1.00 49.50 174 PHE A N 1
ATOM 1351 C CA . PHE A 1 186 ? 21.373 -11.468 -43.629 1.00 48.98 174 PHE A CA 1
ATOM 1352 C C . PHE A 1 186 ? 20.146 -12.381 -43.546 1.00 52.07 174 PHE A C 1
ATOM 1353 O O . PHE A 1 186 ? 20.123 -13.318 -42.748 1.00 48.46 174 PHE A O 1
ATOM 1361 N N . LEU A 1 187 ? 19.133 -12.105 -44.362 1.00 44.34 175 LEU A N 1
ATOM 1362 C CA . LEU A 1 187 ? 17.874 -12.847 -44.309 1.00 46.14 175 LEU A CA 1
ATOM 1363 C C . LEU A 1 187 ? 17.454 -13.339 -45.694 1.00 50.63 175 LEU A C 1
ATOM 1364 O O . LEU A 1 187 ? 16.273 -13.583 -45.944 1.00 58.70 175 LEU A O 1
ATOM 1369 N N . SER A 1 188 ? 18.435 -13.497 -46.578 1.00 51.36 176 SER A N 1
ATOM 1370 C CA . SER A 1 188 ? 18.194 -13.852 -47.977 1.00 60.54 176 SER A CA 1
ATOM 1371 C C . SER A 1 188 ? 17.242 -15.039 -48.165 1.00 60.94 176 SER A C 1
ATOM 1372 O O . SER A 1 188 ? 16.152 -14.889 -48.721 1.00 65.72 176 SER A O 1
ATOM 1375 N N . GLY A 1 189 ? 17.656 -16.208 -47.687 1.00 53.88 177 GLY A N 1
ATOM 1376 C CA . GLY A 1 189 ? 16.953 -17.449 -47.968 1.00 53.25 177 GLY A CA 1
ATOM 1377 C C . GLY A 1 189 ? 15.900 -17.814 -46.938 1.00 55.63 177 GLY A C 1
ATOM 1378 O O . GLY A 1 189 ? 15.689 -18.995 -46.654 1.00 58.42 177 GLY A O 1
ATOM 1379 N N . HIS A 1 190 ? 15.240 -16.802 -46.379 1.00 48.84 178 HIS A N 1
ATOM 1380 C CA . HIS A 1 190 ? 14.264 -17.008 -45.311 1.00 50.88 178 HIS A CA 1
ATOM 1381 C C . HIS A 1 190 ? 13.064 -16.076 -45.468 1.00 51.92 178 HIS A C 1
ATOM 1382 O O . HIS A 1 190 ? 12.888 -15.134 -44.694 1.00 49.34 178 HIS A O 1
ATOM 1389 N N . LEU A 1 191 ? 12.245 -16.350 -46.480 1.00 51.64 179 LEU A N 1
ATOM 1390 C CA . LEU A 1 191 ? 11.069 -15.538 -46.773 1.00 42.73 179 LEU A CA 1
ATOM 1391 C C . LEU A 1 191 ? 10.096 -15.525 -45.601 1.00 42.36 179 LEU A C 1
ATOM 1392 O O . LEU A 1 191 ? 9.451 -14.513 -45.329 1.00 53.33 179 LEU A O 1
ATOM 1394 N N . GLN A 1 192 ? 9.993 -16.655 -44.910 1.00 43.61 180 GLN A N 1
ATOM 1395 C CA . GLN A 1 192 ? 9.090 -16.778 -43.772 1.00 42.92 180 GLN A CA 1
ATOM 1396 C C . GLN A 1 192 ? 9.488 -15.847 -42.630 1.00 44.95 180 GLN A C 1
ATOM 1397 O O . GLN A 1 192 ? 8.628 -15.257 -41.977 1.00 46.57 180 GLN A O 1
ATOM 1403 N N . LEU A 1 193 ? 10.788 -15.714 -42.390 1.00 38.94 181 LEU A N 1
ATOM 1404 C CA . LEU A 1 193 ? 11.269 -14.868 -41.304 1.00 40.19 181 LEU A CA 1
ATOM 1405 C C . LEU A 1 193 ? 11.057 -13.390 -41.619 1.00 43.83 181 LEU A C 1
ATOM 1406 O O . LEU A 1 193 ? 10.675 -12.614 -40.746 1.00 42.17 181 LEU A O 1
ATOM 1411 N N . LYS A 1 194 ? 11.303 -13.006 -42.866 1.00 38.49 182 LYS A N 1
ATOM 1412 C CA . LYS A 1 194 ? 11.112 -11.624 -43.287 1.00 39.87 182 LYS A CA 1
ATOM 1413 C C . LYS A 1 194 ? 9.650 -11.208 -43.152 1.00 43.65 182 LYS A C 1
ATOM 1414 O O . LYS A 1 194 ? 9.349 -10.126 -42.648 1.00 42.55 182 LYS A O 1
ATOM 1420 N N . LYS A 1 195 ? 8.750 -12.073 -43.609 1.00 36.83 183 LYS A N 1
ATOM 1421 C CA . LYS A 1 195 ? 7.318 -11.800 -43.551 1.00 41.59 183 LYS A CA 1
ATOM 1422 C C . LYS A 1 195 ? 6.871 -11.643 -42.102 1.00 42.43 183 LYS A C 1
ATOM 1423 O O . LYS A 1 195 ? 6.035 -10.797 -41.781 1.00 44.48 183 LYS A O 1
ATOM 1425 N N . TYR A 1 196 ? 7.442 -12.471 -41.235 1.00 41.33 184 TYR A N 1
ATOM 1426 C CA . TYR A 1 196 ? 7.145 -12.447 -39.809 1.00 37.96 184 TYR A CA 1
ATOM 1427 C C . TYR A 1 196 ? 7.661 -11.164 -39.166 1.00 34.98 184 TYR A C 1
ATOM 1428 O O . TYR A 1 196 ? 6.993 -10.568 -38.320 1.00 30.96 184 TYR A O 1
ATOM 1437 N N . ILE A 1 197 ? 8.853 -10.746 -39.575 1.00 29.39 185 ILE A N 1
ATOM 1438 C CA . ILE A 1 197 ? 9.439 -9.504 -39.088 1.00 34.61 185 ILE A CA 1
ATOM 1439 C C . ILE A 1 197 ? 8.596 -8.319 -39.534 1.00 37.41 185 ILE A C 1
ATOM 1440 O O . ILE A 1 197 ? 8.378 -7.384 -38.765 1.00 37.39 185 ILE A O 1
ATOM 1445 N N . GLU A 1 198 ? 8.129 -8.357 -40.778 1.00 43.47 186 GLU A N 1
ATOM 1446 C CA . GLU A 1 198 ? 7.290 -7.285 -41.293 1.00 37.35 186 GLU A CA 1
ATOM 1447 C C . GLU A 1 198 ? 6.001 -7.236 -40.482 1.00 41.74 186 GLU A C 1
ATOM 1448 O O . GLU A 1 198 ? 5.663 -6.205 -39.902 1.00 39.51 186 GLU A O 1
ATOM 1454 N N . HIS A 1 199 ? 5.309 -8.372 -40.423 1.00 31.19 187 HIS A N 1
ATOM 1455 C CA . HIS A 1 199 ? 4.021 -8.473 -39.741 1.00 30.94 187 HIS A CA 1
ATOM 1456 C C . HIS A 1 199 ? 4.045 -7.928 -38.315 1.00 35.00 187 HIS A C 1
ATOM 1457 O O . HIS A 1 199 ? 3.177 -7.148 -37.933 1.00 38.95 187 HIS A O 1
ATOM 1464 N N . VAL A 1 200 ? 5.024 -8.352 -37.523 1.00 37.02 188 VAL A N 1
ATOM 1465 C CA . VAL A 1 200 ? 5.123 -7.891 -36.142 1.00 33.39 188 VAL A CA 1
ATOM 1466 C C . VAL A 1 200 ? 5.351 -6.386 -36.104 1.00 35.16 188 VAL A C 1
ATOM 1467 O O . VAL A 1 200 ? 4.847 -5.694 -35.220 1.00 33.58 188 VAL A O 1
ATOM 1471 N N . ARG A 1 201 ? 6.111 -5.884 -37.071 1.00 34.33 189 ARG A N 1
ATOM 1472 C CA . ARG A 1 201 ? 6.409 -4.460 -37.141 1.00 37.01 189 ARG A CA 1
ATOM 1473 C C . ARG A 1 201 ? 5.346 -3.692 -37.932 1.00 40.10 189 ARG A C 1
ATOM 1474 O O . ARG A 1 201 ? 5.454 -2.477 -38.099 1.00 42.69 189 ARG A O 1
ATOM 1482 N N . GLU A 1 202 ? 4.319 -4.399 -38.406 1.00 43.98 190 GLU A N 1
ATOM 1483 C CA . GLU A 1 202 ? 3.157 -3.745 -39.012 1.00 40.30 190 GLU A CA 1
ATOM 1484 C C . GLU A 1 202 ? 2.205 -3.239 -37.935 1.00 39.62 190 GLU A C 1
ATOM 1485 O O . GLU A 1 202 ? 1.471 -2.277 -38.160 1.00 47.28 190 GLU A O 1
ATOM 1491 N N . LEU A 1 203 ? 2.204 -3.907 -36.782 1.00 29.80 191 LEU A N 1
ATOM 1492 C CA . LEU A 1 203 ? 1.269 -3.592 -35.704 1.00 33.59 191 LEU A CA 1
ATOM 1493 C C . LEU A 1 203 ? 1.256 -2.088 -35.428 1.00 39.56 191 LEU A C 1
ATOM 1494 O O . LEU A 1 203 ? 2.322 -1.489 -35.284 1.00 38.78 191 LEU A O 1
ATOM 1499 N N . PRO A 1 204 ? 0.055 -1.474 -35.379 1.00 41.24 192 PRO A N 1
ATOM 1500 C CA . PRO A 1 204 ? -0.076 -0.012 -35.280 1.00 34.59 192 PRO A CA 1
ATOM 1501 C C . PRO A 1 204 ? 0.882 0.666 -34.299 1.00 37.41 192 PRO A C 1
ATOM 1502 O O . PRO A 1 204 ? 1.622 1.563 -34.707 1.00 38.15 192 PRO A O 1
ATOM 1506 N N . ASN A 1 205 ? 0.873 0.248 -33.037 1.00 31.87 193 ASN A N 1
ATOM 1507 C CA . ASN A 1 205 ? 1.735 0.861 -32.030 1.00 38.13 193 ASN A CA 1
ATOM 1508 C C . ASN A 1 205 ? 3.219 0.709 -32.359 1.00 35.27 193 ASN A C 1
ATOM 1509 O O . ASN A 1 205 ? 4.016 1.606 -32.083 1.00 39.11 193 ASN A O 1
ATOM 1514 N N . ILE A 1 206 ? 3.585 -0.427 -32.945 1.00 34.40 194 ILE A N 1
ATOM 1515 C CA . ILE A 1 206 ? 4.978 -0.695 -33.286 1.00 31.61 194 ILE A CA 1
ATOM 1516 C C . ILE A 1 206 ? 5.408 0.136 -34.488 1.00 29.91 194 ILE A C 1
ATOM 1517 O O . ILE A 1 206 ? 6.445 0.800 -34.449 1.00 35.17 194 ILE A O 1
ATOM 1522 N N . LYS A 1 207 ? 4.619 0.088 -35.558 1.00 32.76 195 LYS A N 1
ATOM 1523 C CA . LYS A 1 207 ? 4.885 0.904 -36.736 1.00 34.33 195 LYS A CA 1
ATOM 1524 C C . LYS A 1 207 ? 4.997 2.369 -36.338 1.00 29.16 195 LYS A C 1
ATOM 1525 O O . LYS A 1 207 ? 5.858 3.097 -36.831 1.00 35.96 195 LYS A O 1
ATOM 1529 N N . LYS A 1 208 ? 4.117 2.783 -35.436 1.00 29.00 196 LYS A N 1
ATOM 1530 C CA . LYS A 1 208 ? 4.102 4.147 -34.928 1.00 39.41 196 LYS A CA 1
ATOM 1531 C C . LYS A 1 208 ? 5.405 4.485 -34.202 1.00 35.07 196 LYS A C 1
ATOM 1532 O O . LYS A 1 208 ? 6.048 5.489 -34.507 1.00 37.87 196 LYS A O 1
ATOM 1538 N N . TRP A 1 209 ? 5.788 3.647 -33.243 1.00 26.95 197 TRP A N 1
ATOM 1539 C CA . TRP A 1 209 ? 6.985 3.896 -32.440 1.00 25.11 197 TRP A CA 1
ATOM 1540 C C . TRP A 1 209 ? 8.251 3.868 -33.292 1.00 28.95 197 TRP A C 1
ATOM 1541 O O . TRP A 1 209 ? 9.165 4.668 -33.088 1.00 25.45 197 TRP A O 1
ATOM 1552 N N . ILE A 1 210 ? 8.297 2.938 -34.241 1.00 28.98 198 ILE A N 1
ATOM 1553 C CA . ILE A 1 210 ? 9.408 2.843 -35.183 1.00 32.07 198 ILE A CA 1
ATOM 1554 C C . ILE A 1 210 ? 9.610 4.168 -35.908 1.00 29.13 198 ILE A C 1
ATOM 1555 O O . ILE A 1 210 ? 10.739 4.567 -36.195 1.00 30.55 198 ILE A O 1
ATOM 1560 N N . ALA A 1 211 ? 8.505 4.845 -36.202 1.00 31.30 199 ALA A N 1
ATOM 1561 C CA . ALA A 1 211 ? 8.548 6.102 -36.936 1.00 30.50 199 ALA A CA 1
ATOM 1562 C C . ALA A 1 211 ? 8.968 7.258 -36.035 1.00 22.10 199 ALA A C 1
ATOM 1563 O O . ALA A 1 211 ? 9.659 8.173 -36.476 1.00 34.60 199 ALA A O 1
ATOM 1565 N N . GLU A 1 212 ? 8.557 7.206 -34.773 1.00 29.26 200 GLU A N 1
ATOM 1566 C CA . GLU A 1 212 ? 8.786 8.306 -33.843 1.00 29.82 200 GLU A CA 1
ATOM 1567 C C . GLU A 1 212 ? 10.124 8.212 -33.115 1.00 33.97 200 GLU A C 1
ATOM 1568 O O . GLU A 1 212 ? 10.655 9.227 -32.663 1.00 28.71 200 GLU A O 1
ATOM 1574 N N . ARG A 1 213 ? 10.670 7.005 -32.998 1.00 28.39 201 ARG A N 1
ATOM 1575 C CA . ARG A 1 213 ? 11.845 6.797 -32.155 1.00 24.06 201 ARG A CA 1
ATOM 1576 C C . ARG A 1 213 ? 13.096 7.470 -32.724 1.00 24.77 201 ARG A C 1
ATOM 1577 O O . ARG A 1 213 ? 13.204 7.653 -33.936 1.00 26.80 201 ARG A O 1
ATOM 1585 N N . PRO A 1 214 ? 14.043 7.844 -31.846 1.00 24.22 202 PRO A N 1
ATOM 1586 C CA . PRO A 1 214 ? 15.269 8.523 -32.283 1.00 18.56 202 PRO A CA 1
ATOM 1587 C C . PRO A 1 214 ? 16.072 7.691 -33.277 1.00 28.48 202 PRO A C 1
ATOM 1588 O O . PRO A 1 214 ? 16.308 6.507 -33.042 1.00 32.57 202 PRO A O 1
ATOM 1592 N N . LYS A 1 215 ? 16.488 8.313 -34.374 1.00 35.69 203 LYS A N 1
ATOM 1593 C CA . LYS A 1 215 ? 17.236 7.616 -35.410 1.00 35.90 203 LYS A CA 1
ATOM 1594 C C . LYS A 1 215 ? 18.651 7.294 -34.947 1.00 37.43 203 LYS A C 1
ATOM 1595 O O . LYS A 1 215 ? 19.544 8.138 -35.022 1.00 44.28 203 LYS A O 1
ATOM 1597 N N . THR A 1 216 ? 18.840 6.073 -34.455 1.00 40.54 204 THR A N 1
ATOM 1598 C CA . THR A 1 216 ? 20.167 5.555 -34.148 1.00 42.65 204 THR A CA 1
ATOM 1599 C C . THR A 1 216 ? 20.452 4.386 -35.085 1.00 44.39 204 THR A C 1
ATOM 1600 O O . THR A 1 216 ? 19.525 3.769 -35.608 1.00 47.56 204 THR A O 1
ATOM 1604 N N . PRO A 1 217 ? 21.735 4.073 -35.304 1.00 49.18 205 PRO A N 1
ATOM 1605 C CA . PRO A 1 217 ? 22.069 2.997 -36.238 1.00 53.79 205 PRO A CA 1
ATOM 1606 C C . PRO A 1 217 ? 21.863 1.622 -35.615 1.00 53.66 205 PRO A C 1
ATOM 1607 O O . PRO A 1 217 ? 21.716 0.633 -36.331 1.00 54.28 205 PRO A O 1
ATOM 1611 N N . TYR A 1 218 ? 21.847 1.573 -34.287 1.00 55.50 206 TYR A N 1
ATOM 1612 C CA . TYR A 1 218 ? 21.736 0.315 -33.565 1.00 49.66 206 TYR A CA 1
ATOM 1613 C C . TYR A 1 218 ? 21.282 0.567 -32.133 1.00 48.01 206 TYR A C 1
ATOM 1614 O O . TYR A 1 218 ? 21.054 1.710 -31.737 1.00 47.74 206 TYR A O 1
ATOM 1624 N N . MET B 1 13 ? -2.141 -33.568 -11.359 1.00 50.53 1 MET D N 1
ATOM 1625 C CA . MET B 1 13 ? -1.354 -34.795 -11.414 1.00 61.81 1 MET D CA 1
ATOM 1626 C C . MET B 1 13 ? -0.704 -34.953 -12.787 1.00 57.36 1 MET D C 1
ATOM 1627 O O . MET B 1 13 ? -1.161 -35.752 -13.604 1.00 64.47 1 MET D O 1
ATOM 1629 N N . PRO B 1 14 ? 0.367 -34.185 -13.044 1.00 43.78 2 PRO D N 1
ATOM 1630 C CA . PRO B 1 14 ? 1.038 -34.164 -14.346 1.00 45.00 2 PRO D CA 1
ATOM 1631 C C . PRO B 1 14 ? 2.272 -35.064 -14.401 1.00 37.72 2 PRO D C 1
ATOM 1632 O O . PRO B 1 14 ? 2.905 -35.307 -13.372 1.00 38.91 2 PRO D O 1
ATOM 1636 N N . GLN B 1 15 ? 2.603 -35.543 -15.598 1.00 25.15 3 GLN D N 1
ATOM 1637 C CA . GLN B 1 15 ? 3.717 -36.468 -15.794 1.00 29.43 3 GLN D CA 1
ATOM 1638 C C . GLN B 1 15 ? 4.924 -35.782 -16.432 1.00 30.24 3 GLN D C 1
ATOM 1639 O O . GLN B 1 15 ? 4.803 -35.133 -17.473 1.00 24.89 3 GLN D O 1
ATOM 1645 N N . TYR B 1 16 ? 6.086 -35.949 -15.801 1.00 26.04 4 TYR D N 1
ATOM 1646 C CA . TYR B 1 16 ? 7.304 -35.244 -16.193 1.00 17.96 4 TYR D CA 1
ATOM 1647 C C . TYR B 1 16 ? 8.406 -36.190 -16.661 1.00 22.37 4 TYR D C 1
ATOM 1648 O O . TYR B 1 16 ? 8.719 -37.174 -15.990 1.00 24.14 4 TYR D O 1
ATOM 1657 N N . LYS B 1 17 ? 8.995 -35.875 -17.812 1.00 22.33 5 LYS D N 1
ATOM 1658 C CA . LYS B 1 17 ? 10.179 -36.578 -18.296 1.00 25.29 5 LYS D CA 1
ATOM 1659 C C . LYS B 1 17 ? 11.266 -35.578 -18.690 1.00 24.57 5 LYS D C 1
ATOM 1660 O O . LYS B 1 17 ? 11.061 -34.728 -19.558 1.00 24.86 5 LYS D O 1
ATOM 1666 N N . LEU B 1 18 ? 12.418 -35.688 -18.035 1.00 19.14 6 LEU D N 1
ATOM 1667 C CA . LEU B 1 18 ? 13.568 -34.843 -18.328 1.00 17.49 6 LEU D CA 1
ATOM 1668 C C . LEU B 1 18 ? 14.594 -35.636 -19.123 1.00 18.91 6 LEU D C 1
ATOM 1669 O O . LEU B 1 18 ? 15.046 -36.691 -18.681 1.00 20.82 6 LEU D O 1
ATOM 1674 N N . THR B 1 19 ? 14.957 -35.119 -20.294 1.00 19.30 7 THR D N 1
ATOM 1675 C CA . THR B 1 19 ? 15.935 -35.770 -21.161 1.00 23.08 7 THR D CA 1
ATOM 1676 C C . THR B 1 19 ? 17.230 -34.966 -21.210 1.00 23.13 7 THR D C 1
ATOM 1677 O O . THR B 1 19 ? 17.253 -33.836 -21.695 1.00 26.24 7 THR D O 1
ATOM 1681 N N . TYR B 1 20 ? 18.302 -35.563 -20.702 1.00 20.76 8 TYR D N 1
ATOM 1682 C CA . TYR B 1 20 ? 19.618 -34.935 -20.702 1.00 23.11 8 TYR D CA 1
ATOM 1683 C C . TYR B 1 20 ? 20.680 -36.027 -20.718 1.00 22.67 8 TYR D C 1
ATOM 1684 O O . TYR B 1 20 ? 20.360 -37.210 -20.616 1.00 19.00 8 TYR D O 1
ATOM 1693 N N . PHE B 1 21 ? 21.941 -35.635 -20.862 1.00 18.10 9 PHE D N 1
ATOM 1694 C CA . PHE B 1 21 ? 23.039 -36.593 -20.851 1.00 23.94 9 PHE D CA 1
ATOM 1695 C C . PHE B 1 21 ? 23.341 -37.047 -19.425 1.00 26.60 9 PHE D C 1
ATOM 1696 O O . PHE B 1 21 ? 22.748 -36.545 -18.468 1.00 29.27 9 PHE D O 1
ATOM 1704 N N . ASP B 1 22 ? 24.259 -38.001 -19.293 1.00 26.25 10 ASP D N 1
ATOM 1705 C CA . ASP B 1 22 ? 24.577 -38.608 -18.002 1.00 31.50 10 ASP D CA 1
ATOM 1706 C C . ASP B 1 22 ? 25.070 -37.578 -16.996 1.00 28.89 10 ASP D C 1
ATOM 1707 O O . ASP B 1 22 ? 24.779 -37.667 -15.803 1.00 33.33 10 ASP D O 1
ATOM 1712 N N . ILE B 1 23 ? 25.821 -36.602 -17.492 1.00 28.34 11 ILE D N 1
ATOM 1713 C CA . ILE B 1 23 ? 26.421 -35.573 -16.652 1.00 28.65 11 ILE D CA 1
ATOM 1714 C C . ILE B 1 23 ? 25.381 -34.706 -15.948 1.00 26.51 11 ILE D C 1
ATOM 1715 O O . ILE B 1 23 ? 24.196 -34.743 -16.276 1.00 20.33 11 ILE D O 1
ATOM 1720 N N . ARG B 1 24 ? 25.842 -33.925 -14.978 1.00 26.00 12 ARG D N 1
ATOM 1721 C CA . ARG B 1 24 ? 24.987 -32.973 -14.285 1.00 26.29 12 ARG D CA 1
ATOM 1722 C C . ARG B 1 24 ? 24.687 -31.797 -15.213 1.00 27.20 12 ARG D C 1
ATOM 1723 O O . ARG B 1 24 ? 23.557 -31.639 -15.680 1.00 23.53 12 ARG D O 1
ATOM 1731 N N . GLY B 1 25 ? 25.709 -30.988 -15.484 1.00 25.23 13 GLY D N 1
ATOM 1732 C CA . GLY B 1 25 ? 25.619 -29.910 -16.456 1.00 19.59 13 GLY D CA 1
ATOM 1733 C C . GLY B 1 25 ? 24.382 -29.038 -16.339 1.00 19.31 13 GLY D C 1
ATOM 1734 O O . GLY B 1 25 ? 24.007 -28.618 -15.244 1.00 26.27 13 GLY D O 1
ATOM 1735 N N . LEU B 1 26 ? 23.745 -28.772 -17.475 1.00 19.03 14 LEU D N 1
ATOM 1736 C CA . LEU B 1 26 ? 22.543 -27.944 -17.514 1.00 24.39 14 LEU D CA 1
ATOM 1737 C C . LEU B 1 26 ? 21.320 -28.705 -17.014 1.00 22.31 14 LEU D C 1
ATOM 1738 O O . LEU B 1 26 ? 20.375 -28.108 -16.498 1.00 26.11 14 LEU D O 1
ATOM 1743 N N . GLY B 1 27 ? 21.338 -30.024 -17.173 1.00 21.70 15 GLY D N 1
ATOM 1744 C CA . GLY B 1 27 ? 20.209 -30.851 -16.790 1.00 22.31 15 GLY D CA 1
ATOM 1745 C C . GLY B 1 27 ? 19.994 -30.896 -15.289 1.00 20.25 15 GLY D C 1
ATOM 1746 O O . GLY B 1 27 ? 18.860 -30.985 -14.819 1.00 20.73 15 GLY D O 1
ATOM 1747 N N . GLU B 1 28 ? 21.089 -30.830 -14.537 1.00 22.93 16 GLU D N 1
ATOM 1748 C CA . GLU B 1 28 ? 21.049 -30.973 -13.083 1.00 23.27 16 GLU D CA 1
ATOM 1749 C C . GLU B 1 28 ? 20.147 -29.938 -12.422 1.00 22.88 16 GLU D C 1
ATOM 1750 O O . GLU B 1 28 ? 19.542 -30.203 -11.383 1.00 22.32 16 GLU D O 1
ATOM 1756 N N . GLY B 1 29 ? 20.079 -28.754 -13.020 1.00 24.35 17 GLY D N 1
ATOM 1757 C CA . GLY B 1 29 ? 19.237 -27.691 -12.507 1.00 21.94 17 GLY D CA 1
ATOM 1758 C C . GLY B 1 29 ? 17.802 -28.152 -12.347 1.00 16.99 17 GLY D C 1
ATOM 1759 O O . GLY B 1 29 ? 17.204 -27.989 -11.285 1.00 17.88 17 GLY D O 1
ATOM 1760 N N . ALA B 1 30 ? 17.256 -28.746 -13.404 1.00 16.39 18 ALA D N 1
ATOM 1761 C CA . ALA B 1 30 ? 15.896 -29.272 -13.377 1.00 18.32 18 ALA D CA 1
ATOM 1762 C C . ALA B 1 30 ? 15.746 -30.371 -12.327 1.00 17.52 18 ALA D C 1
ATOM 1763 O O . ALA B 1 30 ? 14.783 -30.376 -11.562 1.00 20.13 18 ALA D O 1
ATOM 1765 N N . ARG B 1 31 ? 16.698 -31.301 -12.300 1.00 16.42 19 ARG D N 1
ATOM 1766 C CA . ARG B 1 31 ? 16.680 -32.400 -11.337 1.00 20.02 19 ARG D CA 1
ATOM 1767 C C . ARG B 1 31 ? 16.590 -31.869 -9.914 1.00 22.45 19 ARG D C 1
ATOM 1768 O O . ARG B 1 31 ? 15.772 -32.332 -9.119 1.00 22.58 19 ARG D O 1
ATOM 1776 N N . LEU B 1 32 ? 17.440 -30.896 -9.603 1.00 21.38 20 LEU D N 1
ATOM 1777 C CA . LEU B 1 32 ? 17.469 -30.282 -8.282 1.00 18.96 20 LEU D CA 1
ATOM 1778 C C . LEU B 1 32 ? 16.118 -29.669 -7.927 1.00 20.03 20 LEU D C 1
ATOM 1779 O O . LEU B 1 32 ? 15.672 -29.739 -6.783 1.00 20.40 20 LEU D O 1
ATOM 1784 N N . ILE B 1 33 ? 15.469 -29.070 -8.917 1.00 18.74 21 ILE D N 1
ATOM 1785 C CA . ILE B 1 33 ? 14.186 -28.415 -8.697 1.00 21.82 21 ILE D CA 1
ATOM 1786 C C . ILE B 1 33 ? 13.089 -29.447 -8.422 1.00 25.25 21 ILE D C 1
ATOM 1787 O O . ILE B 1 33 ? 12.206 -29.213 -7.598 1.00 26.60 21 ILE D O 1
ATOM 1792 N N . PHE B 1 34 ? 13.143 -30.585 -9.111 1.00 22.27 22 PHE D N 1
ATOM 1793 C CA . PHE B 1 34 ? 12.205 -31.671 -8.843 1.00 22.75 22 PHE D CA 1
ATOM 1794 C C . PHE B 1 34 ? 12.377 -32.191 -7.420 1.00 26.77 22 PHE D C 1
ATOM 1795 O O . PHE B 1 34 ? 11.410 -32.297 -6.665 1.00 21.38 22 PHE D O 1
ATOM 1803 N N . HIS B 1 35 ? 13.614 -32.515 -7.063 1.00 23.84 23 HIS D N 1
ATOM 1804 C CA . HIS B 1 35 ? 13.894 -33.151 -5.782 1.00 27.44 23 HIS D CA 1
ATOM 1805 C C . HIS B 1 35 ? 13.566 -32.245 -4.603 1.00 30.44 23 HIS D C 1
ATOM 1806 O O . HIS B 1 35 ? 13.108 -32.718 -3.566 1.00 32.56 23 HIS D O 1
ATOM 1813 N N . GLN B 1 36 ? 13.791 -30.945 -4.761 1.00 26.68 24 GLN D N 1
ATOM 1814 C CA . GLN B 1 36 ? 13.435 -29.995 -3.715 1.00 24.05 24 GLN D CA 1
ATOM 1815 C C . GLN B 1 36 ? 11.935 -30.050 -3.467 1.00 26.70 24 GLN D C 1
ATOM 1816 O O . GLN B 1 36 ? 11.481 -30.143 -2.327 1.00 27.72 24 GLN D O 1
ATOM 1822 N N . ALA B 1 37 ? 11.174 -29.998 -4.553 1.00 24.71 25 ALA D N 1
ATOM 1823 C CA . ALA B 1 37 ? 9.721 -29.979 -4.485 1.00 23.99 25 ALA D CA 1
ATOM 1824 C C . ALA B 1 37 ? 9.146 -31.355 -4.148 1.00 26.02 25 ALA D C 1
ATOM 1825 O O . ALA B 1 37 ? 7.968 -31.478 -3.816 1.00 30.98 25 ALA D O 1
ATOM 1827 N N . GLY B 1 38 ? 9.979 -32.387 -4.237 1.00 29.26 26 GLY D N 1
ATOM 1828 C CA . GLY B 1 38 ? 9.540 -33.743 -3.966 1.00 23.32 26 GLY D CA 1
ATOM 1829 C C . GLY B 1 38 ? 8.588 -34.247 -5.035 1.00 24.89 26 GLY D C 1
ATOM 1830 O O . GLY B 1 38 ? 7.717 -35.073 -4.765 1.00 34.94 26 GLY D O 1
ATOM 1831 N N . VAL B 1 39 ? 8.753 -33.737 -6.253 1.00 22.46 27 VAL D N 1
ATOM 1832 C CA . VAL B 1 39 ? 7.920 -34.135 -7.383 1.00 24.19 27 VAL D CA 1
ATOM 1833 C C . VAL B 1 39 ? 8.641 -35.198 -8.204 1.00 27.68 27 VAL D C 1
ATOM 1834 O O . VAL B 1 39 ? 9.788 -35.013 -8.608 1.00 28.34 27 VAL D O 1
ATOM 1838 N N . LYS B 1 40 ? 7.957 -36.312 -8.445 1.00 30.65 28 LYS D N 1
ATOM 1839 C CA . LYS B 1 40 ? 8.540 -37.430 -9.176 1.00 26.87 28 LYS D CA 1
ATOM 1840 C C . LYS B 1 40 ? 8.554 -37.144 -10.673 1.00 27.34 28 LYS D C 1
ATOM 1841 O O . LYS B 1 40 ? 7.665 -36.472 -11.197 1.00 25.62 28 LYS D O 1
ATOM 1847 N N . PHE B 1 41 ? 9.571 -37.661 -11.354 1.00 22.84 29 PHE D N 1
ATOM 1848 C CA . PHE B 1 41 ? 9.737 -37.440 -12.785 1.00 23.32 29 PHE D CA 1
ATOM 1849 C C . PHE B 1 41 ? 10.660 -38.507 -13.349 1.00 18.80 29 PHE D C 1
ATOM 1850 O O . PHE B 1 41 ? 11.433 -39.113 -12.609 1.00 21.54 29 PHE D O 1
ATOM 1858 N N . GLU B 1 42 ? 10.585 -38.737 -14.656 1.00 18.83 30 GLU D N 1
ATOM 1859 C CA . GLU B 1 42 ? 11.519 -39.645 -15.309 1.00 28.92 30 GLU D CA 1
ATOM 1860 C C . GLU B 1 42 ? 12.826 -38.926 -15.607 1.00 26.82 30 GLU D C 1
ATOM 1861 O O . GLU B 1 42 ? 12.878 -38.035 -16.457 1.00 22.90 30 GLU D O 1
ATOM 1867 N N . ASP B 1 43 ? 13.876 -39.319 -14.898 1.00 26.53 31 ASP D N 1
ATOM 1868 C CA . ASP B 1 43 ? 15.202 -38.769 -15.124 1.00 23.98 31 ASP D CA 1
ATOM 1869 C C . ASP B 1 43 ? 15.864 -39.522 -16.272 1.00 30.32 31 ASP D C 1
ATOM 1870 O O . ASP B 1 43 ? 16.763 -40.339 -16.060 1.00 30.31 31 ASP D O 1
ATOM 1875 N N . ASN B 1 44 ? 15.408 -39.246 -17.491 1.00 25.26 32 ASN D N 1
ATOM 1876 C CA . ASN B 1 44 ? 15.912 -39.944 -18.667 1.00 21.42 32 ASN D CA 1
ATOM 1877 C C . ASN B 1 44 ? 17.315 -39.488 -19.034 1.00 26.28 32 ASN D C 1
ATOM 1878 O O . ASN B 1 44 ? 17.492 -38.520 -19.773 1.00 26.25 32 ASN D O 1
ATOM 1883 N N . ARG B 1 45 ? 18.310 -40.191 -18.511 1.00 23.24 33 ARG D N 1
ATOM 1884 C CA . ARG B 1 45 ? 19.695 -39.896 -18.831 1.00 23.03 33 ARG D CA 1
ATOM 1885 C C . ARG B 1 45 ? 20.094 -40.655 -20.094 1.00 29.80 33 ARG D C 1
ATOM 1886 O O . ARG B 1 45 ? 20.027 -41.883 -20.147 1.00 38.69 33 ARG D O 1
ATOM 1894 N N . LEU B 1 46 ? 20.500 -39.900 -21.110 1.00 33.16 34 LEU D N 1
ATOM 1895 C CA . LEU B 1 46 ? 20.633 -40.410 -22.469 1.00 26.79 34 LEU D CA 1
ATOM 1896 C C . LEU B 1 46 ? 22.057 -40.870 -22.765 1.00 34.35 34 LEU D C 1
ATOM 1897 O O . LEU B 1 46 ? 23.025 -40.177 -22.448 1.00 34.52 34 LEU D O 1
ATOM 1902 N N . LYS B 1 47 ? 22.177 -42.044 -23.376 1.00 30.89 35 LYS D N 1
ATOM 1903 C CA . LYS B 1 47 ? 23.475 -42.574 -23.774 1.00 35.03 35 LYS D CA 1
ATOM 1904 C C . LYS B 1 47 ? 23.962 -41.850 -25.026 1.00 29.12 35 LYS D C 1
ATOM 1905 O O . LYS B 1 47 ? 23.158 -41.465 -25.877 1.00 28.97 35 LYS D O 1
ATOM 1911 N N . ARG B 1 48 ? 25.275 -41.660 -25.125 1.00 26.95 36 ARG D N 1
ATOM 1912 C CA . ARG B 1 48 ? 25.886 -41.048 -26.304 1.00 31.11 36 ARG D CA 1
ATOM 1913 C C . ARG B 1 48 ? 25.424 -41.770 -27.563 1.00 24.86 36 ARG D C 1
ATOM 1914 O O . ARG B 1 48 ? 25.278 -41.173 -28.629 1.00 20.89 36 ARG D O 1
ATOM 1922 N N . GLU B 1 49 ? 25.197 -43.069 -27.409 1.00 29.07 37 GLU D N 1
ATOM 1923 C CA . GLU B 1 49 ? 24.717 -43.937 -28.475 1.00 33.33 37 GLU D CA 1
ATOM 1924 C C . GLU B 1 49 ? 23.413 -43.443 -29.112 1.00 30.23 37 GLU D C 1
ATOM 1925 O O . GLU B 1 49 ? 23.224 -43.552 -30.324 1.00 30.35 37 GLU D O 1
ATOM 1931 N N . ASP B 1 50 ? 22.522 -42.895 -28.292 1.00 22.81 38 ASP D N 1
ATOM 1932 C CA . ASP B 1 50 ? 21.177 -42.543 -28.742 1.00 26.25 38 ASP D CA 1
ATOM 1933 C C . ASP B 1 50 ? 21.034 -41.074 -29.129 1.00 24.77 38 ASP D C 1
ATOM 1934 O O . ASP B 1 50 ? 19.982 -40.663 -29.621 1.00 31.14 38 ASP D O 1
ATOM 1939 N N . TRP B 1 51 ? 22.078 -40.281 -28.909 1.00 24.33 39 TRP D N 1
ATOM 1940 C CA . TRP B 1 51 ? 22.001 -38.846 -29.181 1.00 20.06 39 TRP D CA 1
ATOM 1941 C C . TRP B 1 51 ? 21.871 -38.504 -30.672 1.00 23.82 39 TRP D C 1
ATOM 1942 O O . TRP B 1 51 ? 21.090 -37.622 -31.031 1.00 27.68 39 TRP D O 1
ATOM 1953 N N . PRO B 1 52 ? 22.634 -39.186 -31.543 1.00 21.56 40 PRO D N 1
ATOM 1954 C CA . PRO B 1 52 ? 22.541 -38.884 -32.978 1.00 22.69 40 PRO D CA 1
ATOM 1955 C C . PRO B 1 52 ? 21.135 -39.037 -33.564 1.00 26.81 40 PRO D C 1
ATOM 1956 O O . PRO B 1 52 ? 20.758 -38.261 -34.443 1.00 28.52 40 PRO D O 1
ATOM 1960 N N . ALA B 1 53 ? 20.375 -40.016 -33.086 1.00 24.54 41 ALA D N 1
ATOM 1961 C CA . ALA B 1 53 ? 19.028 -40.251 -33.597 1.00 24.78 41 ALA D CA 1
ATOM 1962 C C . ALA B 1 53 ? 18.056 -39.201 -33.069 1.00 33.62 41 ALA D C 1
ATOM 1963 O O . ALA B 1 53 ? 17.169 -38.742 -33.789 1.00 36.78 41 ALA D O 1
ATOM 1965 N N . LEU B 1 54 ? 18.230 -38.825 -31.807 1.00 30.53 42 LEU D N 1
ATOM 1966 C CA . LEU B 1 54 ? 17.323 -37.893 -31.151 1.00 22.39 42 LEU D CA 1
ATOM 1967 C C . LEU B 1 54 ? 17.541 -36.454 -31.613 1.00 26.98 42 LEU D C 1
ATOM 1968 O O . LEU B 1 54 ? 16.580 -35.708 -31.802 1.00 30.13 42 LEU D O 1
ATOM 1973 N N . LYS B 1 55 ? 18.806 -36.082 -31.792 1.00 25.30 43 LYS D N 1
ATOM 1974 C CA . LYS B 1 55 ? 19.196 -34.701 -32.095 1.00 25.43 43 LYS D CA 1
ATOM 1975 C C . LYS B 1 55 ? 18.319 -33.999 -33.140 1.00 25.20 43 LYS D C 1
ATOM 1976 O O . LYS B 1 55 ? 17.806 -32.912 -32.881 1.00 26.63 43 LYS D O 1
ATOM 1982 N N . PRO B 1 56 ? 18.137 -34.613 -34.320 1.00 34.21 44 PRO D N 1
ATOM 1983 C CA . PRO B 1 56 ? 17.327 -33.935 -35.340 1.00 27.04 44 PRO D CA 1
ATOM 1984 C C . PRO B 1 56 ? 15.843 -33.828 -34.982 1.00 28.81 44 PRO D C 1
ATOM 1985 O O . PRO B 1 56 ? 15.134 -33.023 -35.586 1.00 33.12 44 PRO D O 1
ATOM 1989 N N . LYS B 1 57 ? 15.385 -34.619 -34.017 1.00 29.66 45 LYS D N 1
ATOM 1990 C CA . LYS B 1 57 ? 13.982 -34.585 -33.608 1.00 22.91 45 LYS D CA 1
ATOM 1991 C C . LYS B 1 57 ? 13.721 -33.507 -32.558 1.00 24.87 45 LYS D C 1
ATOM 1992 O O . LYS B 1 57 ? 12.569 -33.219 -32.237 1.00 32.11 45 LYS D O 1
ATOM 1998 N N . THR B 1 58 ? 14.784 -32.922 -32.015 1.00 21.46 46 THR D N 1
ATOM 1999 C CA . THR B 1 58 ? 14.641 -31.929 -30.953 1.00 21.38 46 THR D CA 1
ATOM 2000 C C . THR B 1 58 ? 14.379 -30.551 -31.553 1.00 23.52 46 THR D C 1
ATOM 2001 O O . THR B 1 58 ? 14.670 -30.322 -32.727 1.00 26.72 46 THR D O 1
ATOM 2005 N N . PRO B 1 59 ? 13.826 -29.628 -30.749 1.00 22.20 47 PRO D N 1
ATOM 2006 C CA . PRO B 1 59 ? 13.487 -28.292 -31.256 1.00 22.48 47 PRO D CA 1
ATOM 2007 C C . PRO B 1 59 ? 14.689 -27.518 -31.796 1.00 20.15 47 PRO D C 1
ATOM 2008 O O . PRO B 1 59 ? 14.601 -26.947 -32.884 1.00 26.57 47 PRO D O 1
ATOM 2012 N N . PHE B 1 60 ? 15.787 -27.504 -31.045 1.00 19.36 48 PHE D N 1
ATOM 2013 C CA . PHE B 1 60 ? 16.952 -26.691 -31.390 1.00 24.92 48 PHE D CA 1
ATOM 2014 C C . PHE B 1 60 ? 18.226 -27.518 -31.563 1.00 21.62 48 PHE D C 1
ATOM 2015 O O . PHE B 1 60 ? 19.319 -26.963 -31.678 1.00 23.09 48 PHE D O 1
ATOM 2023 N N . GLY B 1 61 ? 18.088 -28.840 -31.580 1.00 23.36 49 GLY D N 1
ATOM 2024 C CA . GLY B 1 61 ? 19.229 -29.713 -31.786 1.00 19.39 49 GLY D CA 1
ATOM 2025 C C . GLY B 1 61 ? 20.045 -29.941 -30.528 1.00 23.85 49 GLY D C 1
ATOM 2026 O O . GLY B 1 61 ? 21.197 -30.371 -30.608 1.00 19.83 49 GLY D O 1
ATOM 2027 N N . GLN B 1 62 ? 19.455 -29.661 -29.367 1.00 17.93 50 GLN D N 1
ATOM 2028 C CA . GLN B 1 62 ? 20.179 -29.758 -28.102 1.00 18.67 50 GLN D CA 1
ATOM 2029 C C . GLN B 1 62 ? 19.318 -30.244 -26.937 1.00 18.71 50 GLN D C 1
ATOM 2030 O O . GLN B 1 62 ? 18.089 -30.293 -27.023 1.00 18.94 50 GLN D O 1
ATOM 2036 N N . LEU B 1 63 ? 19.997 -30.605 -25.852 1.00 18.11 51 LEU D N 1
ATOM 2037 C CA . LEU B 1 63 ? 19.363 -30.943 -24.585 1.00 17.31 51 LEU D CA 1
ATOM 2038 C C . LEU B 1 63 ? 19.838 -29.904 -23.574 1.00 18.27 51 LEU D C 1
ATOM 2039 O O . LEU B 1 63 ? 20.820 -29.208 -23.829 1.00 13.90 51 LEU D O 1
ATOM 2044 N N . PRO B 1 64 ? 19.163 -29.791 -22.419 1.00 20.41 52 PRO D N 1
ATOM 2045 C CA . PRO B 1 64 ? 18.041 -30.579 -21.895 1.00 16.67 52 PRO D CA 1
ATOM 2046 C C . PRO B 1 64 ? 16.698 -30.297 -22.559 1.00 20.02 52 PRO D C 1
ATOM 2047 O O . PRO B 1 64 ? 16.500 -29.239 -23.160 1.00 19.59 52 PRO D O 1
ATOM 2051 N N . LEU B 1 65 ? 15.789 -31.261 -22.439 1.00 13.56 53 LEU D N 1
ATOM 2052 C CA . LEU B 1 65 ? 14.397 -31.085 -22.826 1.00 14.82 53 LEU D CA 1
ATOM 2053 C C . LEU B 1 65 ? 13.507 -31.540 -21.682 1.00 19.77 53 LEU D C 1
ATOM 2054 O O . LEU B 1 65 ? 13.834 -32.496 -20.975 1.00 18.98 53 LEU D O 1
ATOM 2059 N N . LEU B 1 66 ? 12.383 -30.852 -21.511 1.00 17.21 54 LEU D N 1
ATOM 2060 C CA . LEU B 1 66 ? 11.371 -31.251 -20.546 1.00 17.02 54 LEU D CA 1
ATOM 2061 C C . LEU B 1 66 ? 10.113 -31.667 -21.285 1.00 20.43 54 LEU D C 1
ATOM 2062 O O . LEU B 1 66 ? 9.593 -30.917 -22.112 1.00 17.86 54 LEU D O 1
ATOM 2067 N N . GLU B 1 67 ? 9.629 -32.867 -20.983 1.00 26.59 55 GLU D N 1
ATOM 2068 C CA . GLU B 1 67 ? 8.359 -33.334 -21.518 1.00 23.45 55 GLU D CA 1
ATOM 2069 C C . GLU B 1 67 ? 7.282 -33.244 -20.446 1.00 22.29 55 GLU D C 1
ATOM 2070 O O . GLU B 1 67 ? 7.428 -33.801 -19.357 1.00 23.50 55 GLU D O 1
ATOM 2076 N N . VAL B 1 68 ? 6.213 -32.520 -20.761 1.00 19.51 56 VAL D N 1
ATOM 2077 C CA . VAL B 1 68 ? 5.103 -32.326 -19.837 1.00 24.20 56 VAL D CA 1
ATOM 2078 C C . VAL B 1 68 ? 3.831 -32.875 -20.466 1.00 35.76 56 VAL D C 1
ATOM 2079 O O . VAL B 1 68 ? 3.210 -32.218 -21.305 1.00 30.99 56 VAL D O 1
ATOM 2083 N N . ASP B 1 69 ? 3.448 -34.079 -20.052 1.00 36.99 57 ASP D N 1
ATOM 2084 C CA . ASP B 1 69 ? 2.315 -34.778 -20.647 1.00 33.14 57 ASP D CA 1
ATOM 2085 C C . ASP B 1 69 ? 2.438 -34.795 -22.168 1.00 34.91 57 ASP D C 1
ATOM 2086 O O . ASP B 1 69 ? 1.499 -34.449 -22.886 1.00 31.51 57 ASP D O 1
ATOM 2091 N N . GLY B 1 70 ? 3.615 -35.185 -22.648 1.00 36.32 58 GLY D N 1
ATOM 2092 C CA . GLY B 1 70 ? 3.867 -35.297 -24.072 1.00 29.03 58 GLY D CA 1
ATOM 2093 C C . GLY B 1 70 ? 4.475 -34.059 -24.707 1.00 34.50 58 GLY D C 1
ATOM 2094 O O . GLY B 1 70 ? 5.287 -34.173 -25.625 1.00 43.02 58 GLY D O 1
ATOM 2095 N N . GLU B 1 71 ? 4.095 -32.876 -24.230 1.00 35.49 59 GLU D N 1
ATOM 2096 C CA . GLU B 1 71 ? 4.553 -31.637 -24.855 1.00 31.65 59 GLU D CA 1
ATOM 2097 C C . GLU B 1 71 ? 6.001 -31.321 -24.492 1.00 30.65 59 GLU D C 1
ATOM 2098 O O . GLU B 1 71 ? 6.404 -31.435 -23.335 1.00 24.63 59 GLU D O 1
ATOM 2104 N N . VAL B 1 72 ? 6.765 -30.900 -25.495 1.00 27.37 60 VAL D N 1
ATOM 2105 C CA . VAL B 1 72 ? 8.203 -30.702 -25.358 1.00 23.33 60 VAL D CA 1
ATOM 2106 C C . VAL B 1 72 ? 8.559 -29.233 -25.143 1.00 27.79 60 VAL D C 1
ATOM 2107 O O . VAL B 1 72 ? 8.028 -28.347 -25.816 1.00 25.32 60 VAL D O 1
ATOM 2111 N N . LEU B 1 73 ? 9.465 -28.993 -24.199 1.00 19.82 61 LEU D N 1
ATOM 2112 C CA . LEU B 1 73 ? 9.981 -27.657 -23.917 1.00 17.58 61 LEU D CA 1
ATOM 2113 C C . LEU B 1 73 ? 11.504 -27.709 -23.855 1.00 18.04 61 LEU D C 1
ATOM 2114 O O . LEU B 1 73 ? 12.073 -28.487 -23.086 1.00 19.59 61 LEU D O 1
ATOM 2119 N N . ALA B 1 74 ? 12.159 -26.877 -24.662 1.00 15.31 62 ALA D N 1
ATOM 2120 C CA . ALA B 1 74 ? 13.618 -26.832 -24.712 1.00 16.61 62 ALA D CA 1
ATOM 2121 C C . ALA B 1 74 ? 14.149 -25.638 -23.923 1.00 16.76 62 ALA D C 1
ATOM 2122 O O . ALA B 1 74 ? 13.371 -24.866 -23.361 1.00 17.96 62 ALA D O 1
ATOM 2124 N N . GLN B 1 75 ? 15.475 -25.504 -23.889 1.00 18.95 63 GLN D N 1
ATOM 2125 C CA . GLN B 1 75 ? 16.165 -24.404 -23.206 1.00 17.29 63 GLN D CA 1
ATOM 2126 C C . GLN B 1 75 ? 16.063 -24.494 -21.679 1.00 18.91 63 GLN D C 1
ATOM 2127 O O . GLN B 1 75 ? 14.994 -24.315 -21.094 1.00 19.60 63 GLN D O 1
ATOM 2133 N N . SER B 1 76 ? 17.208 -24.764 -21.057 1.00 15.28 64 SER D N 1
ATOM 2134 C CA . SER B 1 76 ? 17.312 -25.028 -19.621 1.00 14.16 64 SER D CA 1
ATOM 2135 C C . SER B 1 76 ? 16.667 -23.966 -18.725 1.00 20.03 64 SER D C 1
ATOM 2136 O O . SER B 1 76 ? 15.908 -24.296 -17.813 1.00 16.94 64 SER D O 1
ATOM 2139 N N . ALA B 1 77 ? 16.980 -22.697 -18.968 1.00 16.81 65 ALA D N 1
ATOM 2140 C CA . ALA B 1 77 ? 16.474 -21.623 -18.119 1.00 18.62 65 ALA D CA 1
ATOM 2141 C C . ALA B 1 77 ? 14.946 -21.554 -18.171 1.00 20.97 65 ALA D C 1
ATOM 2142 O O . ALA B 1 77 ? 14.292 -21.305 -17.157 1.00 14.46 65 ALA D O 1
ATOM 2144 N N . ALA B 1 78 ? 14.383 -21.779 -19.353 1.00 15.46 66 ALA D N 1
ATOM 2145 C CA . ALA B 1 78 ? 12.935 -21.826 -19.503 1.00 19.73 66 ALA D CA 1
ATOM 2146 C C . ALA B 1 78 ? 12.383 -23.011 -18.719 1.00 19.62 66 ALA D C 1
ATOM 2147 O O . ALA B 1 78 ? 11.295 -22.938 -18.150 1.00 19.98 66 ALA D O 1
ATOM 2149 N N . ILE B 1 79 ? 13.145 -24.102 -18.691 1.00 18.36 67 ILE D N 1
ATOM 2150 C CA . ILE B 1 79 ? 12.751 -25.294 -17.947 1.00 17.30 67 ILE D CA 1
ATOM 2151 C C . ILE B 1 79 ? 12.793 -25.029 -16.444 1.00 19.08 67 ILE D C 1
ATOM 2152 O O . ILE B 1 79 ? 11.867 -25.395 -15.721 1.00 19.13 67 ILE D O 1
ATOM 2157 N N . TYR B 1 80 ? 13.869 -24.399 -15.977 1.00 18.18 68 TYR D N 1
ATOM 2158 C CA . TYR B 1 80 ? 14.003 -24.058 -14.565 1.00 16.39 68 TYR D CA 1
ATOM 2159 C C . TYR B 1 80 ? 12.814 -23.222 -14.106 1.00 18.92 68 TYR D C 1
ATOM 2160 O O . TYR B 1 80 ? 12.191 -23.512 -13.085 1.00 17.41 68 TYR D O 1
ATOM 2169 N N . ARG B 1 81 ? 12.513 -22.179 -14.873 1.00 15.39 69 ARG D N 1
ATOM 2170 C CA . ARG B 1 81 ? 11.474 -21.226 -14.512 1.00 19.53 69 ARG D CA 1
ATOM 2171 C C . ARG B 1 81 ? 10.098 -21.880 -14.524 1.00 23.21 69 ARG D C 1
ATOM 2172 O O . ARG B 1 81 ? 9.269 -21.624 -13.647 1.00 20.24 69 ARG D O 1
ATOM 2180 N N . TYR B 1 82 ? 9.857 -22.721 -15.523 1.00 13.83 70 TYR D N 1
ATOM 2181 C CA . TYR B 1 82 ? 8.578 -23.406 -15.639 1.00 21.47 70 TYR D CA 1
ATOM 2182 C C . TYR B 1 82 ? 8.349 -24.305 -14.429 1.00 24.74 70 TYR D C 1
ATOM 2183 O O . TYR B 1 82 ? 7.286 -24.271 -13.811 1.00 23.60 70 TYR D O 1
ATOM 2192 N N . LEU B 1 83 ? 9.354 -25.106 -14.095 1.00 18.50 71 LEU D N 1
ATOM 2193 C CA . LEU B 1 83 ? 9.288 -25.969 -12.923 1.00 20.89 71 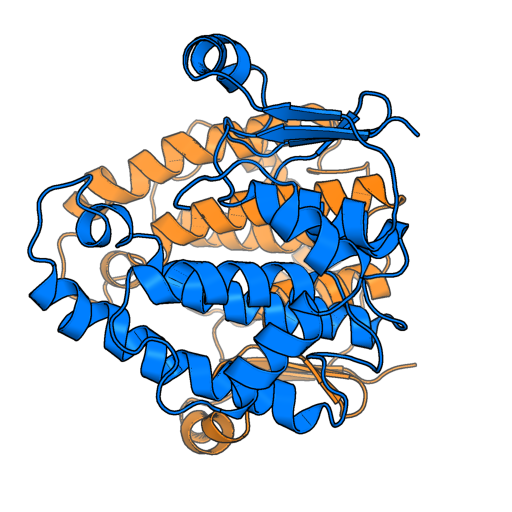LEU D CA 1
ATOM 2194 C C . LEU B 1 83 ? 9.158 -25.148 -11.648 1.00 24.86 71 LEU D C 1
ATOM 2195 O O . LEU B 1 83 ? 8.378 -25.484 -10.758 1.00 25.21 71 LEU D O 1
ATOM 2200 N N . GLY B 1 84 ? 9.934 -24.074 -11.566 1.00 22.20 72 GLY D N 1
ATOM 2201 C CA . GLY B 1 84 ? 9.941 -23.225 -10.391 1.00 21.10 72 GLY D CA 1
ATOM 2202 C C . GLY B 1 84 ? 8.573 -22.656 -10.080 1.00 24.48 72 GLY D C 1
ATOM 2203 O O . GLY B 1 84 ? 8.127 -22.681 -8.933 1.00 23.56 72 GLY D O 1
ATOM 2204 N N . ARG B 1 85 ? 7.907 -22.143 -11.109 1.00 20.56 73 ARG D N 1
ATOM 2205 C CA . ARG B 1 85 ? 6.586 -21.550 -10.949 1.00 18.36 73 ARG D CA 1
ATOM 2206 C C . ARG B 1 85 ? 5.538 -22.608 -10.626 1.00 25.94 73 ARG D C 1
ATOM 2207 O O . ARG B 1 85 ? 4.643 -22.375 -9.814 1.00 34.82 73 ARG D O 1
ATOM 2215 N N . GLN B 1 86 ? 5.658 -23.770 -11.258 1.00 25.46 74 GLN D N 1
ATOM 2216 C CA . GLN B 1 86 ? 4.747 -24.878 -10.998 1.00 23.06 74 GLN D CA 1
ATOM 2217 C C . GLN B 1 86 ? 4.824 -25.334 -9.545 1.00 25.82 74 GLN D C 1
ATOM 2218 O O . GLN B 1 86 ? 3.819 -25.757 -8.973 1.00 31.54 74 GLN D O 1
ATOM 2224 N N . PHE B 1 87 ? 6.013 -25.241 -8.953 1.00 18.96 75 PHE D N 1
ATOM 2225 C CA . PHE B 1 87 ? 6.256 -25.799 -7.622 1.00 18.83 75 PHE D CA 1
ATOM 2226 C C . PHE B 1 87 ? 6.359 -24.734 -6.529 1.00 21.77 75 PHE D C 1
ATOM 2227 O O . PHE B 1 87 ? 6.757 -25.033 -5.403 1.00 25.41 75 PHE D O 1
ATOM 2235 N N . GLY B 1 88 ? 6.006 -23.495 -6.856 1.00 25.59 76 GLY D N 1
ATOM 2236 C CA . GLY B 1 88 ? 6.056 -22.417 -5.885 1.00 18.05 76 GLY D CA 1
ATOM 2237 C C . GLY B 1 88 ? 7.461 -22.127 -5.387 1.00 25.26 76 GLY D C 1
ATOM 2238 O O . GLY B 1 88 ? 7.655 -21.792 -4.218 1.00 26.07 76 GLY D O 1
ATOM 2239 N N . LEU B 1 89 ? 8.440 -22.261 -6.278 1.00 22.74 77 LEU D N 1
ATOM 2240 C CA . LEU B 1 89 ? 9.837 -21.968 -5.964 1.00 28.57 77 LEU D CA 1
ATOM 2241 C C . LEU B 1 89 ? 10.350 -20.846 -6.860 1.00 22.57 77 LEU D C 1
ATOM 2242 O O . LEU B 1 89 ? 11.519 -20.831 -7.246 1.00 23.95 77 LEU D O 1
ATOM 2247 N N . ALA B 1 90 ? 9.466 -19.907 -7.185 1.00 19.10 78 ALA D N 1
ATOM 2248 C CA . ALA B 1 90 ? 9.775 -18.860 -8.154 1.00 27.33 78 ALA D CA 1
ATOM 2249 C C . ALA B 1 90 ? 9.706 -17.456 -7.554 1.00 24.05 78 ALA D C 1
ATOM 2250 O O . ALA B 1 90 ? 10.140 -16.495 -8.183 1.00 28.47 78 ALA D O 1
ATOM 2252 N N . GLY B 1 91 ? 9.174 -17.346 -6.340 1.00 29.30 79 GLY D N 1
ATOM 2253 C CA . GLY B 1 91 ? 8.974 -16.056 -5.698 1.00 29.94 79 GLY D CA 1
ATOM 2254 C C . GLY B 1 91 ? 7.514 -15.850 -5.346 1.00 35.89 79 GLY D C 1
ATOM 2255 O O . GLY B 1 91 ? 6.632 -16.400 -6.005 1.00 30.41 79 GLY D O 1
ATOM 2256 N N . LYS B 1 92 ? 7.260 -15.047 -4.316 1.00 36.48 80 LYS D N 1
ATOM 2257 C CA . LYS B 1 92 ? 5.908 -14.874 -3.789 1.00 34.69 80 LYS D CA 1
ATOM 2258 C C . LYS B 1 92 ? 5.135 -13.724 -4.440 1.00 30.40 80 LYS D C 1
ATOM 2259 O O . LYS B 1 92 ? 3.934 -13.586 -4.216 1.00 35.69 80 LYS D O 1
ATOM 2265 N N . THR B 1 93 ? 5.817 -12.904 -5.237 1.00 35.06 81 THR D N 1
ATOM 2266 C CA . THR B 1 93 ? 5.161 -11.813 -5.963 1.00 29.57 81 THR D CA 1
ATOM 2267 C C . THR B 1 93 ? 5.708 -11.684 -7.384 1.00 26.66 81 THR D C 1
ATOM 2268 O O . THR B 1 93 ? 6.766 -12.229 -7.694 1.00 25.95 81 THR D O 1
ATOM 2272 N N . PRO B 1 94 ? 4.980 -10.968 -8.258 1.00 26.54 82 PRO D N 1
ATOM 2273 C CA . PRO B 1 94 ? 5.445 -10.736 -9.632 1.00 28.50 82 PRO D CA 1
ATOM 2274 C C . PRO B 1 94 ? 6.807 -10.050 -9.711 1.00 28.59 82 PRO D C 1
ATOM 2275 O O . PRO B 1 94 ? 7.587 -10.361 -10.611 1.00 29.59 82 PRO D O 1
ATOM 2279 N N . MET B 1 95 ? 7.086 -9.131 -8.791 1.00 22.43 83 MET D N 1
ATOM 2280 C CA . MET B 1 95 ? 8.373 -8.444 -8.785 1.00 26.10 83 MET D CA 1
ATOM 2281 C C . MET B 1 95 ? 9.459 -9.374 -8.253 1.00 25.72 83 MET D C 1
ATOM 2282 O O . MET B 1 95 ? 10.603 -9.316 -8.697 1.00 22.60 83 MET D O 1
ATOM 2287 N N . GLU B 1 96 ? 9.096 -10.235 -7.308 1.00 24.13 84 GLU D N 1
ATOM 2288 C CA . GLU B 1 96 ? 10.045 -11.198 -6.760 1.00 26.34 84 GLU D CA 1
ATOM 2289 C C . GLU B 1 96 ? 10.467 -12.199 -7.825 1.00 24.37 84 GLU D C 1
ATOM 2290 O O . GLU B 1 96 ? 11.651 -12.514 -7.948 1.00 21.23 84 GLU D O 1
ATOM 2296 N N . GLU B 1 97 ? 9.497 -12.698 -8.588 1.00 25.85 85 GLU D N 1
ATOM 2297 C CA . GLU B 1 97 ? 9.781 -13.614 -9.687 1.00 23.22 85 GLU D CA 1
ATOM 2298 C C . GLU B 1 97 ? 10.769 -12.987 -10.661 1.00 24.97 85 GLU D C 1
ATOM 2299 O O . GLU B 1 97 ? 11.642 -13.666 -11.202 1.00 20.69 85 GLU D O 1
ATOM 2305 N N . ALA B 1 98 ? 10.622 -11.685 -10.881 1.00 24.05 86 ALA D N 1
ATOM 2306 C CA . ALA B 1 98 ? 11.511 -10.958 -11.774 1.00 18.11 86 ALA D CA 1
ATOM 2307 C C . ALA B 1 98 ? 12.905 -10.845 -11.167 1.00 19.63 86 ALA D C 1
ATOM 2308 O O . ALA B 1 98 ? 13.906 -10.998 -11.865 1.00 18.14 86 ALA D O 1
ATOM 2310 N N . GLN B 1 99 ? 12.966 -10.580 -9.865 1.00 19.96 87 GLN D N 1
ATOM 2311 C CA . GLN B 1 99 ? 14.243 -10.482 -9.167 1.00 21.08 87 GLN D CA 1
ATOM 2312 C C . GLN B 1 99 ? 14.970 -11.823 -9.204 1.00 21.01 87 GLN D C 1
ATOM 2313 O O . GLN B 1 99 ? 16.198 -11.867 -9.291 1.00 17.69 87 GLN D O 1
ATOM 2319 N N . VAL B 1 100 ? 14.210 -12.914 -9.136 1.00 14.67 88 VAL D N 1
ATOM 2320 C CA . VAL B 1 100 ? 14.780 -14.250 -9.270 1.00 16.65 88 VAL D CA 1
ATOM 2321 C C . VAL B 1 100 ? 15.364 -14.402 -10.673 1.00 16.08 88 VAL D C 1
ATOM 2322 O O . VAL B 1 100 ? 16.493 -14.859 -10.832 1.00 12.30 88 VAL D O 1
ATOM 2326 N N . ASP B 1 101 ? 14.595 -14.010 -11.684 1.00 18.24 89 ASP D N 1
ATOM 2327 C CA . ASP B 1 101 ? 15.071 -14.046 -13.062 1.00 14.92 89 ASP D CA 1
ATOM 2328 C C . ASP B 1 101 ? 16.326 -13.196 -13.213 1.00 18.87 89 ASP D C 1
ATOM 2329 O O . ASP B 1 101 ? 17.262 -13.568 -13.922 1.00 16.57 89 ASP D O 1
ATOM 2334 N N . SER B 1 102 ? 16.335 -12.052 -12.536 1.00 19.15 90 SER D N 1
ATOM 2335 C CA . SER B 1 102 ? 17.409 -11.081 -12.680 1.00 13.76 90 SER D CA 1
ATOM 2336 C C . SER B 1 102 ? 18.740 -11.643 -12.195 1.00 16.40 90 SER D C 1
ATOM 2337 O O . SER B 1 102 ? 19.744 -11.570 -12.900 1.00 17.18 90 SER D O 1
ATOM 2340 N N . ILE B 1 103 ? 18.751 -12.212 -10.995 1.00 16.48 91 ILE D N 1
ATOM 2341 C CA . ILE B 1 103 ? 19.997 -12.708 -10.425 1.00 21.58 91 ILE D CA 1
ATOM 2342 C C . ILE B 1 103 ? 20.525 -13.915 -11.199 1.00 19.14 91 ILE D C 1
ATOM 2343 O O . ILE B 1 103 ? 21.735 -14.106 -11.305 1.00 14.86 91 ILE D O 1
ATOM 2348 N N . PHE B 1 104 ? 19.624 -14.726 -11.745 1.00 16.99 92 PHE D N 1
ATOM 2349 C CA . PHE B 1 104 ? 20.051 -15.892 -12.508 1.00 17.08 92 PHE D CA 1
ATOM 2350 C C . PHE B 1 104 ? 20.635 -15.485 -13.858 1.00 17.76 92 PHE D C 1
ATOM 2351 O O . PHE B 1 104 ? 21.565 -16.123 -14.350 1.00 19.15 92 PHE D O 1
ATOM 2359 N N . ASP B 1 105 ? 20.091 -14.427 -14.452 1.00 17.66 93 ASP D N 1
ATOM 2360 C CA . ASP B 1 105 ? 20.629 -13.900 -15.702 1.00 19.31 93 ASP D CA 1
ATOM 2361 C C . ASP B 1 105 ? 22.047 -13.371 -15.498 1.00 18.51 93 ASP D C 1
ATOM 2362 O O . ASP B 1 105 ? 22.894 -13.484 -16.384 1.00 17.13 93 ASP D O 1
ATOM 2367 N N . GLN B 1 106 ? 22.303 -12.784 -14.334 1.00 12.51 94 GLN D N 1
ATOM 2368 C CA . GLN B 1 106 ? 23.640 -12.294 -14.022 1.00 17.26 94 GLN D CA 1
ATOM 2369 C C . GLN B 1 106 ? 24.579 -13.478 -13.825 1.00 19.10 94 GLN D C 1
ATOM 2370 O O . GLN B 1 106 ? 25.736 -13.447 -14.248 1.00 17.86 94 GLN D O 1
ATOM 2376 N N . PHE B 1 107 ? 24.073 -14.519 -13.173 1.00 17.29 95 PHE D N 1
ATOM 2377 C CA . PHE B 1 107 ? 24.818 -15.762 -13.028 1.00 16.29 95 PHE D CA 1
ATOM 2378 C C . PHE B 1 107 ? 25.104 -16.357 -14.403 1.00 21.80 95 PHE D C 1
ATOM 2379 O O . PHE B 1 107 ? 26.175 -16.916 -14.639 1.00 20.19 95 PHE D O 1
ATOM 2387 N N . LYS B 1 108 ? 24.139 -16.227 -15.308 1.00 17.11 96 LYS D N 1
ATOM 2388 C CA . LYS B 1 108 ? 24.305 -16.698 -16.677 1.00 18.20 96 LYS D CA 1
ATOM 2389 C C . LYS B 1 108 ? 25.414 -15.935 -17.402 1.00 17.73 96 LYS D C 1
ATOM 2390 O O . LYS B 1 108 ? 26.193 -16.532 -18.144 1.00 21.65 96 LYS D O 1
ATOM 2396 N N . ASP B 1 109 ? 25.484 -14.622 -17.188 1.00 12.47 97 ASP D N 1
ATOM 2397 C CA . ASP B 1 109 ? 26.548 -13.810 -17.776 1.00 14.75 97 ASP D CA 1
ATOM 2398 C C . ASP B 1 109 ? 27.907 -14.283 -17.274 1.00 20.91 97 ASP D C 1
ATOM 2399 O O . ASP B 1 109 ? 28.861 -14.398 -18.041 1.00 19.70 97 ASP D O 1
ATOM 2404 N N . PHE B 1 110 ? 27.985 -14.545 -15.974 1.00 20.76 98 PHE D N 1
ATOM 2405 C CA . PHE B 1 110 ? 29.199 -15.059 -15.356 1.00 17.53 98 PHE D CA 1
ATOM 2406 C C . PHE B 1 110 ? 29.604 -16.383 -16.002 1.00 17.21 98 PHE D C 1
ATOM 2407 O O . PHE B 1 110 ? 30.757 -16.569 -16.390 1.00 20.68 98 PHE D O 1
ATOM 2415 N N . MET B 1 111 ? 28.646 -17.296 -16.115 1.00 17.60 99 MET D N 1
ATOM 2416 C CA . MET B 1 111 ? 28.888 -18.602 -16.722 1.00 21.24 99 MET D CA 1
ATOM 2417 C C . MET B 1 111 ? 29.342 -18.473 -18.172 1.00 22.83 99 MET D C 1
ATOM 2418 O O . MET B 1 111 ? 30.117 -19.294 -18.660 1.00 21.15 99 MET D O 1
ATOM 2423 N N . ALA B 1 112 ? 28.852 -17.445 -18.860 1.00 20.53 100 ALA D N 1
ATOM 2424 C CA . ALA B 1 112 ? 29.189 -17.236 -20.264 1.00 18.29 100 ALA D CA 1
ATOM 2425 C C . ALA B 1 112 ? 30.684 -16.964 -20.442 1.00 22.86 100 ALA D C 1
ATOM 2426 O O . ALA B 1 112 ? 31.233 -17.148 -21.528 1.00 23.35 100 ALA D O 1
ATOM 2428 N N . GLU B 1 113 ? 31.336 -16.528 -19.369 1.00 21.26 101 GLU D N 1
ATOM 2429 C CA . GLU B 1 113 ? 32.770 -16.265 -19.395 1.00 26.45 101 GLU D CA 1
ATOM 2430 C C . GLU B 1 113 ? 33.535 -17.567 -19.190 1.00 27.14 101 GLU D C 1
ATOM 2431 O O . GLU B 1 113 ? 34.513 -17.840 -19.883 1.00 31.67 101 GLU D O 1
ATOM 2437 N N . LEU B 1 114 ? 33.070 -18.370 -18.237 1.00 26.73 102 LEU D N 1
ATOM 2438 C CA . LEU B 1 114 ? 33.796 -19.556 -17.791 1.00 25.94 102 LEU D CA 1
ATOM 2439 C C . LEU B 1 114 ? 33.631 -20.766 -18.707 1.00 30.49 102 LEU D C 1
ATOM 2440 O O . LEU B 1 114 ? 34.615 -21.401 -19.087 1.00 34.10 102 LEU D O 1
ATOM 2445 N N . ARG B 1 115 ? 32.386 -21.086 -19.046 1.00 26.50 103 ARG D N 1
ATOM 2446 C CA . ARG B 1 115 ? 32.067 -22.340 -19.729 1.00 33.57 103 ARG D CA 1
ATOM 2447 C C . ARG B 1 115 ? 32.855 -22.595 -21.021 1.00 29.57 103 ARG D C 1
ATOM 2448 O O . ARG B 1 115 ? 33.278 -23.722 -21.265 1.00 35.54 103 ARG D O 1
ATOM 2456 N N . PRO B 1 116 ? 33.062 -21.556 -21.847 1.00 32.65 104 PRO D N 1
ATOM 2457 C CA . PRO B 1 116 ? 33.848 -21.754 -23.074 1.00 29.28 104 PRO D CA 1
ATOM 2458 C C . PRO B 1 116 ? 35.285 -22.217 -22.819 1.00 35.33 104 PRO D C 1
ATOM 2459 O O . PRO B 1 116 ? 35.943 -22.693 -23.745 1.00 39.02 104 PRO D O 1
ATOM 2463 N N . CYS B 1 117 ? 35.754 -22.071 -21.581 1.00 27.25 105 CYS D N 1
ATOM 2464 C CA . CYS B 1 117 ? 37.104 -22.478 -21.195 1.00 34.04 105 CYS D CA 1
ATOM 2465 C C . CYS B 1 117 ? 37.086 -23.696 -20.280 1.00 38.10 105 CYS D C 1
ATOM 2466 O O . CYS B 1 117 ? 38.109 -24.061 -19.700 1.00 34.14 105 CYS D O 1
ATOM 2469 N N . PHE B 1 118 ? 35.922 -24.318 -20.148 1.00 40.04 106 PHE D N 1
ATOM 2470 C CA . PHE B 1 118 ? 35.745 -25.427 -19.219 1.00 38.32 106 PHE D CA 1
ATOM 2471 C C . PHE B 1 118 ? 36.629 -26.627 -19.553 1.00 34.45 106 PHE D C 1
ATOM 2472 O O . PHE B 1 118 ? 37.253 -27.217 -18.669 1.00 27.13 106 PHE D O 1
ATOM 2480 N N . ARG B 1 119 ? 36.672 -26.989 -20.830 1.00 31.03 107 ARG D N 1
ATOM 2481 C CA . ARG B 1 119 ? 37.334 -28.219 -21.249 1.00 34.78 107 ARG D CA 1
ATOM 2482 C C . ARG B 1 119 ? 38.854 -28.135 -21.151 1.00 32.71 107 ARG D C 1
ATOM 2483 O O . ARG B 1 119 ? 39.510 -29.114 -20.796 1.00 33.51 107 ARG D O 1
ATOM 2491 N N . VAL B 1 120 ? 39.414 -26.973 -21.467 1.00 30.05 108 VAL D N 1
ATOM 2492 C CA . VAL B 1 120 ? 40.843 -26.753 -21.282 1.00 32.73 108 VAL D CA 1
ATOM 2493 C C . VAL B 1 120 ? 41.165 -26.859 -19.794 1.00 30.75 108 VAL D C 1
ATOM 2494 O O . VAL B 1 120 ? 42.208 -27.387 -19.410 1.00 42.62 108 VAL D O 1
ATOM 2498 N N . LEU B 1 121 ? 40.253 -26.373 -18.960 1.00 30.14 109 LEU D N 1
ATOM 2499 C CA . LEU B 1 121 ? 40.449 -26.403 -17.515 1.00 32.71 109 LEU D CA 1
ATOM 2500 C C . LEU B 1 121 ? 40.219 -27.796 -16.943 1.00 32.88 109 LEU D C 1
ATOM 2501 O O . LEU B 1 121 ? 40.870 -28.186 -15.975 1.00 29.95 109 LEU D O 1
ATOM 2506 N N . ALA B 1 122 ? 39.296 -28.545 -17.539 1.00 32.90 110 ALA D N 1
ATOM 2507 C CA . ALA B 1 122 ? 39.051 -29.919 -17.118 1.00 28.31 110 ALA D CA 1
ATOM 2508 C C . ALA B 1 122 ? 40.140 -30.844 -17.659 1.00 32.88 110 ALA D C 1
ATOM 2509 O O . ALA B 1 122 ? 40.300 -31.970 -17.187 1.00 31.84 110 ALA D O 1
ATOM 2511 N N . GLY B 1 123 ? 40.883 -30.360 -18.651 1.00 33.48 111 GLY D N 1
ATOM 2512 C CA . GLY B 1 123 ? 41.979 -31.114 -19.233 1.00 32.13 111 GLY D CA 1
ATOM 2513 C C . GLY B 1 123 ? 41.580 -31.895 -20.471 1.00 33.45 111 GLY D C 1
ATOM 2514 O O . GLY B 1 123 ? 42.405 -32.589 -21.064 1.00 36.22 111 GLY D O 1
ATOM 2515 N N . PHE B 1 124 ? 40.316 -31.780 -20.867 1.00 29.57 112 PHE D N 1
ATOM 2516 C CA . PHE B 1 124 ? 39.801 -32.519 -22.015 1.00 26.93 112 PHE D CA 1
ATOM 2517 C C . PHE B 1 124 ? 40.284 -31.927 -23.336 1.00 36.29 112 PHE D C 1
ATOM 2518 O O . PHE B 1 124 ? 40.273 -32.602 -24.366 1.00 42.01 112 PHE D O 1
ATOM 2526 N N . GLU B 1 125 ? 40.703 -30.665 -23.298 1.00 37.74 113 GLU D N 1
ATOM 2527 C CA . GLU B 1 125 ? 41.188 -29.970 -24.488 1.00 35.15 113 GLU D CA 1
ATOM 2528 C C . GLU B 1 125 ? 42.584 -29.410 -24.247 1.00 40.00 113 GLU D C 1
ATOM 2529 O O . GLU B 1 125 ? 42.878 -28.893 -23.170 1.00 41.51 113 GLU D O 1
ATOM 2535 N N . GLU B 1 126 ? 43.441 -29.523 -25.257 1.00 45.44 114 GLU D N 1
ATOM 2536 C CA . GLU B 1 126 ? 44.825 -29.076 -25.147 1.00 45.39 114 GLU D CA 1
ATOM 2537 C C . GLU B 1 126 ? 44.898 -27.563 -24.982 1.00 41.02 114 GLU D C 1
ATOM 2538 O O . GLU B 1 126 ? 44.322 -26.816 -25.772 1.00 41.48 114 GLU D O 1
ATOM 2540 N N . GLY B 1 127 ? 45.605 -27.113 -23.950 1.00 39.25 115 GLY D N 1
ATOM 2541 C CA . GLY B 1 127 ? 45.771 -25.692 -23.719 1.00 32.92 115 GLY D CA 1
ATOM 2542 C C . GLY B 1 127 ? 46.493 -25.357 -22.429 1.00 31.77 115 GLY D C 1
ATOM 2543 O O . GLY B 1 127 ? 46.753 -26.225 -21.596 1.00 38.23 115 GLY D O 1
ATOM 2544 N N . ASP B 1 128 ? 46.811 -24.076 -22.271 1.00 30.82 116 ASP D N 1
ATOM 2545 C CA . ASP B 1 128 ? 47.529 -23.584 -21.104 1.00 35.21 116 ASP D CA 1
ATOM 2546 C C . ASP B 1 128 ? 46.541 -23.272 -19.983 1.00 36.20 116 ASP D C 1
ATOM 2547 O O . ASP B 1 128 ? 45.916 -22.211 -19.971 1.00 34.06 116 ASP D O 1
ATOM 2552 N N . LYS B 1 129 ? 46.404 -24.203 -19.045 1.00 34.80 117 LYS D N 1
ATOM 2553 C CA . LYS B 1 129 ? 45.499 -24.023 -17.916 1.00 35.48 117 LYS D CA 1
ATOM 2554 C C . LYS B 1 129 ? 45.873 -22.785 -17.105 1.00 46.62 117 LYS D C 1
ATOM 2555 O O . LYS B 1 129 ? 45.008 -21.986 -16.747 1.00 52.37 117 LYS D O 1
ATOM 2561 N N . GLU B 1 130 ? 47.164 -22.631 -16.826 1.00 40.42 118 GLU D N 1
ATOM 2562 C CA . GLU B 1 130 ? 47.660 -21.508 -16.036 1.00 35.11 118 GLU D CA 1
ATOM 2563 C C . GLU B 1 130 ? 47.312 -20.169 -16.680 1.00 34.87 118 GLU D C 1
ATOM 2564 O O . GLU B 1 130 ? 46.930 -19.223 -15.991 1.00 39.95 118 GLU D O 1
ATOM 2566 N N . LYS B 1 131 ? 47.445 -20.094 -18.000 1.00 34.45 119 LYS D N 1
ATOM 2567 C CA . LYS B 1 131 ? 47.098 -18.884 -18.737 1.00 34.82 119 LYS D CA 1
ATOM 2568 C C . LYS B 1 131 ? 45.615 -18.568 -18.574 1.00 42.83 119 LYS D C 1
ATOM 2569 O O . LYS B 1 131 ? 45.247 -17.466 -18.163 1.00 44.64 119 LYS D O 1
ATOM 2575 N N . VAL B 1 132 ? 44.774 -19.542 -18.912 1.00 44.02 120 VAL D N 1
ATOM 2576 C CA . VAL B 1 132 ? 43.323 -19.382 -18.862 1.00 34.92 120 VAL D CA 1
ATOM 2577 C C . VAL B 1 132 ? 42.862 -18.902 -17.485 1.00 35.58 120 VAL D C 1
ATOM 2578 O O . VAL B 1 1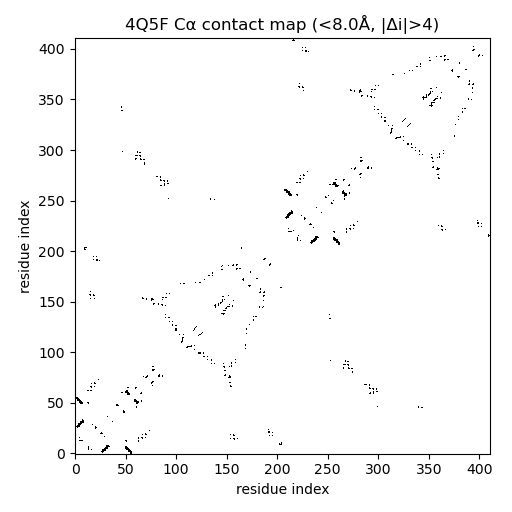32 ? 41.996 -18.032 -17.388 1.00 35.31 120 VAL D O 1
ATOM 2582 N N . LEU B 1 133 ? 43.445 -19.453 -16.426 1.00 35.26 121 LEU D N 1
ATOM 2583 C CA . LEU B 1 133 ? 43.072 -19.047 -15.076 1.00 34.98 121 LEU D CA 1
ATOM 2584 C C . LEU B 1 133 ? 43.315 -17.555 -14.862 1.00 41.21 121 LEU D C 1
ATOM 2585 O O . LEU B 1 133 ? 42.442 -16.840 -14.372 1.00 38.43 121 LEU D O 1
ATOM 2590 N N . LYS B 1 134 ? 44.498 -17.089 -15.247 1.00 38.26 122 LYS D N 1
ATOM 2591 C CA . LYS B 1 134 ? 44.891 -15.707 -15.004 1.00 37.33 122 LYS D CA 1
ATOM 2592 C C . LYS B 1 134 ? 44.230 -14.731 -15.977 1.00 39.67 122 LYS D C 1
ATOM 2593 O O . LYS B 1 134 ? 43.934 -13.593 -15.611 1.00 45.34 122 LYS D O 1
ATOM 2595 N N . GLU B 1 135 ? 43.991 -15.181 -17.206 1.00 38.52 123 GLU D N 1
ATOM 2596 C CA . GLU B 1 135 ? 43.507 -14.300 -18.269 1.00 44.03 123 GLU D CA 1
ATOM 2597 C C . GLU B 1 135 ? 41.997 -14.371 -18.521 1.00 46.20 123 GLU D C 1
ATOM 2598 O O . GLU B 1 135 ? 41.452 -13.513 -19.218 1.00 53.71 123 GLU D O 1
ATOM 2604 N N . VAL B 1 136 ? 41.323 -15.381 -17.971 1.00 40.24 124 VAL D N 1
ATOM 2605 C CA . VAL B 1 136 ? 39.882 -15.542 -18.192 1.00 39.52 124 VAL D CA 1
ATOM 2606 C C . VAL B 1 136 ? 39.099 -15.888 -16.927 1.00 32.71 124 VAL D C 1
ATOM 2607 O O . VAL B 1 136 ? 38.082 -15.257 -16.634 1.00 33.48 124 VAL D O 1
ATOM 2611 N N . ALA B 1 137 ? 39.564 -16.885 -16.179 1.00 35.08 125 ALA D N 1
ATOM 2612 C CA . ALA B 1 137 ? 38.816 -17.374 -15.023 1.00 28.75 125 ALA D CA 1
ATOM 2613 C C . ALA B 1 137 ? 38.798 -16.395 -13.848 1.00 28.77 125 ALA D C 1
ATOM 2614 O O . ALA B 1 137 ? 37.726 -15.953 -13.433 1.00 32.68 125 ALA D O 1
ATOM 2616 N N . VAL B 1 138 ? 39.995 -16.055 -13.406 1.00 34.66 126 VAL D N 1
ATOM 2617 C CA . VAL B 1 138 ? 40.122 -15.228 -12.203 1.00 34.47 126 VAL D CA 1
ATOM 2618 C C . VAL B 1 138 ? 39.611 -13.792 -12.397 1.00 33.80 126 VAL D C 1
ATOM 2619 O O . VAL B 1 138 ? 39.093 -13.204 -11.451 1.00 31.78 126 VAL D O 1
ATOM 2623 N N . PRO B 1 139 ? 39.739 -13.232 -13.568 1.00 29.60 127 PRO D N 1
ATOM 2624 C CA . PRO B 1 139 ? 39.135 -11.912 -13.779 1.00 31.93 127 PRO D CA 1
ATOM 2625 C C . PRO B 1 139 ? 37.608 -11.986 -13.796 1.00 30.98 127 PRO D C 1
ATOM 2626 O O . PRO B 1 139 ? 36.944 -11.095 -13.264 1.00 26.92 127 PRO D O 1
ATOM 2630 N N . ALA B 1 140 ? 37.065 -13.038 -14.406 1.00 23.09 128 ALA D N 1
ATOM 2631 C CA . ALA B 1 140 ? 35.620 -13.253 -14.433 1.00 29.61 128 ALA D CA 1
ATOM 2632 C C . ALA B 1 140 ? 35.106 -13.450 -13.014 1.00 22.61 128 ALA D C 1
ATOM 2633 O O . ALA B 1 140 ? 34.122 -12.836 -12.600 1.00 27.58 128 ALA D O 1
ATOM 2635 N N . ARG B 1 141 ? 35.792 -14.319 -12.282 1.00 18.56 129 ARG D N 1
ATOM 2636 C CA . ARG B 1 141 ? 35.508 -14.575 -10.877 1.00 27.00 129 ARG D CA 1
ATOM 2637 C C . ARG B 1 141 ? 35.499 -13.278 -10.072 1.00 23.70 129 ARG D C 1
ATOM 2638 O O . ARG B 1 141 ? 34.573 -13.012 -9.304 1.00 21.06 129 ARG D O 1
ATOM 2646 N N . ASP B 1 142 ? 36.539 -12.474 -10.258 1.00 26.17 130 ASP D N 1
ATOM 2647 C CA . ASP B 1 142 ? 36.707 -11.249 -9.487 1.00 20.86 130 ASP D CA 1
ATOM 2648 C C . ASP B 1 142 ? 35.646 -10.201 -9.811 1.00 24.90 130 ASP D C 1
ATOM 2649 O O . ASP B 1 142 ? 35.286 -9.399 -8.950 1.00 30.92 130 ASP D O 1
ATOM 2654 N N . LYS B 1 143 ? 35.145 -10.202 -11.042 1.00 24.72 131 LYS D N 1
ATOM 2655 C CA . LYS B 1 143 ? 34.100 -9.253 -11.423 1.00 26.32 131 LYS D CA 1
ATOM 2656 C C . LYS B 1 143 ? 32.728 -9.679 -10.908 1.00 26.02 131 LYS D C 1
ATOM 2657 O O . LYS B 1 143 ? 31.977 -8.863 -10.376 1.00 28.14 131 LYS D O 1
ATOM 2663 N N . HIS B 1 144 ? 32.406 -10.959 -11.068 1.00 23.08 132 HIS D N 1
ATOM 2664 C CA . HIS B 1 144 ? 31.031 -11.425 -10.899 1.00 24.16 132 HIS D CA 1
ATOM 2665 C C . HIS B 1 144 ? 30.649 -11.825 -9.475 1.00 24.31 132 HIS D C 1
ATOM 2666 O O . HIS B 1 144 ? 29.531 -11.553 -9.036 1.00 24.27 132 HIS D O 1
ATOM 2673 N N . LEU B 1 145 ? 31.562 -12.473 -8.759 1.00 21.72 133 LEU D N 1
ATOM 2674 C CA . LEU B 1 145 ? 31.270 -12.921 -7.399 1.00 22.83 133 LEU D CA 1
ATOM 2675 C C . LEU B 1 145 ? 30.859 -11.773 -6.470 1.00 27.10 133 LEU D C 1
ATOM 2676 O O . LEU B 1 145 ? 29.890 -11.906 -5.725 1.00 33.90 133 LEU D O 1
ATOM 2681 N N . PRO B 1 146 ? 31.593 -10.648 -6.501 1.00 25.01 134 PRO D N 1
ATOM 2682 C CA . PRO B 1 146 ? 31.141 -9.520 -5.677 1.00 26.24 134 PRO D CA 1
ATOM 2683 C C . PRO B 1 146 ? 29.723 -9.056 -6.019 1.00 20.65 134 PRO D C 1
ATOM 2684 O O . PRO B 1 146 ? 28.994 -8.613 -5.132 1.00 29.75 134 PRO D O 1
ATOM 2688 N N . LEU B 1 147 ? 29.338 -9.162 -7.287 1.00 24.20 135 LEU D N 1
ATOM 2689 C CA . LEU B 1 147 ? 28.004 -8.747 -7.713 1.00 26.49 135 LEU D CA 1
ATOM 2690 C C . LEU B 1 147 ? 26.931 -9.710 -7.203 1.00 22.67 135 LEU D C 1
ATOM 2691 O O . LEU B 1 147 ? 25.843 -9.285 -6.817 1.00 22.86 135 LEU D O 1
ATOM 2696 N N . LEU B 1 148 ? 27.236 -11.004 -7.203 1.00 22.54 136 LEU D N 1
ATOM 2697 C CA . LEU B 1 148 ? 26.313 -11.996 -6.661 1.00 25.37 136 LEU D CA 1
ATOM 2698 C C . LEU B 1 148 ? 26.206 -11.848 -5.147 1.00 32.03 136 LEU D C 1
ATOM 2699 O O . LEU B 1 148 ? 25.127 -11.996 -4.568 1.00 22.71 136 LEU D O 1
ATOM 2704 N N . GLU B 1 149 ? 27.337 -11.553 -4.512 1.00 34.61 137 GLU D N 1
ATOM 2705 C CA . GLU B 1 149 ? 27.399 -11.421 -3.063 1.00 30.31 137 GLU D CA 1
ATOM 2706 C C . GLU B 1 149 ? 26.704 -10.140 -2.615 1.00 28.52 137 GLU D C 1
ATOM 2707 O O . GLU B 1 149 ? 26.048 -10.112 -1.573 1.00 37.95 137 GLU D O 1
ATOM 2713 N N . LYS B 1 150 ? 26.855 -9.083 -3.408 1.00 27.00 138 LYS D N 1
ATOM 2714 C CA . LYS B 1 150 ? 26.176 -7.816 -3.152 1.00 27.90 138 LYS D CA 1
ATOM 2715 C C . LYS B 1 150 ? 24.668 -8.023 -3.147 1.00 36.04 138 LYS D C 1
ATOM 2716 O O . LYS B 1 150 ? 23.969 -7.595 -2.229 1.00 42.26 138 LYS D O 1
ATOM 2722 N N . PHE B 1 151 ? 24.180 -8.679 -4.194 1.00 33.85 139 PHE D N 1
ATOM 2723 C CA . PHE B 1 151 ? 22.761 -8.961 -4.355 1.00 27.10 139 PHE D CA 1
ATOM 2724 C C . PHE B 1 151 ? 22.249 -9.796 -3.188 1.00 30.57 139 PHE D C 1
ATOM 2725 O O . PHE B 1 151 ? 21.160 -9.559 -2.666 1.00 33.56 139 PHE D O 1
ATOM 2733 N N . LEU B 1 152 ? 23.050 -10.777 -2.788 1.00 31.29 140 LEU D N 1
ATOM 2734 C CA . LEU B 1 152 ? 22.703 -11.662 -1.686 1.00 34.94 140 LEU D CA 1
ATOM 2735 C C . LEU B 1 152 ? 22.556 -10.886 -0.382 1.00 37.99 140 LEU D C 1
ATOM 2736 O O . LEU B 1 152 ? 21.816 -11.294 0.515 1.00 36.72 140 LEU D O 1
ATOM 2741 N N . ALA B 1 153 ? 23.264 -9.764 -0.284 1.00 38.44 141 ALA D N 1
ATOM 2742 C CA . ALA B 1 153 ? 23.254 -8.954 0.929 1.00 35.21 141 ALA D CA 1
ATOM 2743 C C . ALA B 1 153 ? 22.035 -8.037 0.994 1.00 41.15 141 ALA D C 1
ATOM 2744 O O . ALA B 1 153 ? 21.689 -7.550 2.070 1.00 53.38 141 ALA D O 1
ATOM 2746 N N . LYS B 1 154 ? 21.397 -7.791 -0.150 1.00 41.16 142 LYS D N 1
ATOM 2747 C CA . LYS B 1 154 ? 20.135 -7.055 -0.163 1.00 47.14 142 LYS D CA 1
ATOM 2748 C C . LYS B 1 154 ? 19.176 -7.750 0.779 1.00 46.79 142 LYS D C 1
ATOM 2749 O O . LYS B 1 154 ? 18.541 -7.127 1.627 1.00 48.44 142 LYS D O 1
ATOM 2755 N N . SER B 1 155 ? 19.084 -9.063 0.599 1.00 59.16 143 SER D N 1
ATOM 2756 C CA . SER B 1 155 ? 18.065 -9.871 1.241 1.00 54.88 143 SER D CA 1
ATOM 2757 C C . SER B 1 155 ? 18.184 -9.827 2.756 1.00 54.74 143 SER D C 1
ATOM 2758 O O . SER B 1 155 ? 17.231 -9.474 3.449 1.00 50.34 143 SER D O 1
ATOM 2761 N N . GLY B 1 156 ? 19.355 -10.194 3.268 1.00 60.02 144 GLY D N 1
ATOM 2762 C CA . GLY B 1 1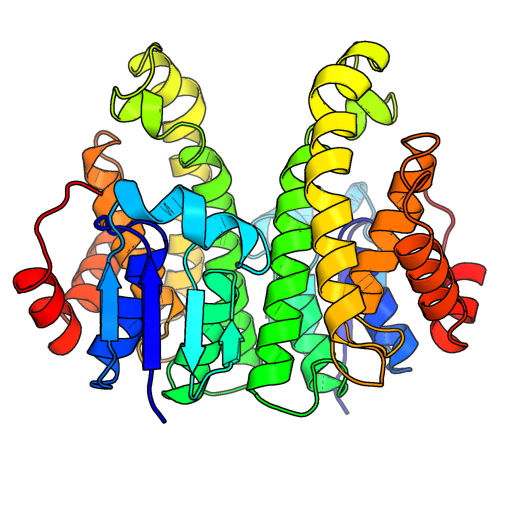56 ? 19.533 -10.381 4.696 1.00 58.76 144 GLY D CA 1
ATOM 2763 C C . GLY B 1 156 ? 19.095 -11.786 5.071 1.00 66.52 144 GLY D C 1
ATOM 2764 O O . GLY B 1 156 ? 19.606 -12.381 6.021 1.00 57.31 144 GLY D O 1
ATOM 2765 N N . SER B 1 157 ? 18.133 -12.313 4.318 1.00 54.65 145 SER D N 1
ATOM 2766 C CA . SER B 1 157 ? 17.781 -13.721 4.389 1.00 48.95 145 SER D CA 1
ATOM 2767 C C . SER B 1 157 ? 18.920 -14.526 3.769 1.00 49.86 145 SER D C 1
ATOM 2768 O O . SER B 1 157 ? 19.878 -13.955 3.244 1.00 55.55 145 SER D O 1
ATOM 2771 N N . GLU B 1 158 ? 18.807 -15.847 3.813 1.00 36.91 146 GLU D N 1
ATOM 2772 C CA . GLU B 1 158 ? 19.877 -16.730 3.351 1.00 44.24 146 GLU D CA 1
ATOM 2773 C C . GLU B 1 158 ? 19.853 -16.948 1.836 1.00 31.25 146 GLU D C 1
ATOM 2774 O O . GLU B 1 158 ? 20.715 -17.636 1.295 1.00 36.94 146 GLU D O 1
ATOM 2780 N N . TYR B 1 159 ? 18.870 -16.359 1.159 1.00 32.85 147 TYR D N 1
ATOM 2781 C CA . TYR B 1 159 ? 18.693 -16.554 -0.281 1.00 30.62 147 TYR D CA 1
ATOM 2782 C C . TYR B 1 159 ? 18.753 -15.242 -1.054 1.00 31.50 147 TYR D C 1
ATOM 2783 O O . TYR B 1 159 ? 18.662 -14.163 -0.470 1.00 37.84 147 TYR D O 1
ATOM 2792 N N . MET B 1 160 ? 18.917 -15.349 -2.370 1.00 30.25 148 MET D N 1
ATOM 2793 C CA . MET B 1 160 ? 19.028 -14.180 -3.234 1.00 29.28 148 MET D CA 1
ATOM 2794 C C . MET B 1 160 ? 17.770 -13.337 -3.138 1.00 24.94 148 MET D C 1
ATOM 2795 O O . MET B 1 160 ? 17.844 -12.115 -3.010 1.00 34.18 148 MET D O 1
ATOM 2800 N N . VAL B 1 161 ? 16.619 -13.999 -3.203 1.00 28.50 149 VAL D N 1
ATOM 2801 C CA . VAL B 1 161 ? 15.334 -13.322 -3.118 1.00 29.59 149 VAL D CA 1
ATOM 2802 C C . VAL B 1 161 ? 14.445 -14.039 -2.105 1.00 35.11 149 VAL D C 1
ATOM 2803 O O . VAL B 1 161 ? 14.376 -15.268 -2.091 1.00 27.72 149 VAL D O 1
ATOM 2807 N N . GLY B 1 162 ? 13.775 -13.267 -1.253 1.00 30.41 150 GLY D N 1
ATOM 2808 C CA . GLY B 1 162 ? 12.802 -13.813 -0.323 1.00 29.88 150 GLY D CA 1
ATOM 2809 C C . GLY B 1 162 ? 13.405 -14.610 0.817 1.00 35.71 150 GLY D C 1
ATOM 2810 O O . GLY B 1 162 ? 14.618 -14.810 0.883 1.00 40.19 150 GLY D O 1
ATOM 2811 N N . LYS B 1 163 ? 12.538 -15.077 1.711 1.00 40.46 151 LYS D N 1
ATOM 2812 C CA . LYS B 1 163 ? 12.960 -15.777 2.921 1.00 44.31 151 LYS D CA 1
ATOM 2813 C C . LYS B 1 163 ? 13.009 -17.294 2.745 1.00 46.45 151 LYS D C 1
ATOM 2814 O O . LYS B 1 163 ? 13.367 -18.016 3.678 1.00 57.28 151 LYS D O 1
ATOM 2816 N N . SER B 1 164 ? 12.646 -17.775 1.558 1.00 37.99 152 SER D N 1
ATOM 2817 C CA . SER B 1 164 ? 12.692 -19.206 1.262 1.00 42.79 152 SER D CA 1
ATOM 2818 C C . SER B 1 164 ? 13.369 -19.469 -0.081 1.00 34.47 152 SER D C 1
ATOM 2819 O O . SER B 1 164 ? 13.476 -18.575 -0.922 1.00 29.32 152 SER D O 1
ATOM 2822 N N . VAL B 1 165 ? 13.815 -20.707 -0.271 1.00 30.66 153 VAL D N 1
ATOM 2823 C CA . VAL B 1 165 ? 14.591 -21.092 -1.444 1.00 29.16 153 VAL D CA 1
ATOM 2824 C C . VAL B 1 165 ? 13.799 -20.927 -2.744 1.00 28.79 153 VAL D C 1
ATOM 2825 O O . VAL B 1 165 ? 12.584 -21.127 -2.770 1.00 34.11 153 VAL D O 1
ATOM 2829 N N . THR B 1 166 ? 14.499 -20.552 -3.812 1.00 33.92 154 THR D N 1
ATOM 2830 C CA . THR B 1 166 ? 13.912 -20.470 -5.148 1.00 24.71 154 THR D CA 1
ATOM 2831 C C . THR B 1 166 ? 14.733 -21.315 -6.121 1.00 24.39 154 THR D C 1
ATOM 2832 O O . THR B 1 166 ? 15.794 -21.826 -5.764 1.00 25.40 154 THR D O 1
ATOM 2836 N N . TRP B 1 167 ? 14.246 -21.459 -7.349 1.00 21.77 155 TRP D N 1
ATOM 2837 C CA . TRP B 1 167 ? 14.922 -22.302 -8.330 1.00 21.64 155 TRP D CA 1
ATOM 2838 C C . TRP B 1 167 ? 16.280 -21.730 -8.724 1.00 19.84 155 TRP D C 1
ATOM 2839 O O . TRP B 1 167 ? 17.198 -22.477 -9.057 1.00 23.38 155 TRP D O 1
ATOM 2850 N N . ALA B 1 168 ? 16.408 -20.408 -8.681 1.00 21.21 156 ALA D N 1
ATOM 2851 C CA . ALA B 1 168 ? 17.678 -19.762 -8.989 1.00 19.26 156 ALA D CA 1
ATOM 2852 C C . ALA B 1 168 ? 18.724 -20.149 -7.953 1.00 21.67 156 ALA D C 1
ATOM 2853 O O . ALA B 1 168 ? 19.887 -20.371 -8.287 1.00 20.31 156 ALA D O 1
ATOM 2855 N N . ASP B 1 169 ? 18.302 -20.234 -6.695 1.00 24.71 157 ASP D N 1
ATOM 2856 C CA . ASP B 1 169 ? 19.199 -20.633 -5.617 1.00 22.56 157 ASP D CA 1
ATOM 2857 C C . ASP B 1 169 ? 19.744 -22.037 -5.851 1.00 27.42 157 ASP D C 1
ATOM 2858 O O . ASP B 1 169 ? 20.939 -22.285 -5.692 1.00 23.00 157 ASP D O 1
ATOM 2863 N N . LEU B 1 170 ? 18.858 -22.953 -6.231 1.00 24.58 158 LEU D N 1
ATOM 2864 C CA . LEU B 1 170 ? 19.229 -24.350 -6.423 1.00 20.20 158 LEU D CA 1
ATOM 2865 C C . LEU B 1 170 ? 20.252 -24.528 -7.544 1.00 20.99 158 LEU D C 1
ATOM 2866 O O . LEU B 1 170 ? 21.232 -25.258 -7.394 1.00 24.18 158 LEU D O 1
ATOM 2871 N N . VAL B 1 171 ? 20.018 -23.860 -8.669 1.00 21.08 159 VAL D N 1
ATOM 2872 C CA . VAL B 1 171 ? 20.876 -24.013 -9.839 1.00 17.45 159 VAL D CA 1
ATOM 2873 C C . VAL B 1 171 ? 22.212 -23.302 -9.649 1.00 23.43 159 VAL D C 1
ATOM 2874 O O . VAL B 1 171 ? 23.264 -23.838 -9.998 1.00 21.69 159 VAL D O 1
ATOM 2878 N N . ILE B 1 172 ? 22.161 -22.089 -9.105 1.00 17.99 160 ILE D N 1
ATOM 2879 C CA . ILE B 1 172 ? 23.361 -21.284 -8.909 1.00 21.17 160 ILE D CA 1
ATOM 2880 C C . ILE B 1 172 ? 24.351 -21.988 -7.986 1.00 21.26 160 ILE D C 1
ATOM 2881 O O . ILE B 1 172 ? 25.511 -22.184 -8.345 1.00 21.30 160 ILE D O 1
ATOM 2886 N N . THR B 1 173 ? 23.886 -22.368 -6.802 1.00 16.34 161 THR D N 1
ATOM 2887 C CA . THR B 1 173 ? 24.756 -22.956 -5.791 1.00 21.51 161 THR D CA 1
ATOM 2888 C C . THR B 1 173 ? 25.364 -24.284 -6.240 1.00 20.86 161 THR D C 1
ATOM 2889 O O . THR B 1 173 ? 26.502 -24.598 -5.892 1.00 26.31 161 THR D O 1
ATOM 2893 N N . ASP B 1 174 ? 24.612 -25.064 -7.008 1.00 18.95 162 ASP D N 1
ATOM 2894 C CA . ASP B 1 174 ? 25.121 -26.337 -7.507 1.00 21.51 162 ASP D CA 1
ATOM 2895 C C . ASP B 1 174 ? 26.248 -26.098 -8.501 1.00 20.85 162 ASP D C 1
ATOM 2896 O O . ASP B 1 174 ? 27.284 -26.762 -8.452 1.00 18.44 162 ASP D O 1
ATOM 2901 N N . SER B 1 175 ? 26.039 -25.142 -9.402 1.00 18.99 163 SER D N 1
ATOM 2902 C CA . SER B 1 175 ? 27.023 -24.826 -10.430 1.00 24.11 163 SER D CA 1
ATOM 2903 C C . SER B 1 175 ? 28.291 -24.251 -9.805 1.00 27.25 163 SER D C 1
ATOM 2904 O O . SER B 1 175 ? 29.399 -24.663 -10.147 1.00 24.05 163 SER D O 1
ATOM 2907 N N . LEU B 1 176 ? 28.121 -23.296 -8.894 1.00 20.84 164 LEU D N 1
ATOM 2908 C CA . LEU B 1 176 ? 29.251 -22.700 -8.188 1.00 22.04 164 LEU D CA 1
ATOM 2909 C C . LEU B 1 176 ? 30.034 -23.769 -7.436 1.00 25.47 164 LEU D C 1
ATOM 2910 O O . LEU B 1 176 ? 31.265 -23.775 -7.452 1.00 29.54 164 LEU D O 1
ATOM 2915 N N . ALA B 1 177 ? 29.310 -24.671 -6.780 1.00 24.96 165 ALA D N 1
ATOM 2916 C CA . ALA B 1 177 ? 29.927 -25.760 -6.032 1.00 23.34 165 ALA D CA 1
ATOM 2917 C C . ALA B 1 177 ? 30.798 -26.616 -6.942 1.00 24.08 165 ALA D C 1
ATOM 2918 O O . ALA B 1 177 ? 31.904 -27.006 -6.571 1.00 34.98 165 ALA D O 1
ATOM 2920 N N . SER B 1 178 ? 30.295 -26.901 -8.138 1.00 23.70 166 SER D N 1
ATOM 2921 C CA . SER B 1 178 ? 31.022 -27.719 -9.101 1.00 28.63 166 SER D CA 1
ATOM 2922 C C . SER B 1 178 ? 32.256 -26.990 -9.627 1.00 29.32 166 SER D C 1
ATOM 2923 O O . SER B 1 178 ? 33.324 -27.583 -9.763 1.00 32.83 166 SER D O 1
ATOM 2926 N N . TRP B 1 179 ? 32.103 -25.703 -9.921 1.00 30.56 167 TRP D N 1
ATOM 2927 C CA . TRP B 1 179 ? 33.212 -24.899 -10.422 1.00 28.86 167 TRP D CA 1
ATOM 2928 C C . TRP B 1 179 ? 34.317 -24.763 -9.384 1.00 34.13 167 TRP D C 1
ATOM 2929 O O . TRP B 1 179 ? 35.477 -24.539 -9.727 1.00 39.71 167 TRP D O 1
ATOM 2940 N N . GLU B 1 180 ? 33.950 -24.899 -8.115 1.00 36.94 168 GLU D N 1
ATOM 2941 C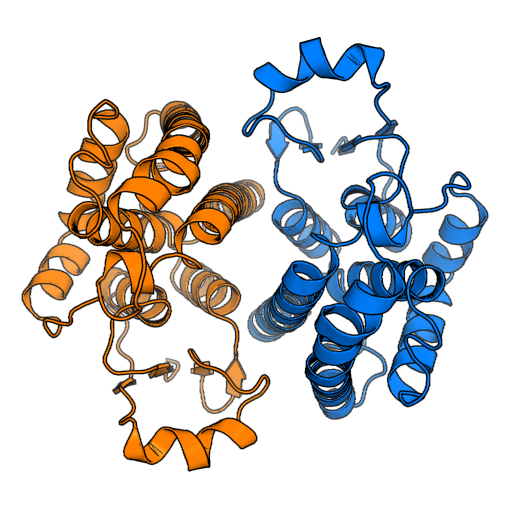 CA . GLU B 1 180 ? 34.921 -24.852 -7.030 1.00 40.51 168 GLU D CA 1
ATOM 2942 C C . GLU B 1 180 ? 35.914 -26.005 -7.160 1.00 46.47 168 GLU D C 1
ATOM 2943 O O . GLU B 1 180 ? 37.018 -25.951 -6.618 1.00 46.75 168 GLU D O 1
ATOM 2949 N N . SER B 1 181 ? 35.514 -27.042 -7.892 1.00 41.73 169 SER D N 1
ATOM 2950 C CA . SER B 1 181 ? 36.343 -28.228 -8.080 1.00 38.85 169 SER D CA 1
ATOM 2951 C C . SER B 1 181 ? 37.318 -28.068 -9.245 1.00 39.97 169 SER D C 1
ATOM 2952 O O . SER B 1 181 ? 38.354 -28.730 -9.289 1.00 58.04 169 SER D O 1
ATOM 2955 N N . LEU B 1 182 ? 36.983 -27.189 -10.186 1.00 40.56 170 LEU D N 1
ATOM 2956 C CA . LEU B 1 182 ? 37.824 -26.945 -11.357 1.00 34.85 170 LEU D CA 1
ATOM 2957 C C . LEU B 1 182 ? 38.839 -25.841 -11.096 1.00 48.26 170 LEU D C 1
ATOM 2958 O O . LEU B 1 182 ? 39.882 -25.774 -11.747 1.00 63.83 170 LEU D O 1
ATOM 2963 N N . ILE B 1 183 ? 38.516 -24.974 -10.143 1.00 47.98 171 ILE D N 1
ATOM 2964 C CA . ILE B 1 183 ? 39.285 -23.763 -9.891 1.00 46.79 171 ILE D CA 1
ATOM 2965 C C . ILE B 1 183 ? 39.586 -23.662 -8.399 1.00 44.89 171 ILE D C 1
ATOM 2966 O O . ILE B 1 183 ? 38.679 -23.441 -7.600 1.00 41.38 171 ILE D O 1
ATOM 2971 N N . PRO B 1 184 ? 40.859 -23.840 -8.010 1.00 58.48 172 PRO D N 1
ATOM 2972 C CA . PRO B 1 184 ? 41.159 -23.752 -6.577 1.00 58.28 172 PRO D CA 1
ATOM 2973 C C . PRO B 1 184 ? 40.965 -22.337 -6.044 1.00 45.71 172 PRO D C 1
ATOM 2974 O O . PRO B 1 184 ? 41.338 -21.372 -6.712 1.00 27.43 172 PRO D O 1
ATOM 2978 N N . ASP B 1 185 ? 40.374 -22.228 -4.858 1.00 45.96 173 ASP D N 1
ATOM 2979 C CA . ASP B 1 185 ? 40.155 -20.939 -4.210 1.00 51.38 173 ASP D CA 1
ATOM 2980 C C . ASP B 1 185 ? 39.207 -20.060 -5.029 1.00 40.86 173 ASP D C 1
ATOM 2981 O O . ASP B 1 185 ? 39.266 -18.831 -4.967 1.00 34.34 173 ASP D O 1
ATOM 2986 N N . PHE B 1 186 ? 38.337 -20.715 -5.792 1.00 35.71 174 PHE D N 1
ATOM 2987 C CA . PHE B 1 186 ? 37.304 -20.059 -6.587 1.00 31.03 174 PHE D CA 1
ATOM 2988 C C . PHE B 1 186 ? 36.398 -19.171 -5.735 1.00 29.84 174 PHE D C 1
ATOM 2989 O O . PHE B 1 186 ? 35.965 -18.108 -6.175 1.00 29.64 174 PHE D O 1
ATOM 2997 N N . LEU B 1 187 ? 36.110 -19.618 -4.517 1.00 29.32 175 LEU D N 1
ATOM 2998 C CA . LEU B 1 187 ? 35.243 -18.876 -3.608 1.00 33.77 175 LEU D CA 1
ATOM 2999 C C . LEU B 1 187 ? 36.027 -18.197 -2.493 1.00 39.71 175 LEU D C 1
ATOM 3000 O O . LEU B 1 187 ? 35.454 -17.468 -1.680 1.00 47.30 175 LEU D O 1
ATOM 3005 N N . SER B 1 188 ? 37.331 -18.446 -2.447 1.00 46.77 176 SER D N 1
ATOM 3006 C CA . SER B 1 188 ? 38.188 -17.821 -1.450 1.00 41.13 176 SER D CA 1
ATOM 3007 C C . SER B 1 188 ? 38.062 -16.303 -1.515 1.00 34.80 176 SER D C 1
ATOM 3008 O O . SER B 1 188 ? 38.307 -15.700 -2.559 1.00 42.72 176 SER D O 1
ATOM 3011 N N . GLY B 1 189 ? 37.670 -15.699 -0.396 1.00 35.56 177 GLY D N 1
ATOM 3012 C CA . GLY B 1 189 ? 37.464 -14.263 -0.316 1.00 27.29 177 GLY D CA 1
ATOM 3013 C C . GLY B 1 189 ? 35.995 -13.880 -0.236 1.00 38.73 177 GLY D C 1
ATOM 3014 O O . GLY B 1 189 ? 35.660 -12.718 0.002 1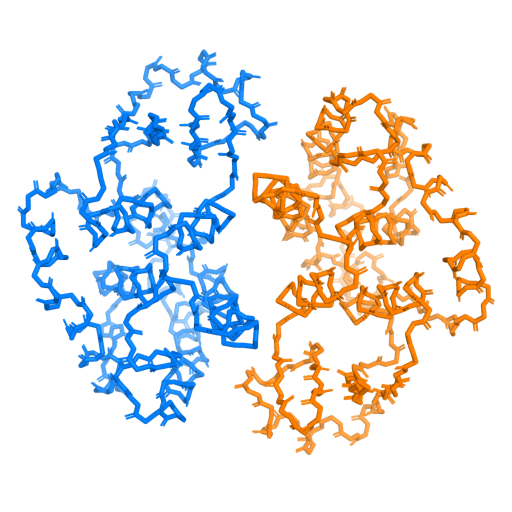.00 41.40 177 GLY D O 1
ATOM 3015 N N . HIS B 1 190 ? 35.121 -14.865 -0.431 1.00 41.20 178 HIS D N 1
ATOM 3016 C CA . HIS B 1 190 ? 33.675 -14.648 -0.457 1.00 44.75 178 HIS D CA 1
ATOM 3017 C C . HIS B 1 190 ? 32.944 -15.645 0.431 1.00 42.46 178 HIS D C 1
ATOM 3018 O O . HIS B 1 190 ? 32.335 -16.591 -0.067 1.00 43.76 178 HIS D O 1
ATOM 3025 N N . LEU B 1 191 ? 32.991 -15.428 1.741 1.00 43.43 179 LEU D N 1
ATOM 3026 C CA . LEU B 1 191 ? 32.392 -16.367 2.681 1.00 45.39 179 LEU D CA 1
ATOM 3027 C C . LEU B 1 191 ? 30.868 -16.306 2.672 1.00 38.86 179 LEU D C 1
ATOM 3028 O O . LEU B 1 191 ? 30.203 -17.302 2.954 1.00 38.86 179 LEU D O 1
ATOM 3033 N N . GLN B 1 192 ? 30.316 -15.139 2.354 1.00 38.63 180 GLN D N 1
ATOM 3034 C CA . GLN B 1 192 ? 28.865 -14.986 2.300 1.00 39.55 180 GLN D CA 1
ATOM 3035 C C . GLN B 1 192 ? 28.279 -15.890 1.217 1.00 37.64 180 GLN D C 1
ATOM 3036 O O . GLN B 1 192 ? 27.166 -16.397 1.359 1.00 36.11 180 GLN D O 1
ATOM 3042 N N . LEU B 1 193 ? 29.034 -16.094 0.142 1.00 37.30 181 LEU D N 1
ATOM 3043 C CA . LEU B 1 193 ? 28.643 -17.049 -0.887 1.00 35.21 181 LEU D CA 1
ATOM 3044 C C . LEU B 1 193 ? 28.900 -18.475 -0.410 1.00 38.09 181 LEU D C 1
ATOM 3045 O O . LEU B 1 193 ? 28.108 -19.378 -0.679 1.00 38.25 181 LEU D O 1
ATOM 3050 N N . LYS B 1 194 ? 30.012 -18.676 0.291 1.00 35.21 182 LYS D N 1
ATOM 3051 C CA . LYS B 1 194 ? 30.352 -19.995 0.815 1.00 32.38 182 LYS D CA 1
ATOM 3052 C C . LYS B 1 194 ? 29.274 -20.504 1.770 1.00 32.96 182 LYS D C 1
ATOM 3053 O O . LYS B 1 194 ? 28.882 -21.669 1.707 1.00 29.32 182 LYS D O 1
ATOM 3059 N N . LYS B 1 195 ? 28.796 -19.630 2.651 1.00 32.57 183 LYS D N 1
ATOM 3060 C CA . LYS B 1 195 ? 27.715 -19.982 3.565 1.00 36.43 183 LYS D CA 1
ATOM 3061 C C . LYS B 1 195 ? 26.440 -20.262 2.779 1.00 35.65 183 LYS D C 1
ATOM 3062 O O . LYS B 1 195 ? 25.747 -21.251 3.019 1.00 40.53 183 LYS D O 1
ATOM 3068 N N . TYR B 1 196 ? 26.144 -19.364 1.845 1.00 34.08 184 TYR D N 1
ATOM 3069 C CA . TYR B 1 196 ? 24.974 -19.460 0.978 1.00 24.77 184 TYR D CA 1
ATOM 3070 C C . TYR B 1 196 ? 24.911 -20.807 0.261 1.00 27.81 184 TYR D C 1
ATOM 3071 O O . TYR B 1 196 ? 23.851 -21.428 0.178 1.00 24.34 184 TYR D O 1
ATOM 3080 N N . ILE B 1 197 ? 26.053 -21.257 -0.244 1.00 28.28 185 ILE D N 1
ATOM 3081 C CA . ILE B 1 197 ? 26.142 -22.548 -0.918 1.00 27.55 185 ILE D CA 1
ATOM 3082 C C . ILE B 1 197 ? 26.010 -23.691 0.086 1.00 29.63 185 ILE D C 1
ATOM 3083 O O . ILE B 1 197 ? 25.387 -24.709 -0.208 1.00 32.27 185 ILE D O 1
ATOM 3088 N N . GLU B 1 198 ? 26.596 -23.519 1.267 1.00 34.29 186 GLU D N 1
ATOM 3089 C CA . GLU B 1 198 ? 26.514 -24.530 2.316 1.00 33.63 186 GLU D CA 1
ATOM 3090 C C . GLU B 1 198 ? 25.064 -24.717 2.751 1.00 40.96 186 GLU D C 1
ATOM 3091 O O . GLU B 1 198 ? 24.597 -25.840 2.936 1.00 37.36 186 GLU D O 1
ATOM 3097 N N . HIS B 1 199 ? 24.358 -23.600 2.907 1.00 32.23 187 HIS D N 1
ATOM 3098 C CA . HIS B 1 199 ? 22.977 -23.609 3.376 1.00 33.37 187 HIS D CA 1
ATOM 3099 C C . HIS B 1 199 ? 22.052 -24.369 2.426 1.00 35.77 187 HIS D C 1
ATOM 3100 O O . HIS B 1 199 ? 21.418 -25.347 2.820 1.00 35.59 187 HIS D O 1
ATOM 3107 N N . VAL B 1 200 ? 21.973 -23.903 1.182 1.00 31.43 188 VAL D N 1
ATOM 3108 C CA . VAL B 1 200 ? 21.072 -24.478 0.186 1.00 27.03 188 VAL D CA 1
ATOM 3109 C C . VAL B 1 200 ? 21.287 -25.983 0.044 1.00 31.54 188 VAL D C 1
ATOM 3110 O O . VAL B 1 200 ? 20.330 -26.748 -0.056 1.00 30.52 188 VAL D O 1
ATOM 3114 N N . ARG B 1 201 ? 22.546 -26.404 0.047 1.00 31.98 189 ARG D N 1
ATOM 3115 C CA . ARG B 1 201 ? 22.876 -27.806 -0.172 1.00 29.19 189 ARG D CA 1
ATOM 3116 C C . ARG B 1 201 ? 22.711 -28.642 1.095 1.00 31.49 189 ARG D C 1
ATOM 3117 O O . ARG B 1 201 ? 22.823 -29.869 1.055 1.00 30.55 189 ARG D O 1
ATOM 3125 N N . GLU B 1 202 ? 22.437 -27.976 2.213 1.00 31.20 190 GLU D N 1
ATOM 3126 C CA . GLU B 1 202 ? 22.109 -28.664 3.458 1.00 30.04 190 GLU D CA 1
ATOM 3127 C C . GLU B 1 202 ? 20.598 -28.806 3.627 1.00 34.56 190 GLU D C 1
ATOM 3128 O O . GLU B 1 202 ? 20.133 -29.419 4.588 1.00 37.17 190 GLU D O 1
ATOM 3134 N N . LEU B 1 203 ? 19.834 -28.238 2.696 1.00 26.36 191 LEU D N 1
ATOM 3135 C CA . LEU B 1 203 ? 18.392 -28.466 2.663 1.00 29.76 191 LEU D CA 1
ATOM 3136 C C . LEU B 1 203 ? 18.148 -29.970 2.530 1.00 37.26 191 LEU D C 1
ATOM 3137 O O . LEU B 1 203 ? 18.782 -30.618 1.697 1.00 34.13 191 LEU D O 1
ATOM 3142 N N . PRO B 1 204 ? 17.234 -30.530 3.347 1.00 36.93 192 PRO D N 1
ATOM 3143 C CA . PRO B 1 204 ? 17.046 -31.987 3.432 1.00 31.57 192 PRO D CA 1
ATOM 3144 C C . PRO B 1 204 ? 16.909 -32.712 2.091 1.00 33.24 192 PRO D C 1
ATOM 3145 O O . PRO B 1 204 ? 17.588 -33.717 1.878 1.00 31.11 192 PRO D O 1
ATOM 3149 N N . ASN B 1 205 ? 16.047 -32.219 1.207 1.00 29.67 193 ASN D N 1
ATOM 3150 C CA . ASN B 1 205 ? 15.817 -32.884 -0.074 1.00 32.13 193 ASN D CA 1
ATOM 3151 C C . ASN B 1 205 ? 17.018 -32.763 -1.007 1.00 26.72 193 ASN D C 1
ATOM 3152 O O . ASN B 1 205 ? 17.331 -33.691 -1.754 1.00 36.38 193 ASN D O 1
ATOM 3157 N N . ILE B 1 206 ? 17.683 -31.614 -0.966 1.00 25.36 194 ILE D N 1
ATOM 3158 C CA . ILE B 1 206 ? 18.885 -31.400 -1.759 1.00 30.14 194 ILE D CA 1
ATOM 3159 C C . ILE B 1 206 ? 20.019 -32.241 -1.194 1.00 26.38 194 ILE D C 1
ATOM 3160 O O . ILE B 1 206 ? 20.756 -32.890 -1.936 1.00 29.56 194 ILE D O 1
ATOM 3165 N N . LYS B 1 207 ? 20.152 -32.217 0.127 1.00 29.10 195 LYS D N 1
ATOM 3166 C CA . LYS B 1 207 ? 21.187 -32.975 0.814 1.00 28.05 195 LYS D CA 1
ATOM 3167 C C . LYS B 1 207 ? 21.057 -34.45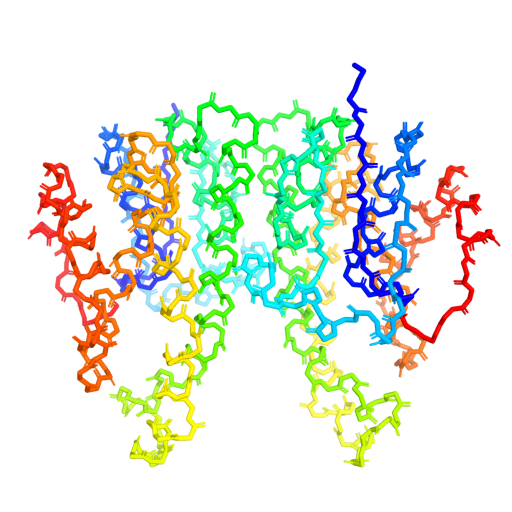4 0.480 1.00 28.55 195 LYS D C 1
ATOM 3168 O O . LYS B 1 207 ? 22.051 -35.143 0.254 1.00 32.31 195 LYS D O 1
ATOM 3172 N N . LYS B 1 208 ? 19.818 -34.933 0.450 1.00 27.94 196 LYS D N 1
ATOM 3173 C CA . LYS B 1 208 ? 19.543 -36.316 0.101 1.00 33.75 196 LYS D CA 1
ATOM 3174 C C . LYS B 1 208 ? 19.959 -36.587 -1.339 1.00 36.26 196 LYS D C 1
ATOM 3175 O O . LYS B 1 208 ? 20.710 -37.523 -1.609 1.00 31.16 196 LYS D O 1
ATOM 3177 N N . TRP B 1 209 ? 19.480 -35.752 -2.256 1.00 21.81 197 TRP D N 1
ATOM 3178 C CA . TRP B 1 209 ? 19.745 -35.936 -3.679 1.00 24.57 197 TRP D CA 1
ATOM 3179 C C . TRP B 1 209 ? 21.238 -35.962 -4.000 1.00 30.12 197 TRP D C 1
ATOM 3180 O O . TRP B 1 209 ? 21.700 -36.803 -4.773 1.00 31.61 197 TRP D O 1
ATOM 3191 N N . ILE B 1 210 ? 21.986 -35.035 -3.410 1.00 29.59 198 ILE D N 1
ATOM 3192 C CA . ILE B 1 210 ? 23.421 -34.938 -3.658 1.00 29.21 198 ILE D CA 1
ATOM 3193 C C . ILE B 1 210 ? 24.136 -36.222 -3.239 1.00 31.89 198 ILE D C 1
ATOM 3194 O O . ILE B 1 210 ? 25.125 -36.622 -3.855 1.00 34.84 198 ILE D O 1
ATOM 3199 N N . ALA B 1 211 ? 23.622 -36.872 -2.199 1.00 33.73 199 ALA D N 1
ATOM 3200 C CA . ALA B 1 211 ? 24.234 -38.089 -1.673 1.00 29.05 199 ALA D CA 1
ATOM 3201 C C . ALA B 1 211 ? 24.016 -39.286 -2.602 1.00 27.11 199 ALA D C 1
ATOM 3202 O O . ALA B 1 211 ? 24.886 -40.148 -2.727 1.00 41.90 199 ALA D O 1
ATOM 3204 N N . GLU B 1 212 ? 22.860 -39.323 -3.261 1.00 26.45 200 GLU D N 1
ATOM 3205 C CA . GLU B 1 212 ? 22.437 -40.490 -4.036 1.00 33.58 200 GLU D CA 1
ATOM 3206 C C . GLU B 1 212 ? 22.728 -40.343 -5.526 1.00 34.33 200 GLU D C 1
ATOM 3207 O O . GLU B 1 212 ? 22.896 -41.340 -6.228 1.00 31.91 200 GLU D O 1
ATOM 3213 N N . ARG B 1 213 ? 22.772 -39.104 -6.010 1.00 29.45 201 ARG D N 1
ATOM 3214 C CA . ARG B 1 213 ? 22.898 -38.857 -7.443 1.00 27.28 201 ARG D CA 1
ATOM 3215 C C . ARG B 1 213 ? 24.203 -39.442 -7.979 1.00 32.97 201 ARG D C 1
ATOM 3216 O O . ARG B 1 213 ? 25.172 -39.583 -7.233 1.00 24.40 201 ARG D O 1
ATOM 3224 N N . PRO B 1 214 ? 24.235 -39.784 -9.278 1.00 32.05 202 PRO D N 1
ATOM 3225 C CA . PRO B 1 214 ? 25.439 -40.392 -9.855 1.00 28.01 202 PRO D CA 1
ATOM 3226 C C . PRO B 1 214 ? 26.651 -39.473 -9.797 1.00 29.46 202 PRO D C 1
ATOM 3227 O O . PRO B 1 214 ? 26.538 -38.279 -10.076 1.00 33.17 202 PRO D O 1
ATOM 3231 N N . LYS B 1 215 ? 27.799 -40.037 -9.438 1.00 35.38 203 LYS D N 1
ATOM 3232 C CA . LYS B 1 215 ? 29.054 -39.300 -9.453 1.00 37.83 203 LYS D CA 1
ATOM 3233 C C . LYS B 1 215 ? 29.531 -39.161 -10.894 1.00 37.78 203 LYS D C 1
ATOM 3234 O O . LYS B 1 215 ? 29.844 -40.154 -11.550 1.00 39.31 203 LYS D O 1
ATOM 3237 N N . THR B 1 216 ? 29.568 -37.925 -11.379 1.00 46.72 204 THR D N 1
ATOM 3238 C CA . THR B 1 216 ? 29.982 -37.633 -12.745 1.00 43.96 204 THR D CA 1
ATOM 3239 C C . THR B 1 216 ? 31.043 -36.539 -12.702 1.00 47.43 204 THR D C 1
ATOM 3240 O O . THR B 1 216 ? 31.155 -35.828 -11.703 1.00 48.20 204 THR D O 1
ATOM 3244 N N . PRO B 1 217 ? 31.833 -36.398 -13.779 1.00 56.30 205 PRO D N 1
ATOM 3245 C CA . PRO B 1 217 ? 32.945 -35.441 -13.707 1.00 62.27 205 PRO D CA 1
ATOM 3246 C C . PRO B 1 217 ? 32.484 -33.987 -13.640 1.00 64.35 205 PRO D C 1
ATOM 3247 O O . PRO B 1 217 ? 33.143 -33.160 -13.007 1.00 65.59 205 PRO D O 1
ATOM 3251 N N . TYR B 1 218 ? 31.360 -33.685 -14.280 1.00 57.51 206 TYR D N 1
ATOM 3252 C CA . TYR B 1 218 ? 30.827 -32.329 -14.294 1.00 47.51 206 TYR D CA 1
ATOM 3253 C C . TYR B 1 218 ? 29.325 -32.336 -14.557 1.00 43.16 206 TYR D C 1
ATOM 3254 O O . TYR B 1 218 ? 28.728 -33.389 -14.773 1.00 36.92 206 TYR D O 1
#

Radius of gyration: 21.2 Å; Cα contacts (8 Å, |Δi|>4): 556; chains: 2; bounding box: 50×56×53 Å

Nearest PDB structures (foldseek):
  4q5f-assembly1_A  TM=1.005E+00  e=5.005E-35  Ascaris suum
  4oft-assembly1_B  TM=9.731E-01  e=7.510E-21  Necator americanus
  2on5-assembly4_E  TM=9.471E-01  e=5.487E-21  Necator americanus
  3w8s-assembly1_A-2  TM=9.631E-01  e=1.482E-20  Necator americanus
  2ws2-assembly1_B  TM=9.346E-01  e=1.558E-17  Haemonchus contortus

InterPro domains:
  IPR004045 Glutathione S-transferase, N-terminal [PF02798] (5-72)
  IPR004045 Glutathione S-transferase, N-terminal [PS50404] (2-79)
  IPR004046 Glutathione S-transferase, C-terminal [PF14497] (107-201)
  IPR010987 Glutathione S-transferase, C-terminal-like [PS50405] (81-206)
  IPR036249 Thioredoxin-like superfamily [SSF52833] (3-76)
  IPR036282 Glutathione S-transferase, C-terminal domain superfamily [SSF47616] (77-205)
  IPR040079 Glutathione transferase family [SFLDS00019] (1-204)
  IPR050213 Glutathione S-transferase superfamily [PTHR11571] (1-203)

GO terms:
  GO:0004602 glutathione peroxidase activity (F, IDA)
  GO:0005737 cytoplasm (C, IDA)
  GO:0005903 brush border (C, IDA)
  GO:0004364 glutathione transferase activity (F, IDA)
  GO:0098869 cellular oxidant detoxification (P, IDA)

B-factor: mean 31.56, std 11.84, range [10.32, 89.89]

Foldseek 3Di:
DAKEKEEAQDCPLSVLLVLLCLLLVHDYHDHHDDPVCLVVCQVVDDNSHDTWMDDPHRIDHDSVVSLCVSQVVSVQQADDPVLNVQLVVLLVLLVVLCVQPVVVVCCLVVVDDDDNVCCQVPGVVVSLVVRVVVSLVQCVVDPALESGDNDHHSSLRVNLVVQVLCCVSHPCSCVPPPSSVVSSVVVCVRVSNVVCVVVRDDDSD/DKAKEKEEAQDCPLSVLLVLLCLLLVHDYHDHHDDPVCLVVCQVVDPNSDDTWMAINRDIDHDSVVSLLVSQVVRVQQADDPVLNVLLVVLLVLLVVLCVQPVVCQCVLLVVDDDDNVCCCVPGVVVSLVPRLVVSLVQCVVDVALDSGDNDHHSSLRVSLVVQVLVCVSDPCSCPPPVSSVVSSVVVCPNVSNVVCVVPRDDDND

Organism: Ascaris suum (NCBI:txid6253)